Protein AF-A0A085MKY2-F1 (afdb_monomer_lite)

Foldseek 3Di:
DPCVVLLVLLLVLLLLQLLLCLLFPLLLQCLQLVLQVLDPLVRSLVLLLVQLLLLLLWQQQLLLLCLLPQWWDCVLCVVPLVLLLLLLSLLSNLLSVLSNVCLVVLFREFSSLLSSLSNCLSQCVQPNPVGGPVVSVVLQVVQLVVQLQQLLVLLLVLLLCLCLQAFPDPPSLLSLLVCVLVLQLLLQLLLQLLCLVCHGVVVVSVVDDPVVSNVVSNVVSNVSSVCCVVPVSVVLVVVVVVVVVVVVVVVVVVVVVVVVVVVVVVVVVVVVVVVVCVPDPDDDDPPPPVPVVPPPPVVVVVVVVVVVPDPDPQDPVNVVCVSLAADPDGDPSSLVSLSVLLVVLSSSLSSNSSSNSLSSSQSSSQSSVQCVVPNPVSSNPTGDSVSSSSSSVSSSNSNVPRNVSNSCCLSNVFARHHSSLSSSLSSSLSNSCVVCVVVVRDHGSSSSSSSSSNSSRCSHPVPGGPVVSVVVNVVSHVVSSNSSSVSSNCSSCPPPPDPQFAKEWEADPDDDVVSVVLVVVVVVVCVVVVGHYDYDYPPDPVVCVVLVPDPVNVVVVVPAADGWIDTSSDTLHHSVVCVVCVVVVNNCVSVVSNVVVVVVVVVVVPPDDDDDDDDDDDDDDDDDDDDDDDDDPDDDDDPDDDDDDDDDDD

pLDDT: mean 74.01, std 20.37, range [22.12, 97.44]

InterPro domains:
  IPR001204 Phosphate transporter [PF01384] (21-485)
  IPR001204 Phosphate transporter [PTHR11101] (2-485)

Organism: NCBI:txid68888

Structure (mmCIF, N/CA/C/O backbone):
data_AF-A0A085MKY2-F1
#
_entry.id   AF-A0A085MKY2-F1
#
loop_
_atom_site.group_PDB
_atom_site.id
_atom_site.type_symbol
_atom_site.label_atom_id
_atom_site.label_alt_id
_atom_site.label_comp_id
_atom_site.label_asym_id
_atom_site.label_entity_id
_atom_site.label_seq_id
_atom_site.pdbx_PDB_ins_code
_atom_site.Cartn_x
_atom_site.Cartn_y
_atom_site.Cartn_z
_atom_site.occupancy
_atom_site.B_iso_or_equiv
_atom_site.auth_seq_id
_atom_site.auth_comp_id
_atom_site.auth_asym_id
_atom_site.auth_atom_id
_atom_site.pdbx_PDB_model_num
ATOM 1 N N . MET A 1 1 ? 20.665 16.446 -28.243 1.00 42.75 1 MET A N 1
ATOM 2 C CA . MET A 1 1 ? 19.443 17.251 -28.472 1.00 42.75 1 MET A CA 1
ATOM 3 C C . MET A 1 1 ? 18.283 16.441 -29.077 1.00 42.75 1 MET A C 1
ATOM 5 O O . MET A 1 1 ? 17.149 16.854 -28.891 1.00 42.75 1 MET A O 1
ATOM 9 N N . ASP A 1 2 ? 18.496 15.257 -29.674 1.00 57.28 2 ASP A N 1
ATOM 10 C CA . ASP A 1 2 ? 17.434 14.509 -30.395 1.00 57.28 2 ASP A CA 1
ATOM 11 C C . ASP A 1 2 ? 16.449 13.667 -29.543 1.00 57.28 2 ASP A C 1
ATOM 13 O O . ASP A 1 2 ? 15.642 12.920 -30.094 1.00 57.28 2 ASP A O 1
ATOM 17 N N . TYR A 1 3 ? 16.464 13.776 -28.206 1.00 67.50 3 TYR A N 1
ATOM 18 C CA . TYR A 1 3 ? 15.649 12.920 -27.314 1.00 67.50 3 TYR A CA 1
ATOM 19 C C . TYR A 1 3 ? 14.748 13.679 -26.335 1.00 67.50 3 TYR A C 1
ATOM 21 O O . TYR A 1 3 ? 14.161 13.070 -25.442 1.00 67.50 3 TYR A O 1
ATOM 29 N N . ILE A 1 4 ? 14.587 14.996 -26.503 1.00 82.69 4 ILE A N 1
ATOM 30 C CA . ILE A 1 4 ? 13.743 15.801 -25.603 1.00 82.69 4 ILE A CA 1
ATOM 31 C C . ILE A 1 4 ? 12.287 15.311 -25.576 1.00 82.69 4 ILE A C 1
ATOM 33 O O . ILE A 1 4 ? 11.640 15.343 -24.533 1.00 82.69 4 ILE A O 1
ATOM 37 N N . TRP A 1 5 ? 11.787 14.775 -26.695 1.00 84.12 5 TRP A N 1
ATOM 38 C CA . TRP A 1 5 ? 10.442 14.209 -26.775 1.00 84.12 5 TRP A CA 1
ATOM 39 C C . TRP A 1 5 ? 10.264 12.986 -25.863 1.00 84.12 5 TRP A C 1
ATOM 41 O O . TRP A 1 5 ? 9.189 12.828 -25.290 1.00 84.12 5 TRP A O 1
ATOM 51 N N . ILE A 1 6 ? 11.305 12.159 -25.674 1.00 84.38 6 ILE A N 1
ATOM 52 C CA . ILE A 1 6 ? 11.248 10.995 -24.775 1.00 84.38 6 ILE A CA 1
ATOM 53 C C . ILE A 1 6 ? 11.171 11.456 -23.328 1.00 84.38 6 ILE A C 1
ATOM 55 O O . ILE A 1 6 ? 10.404 10.901 -22.549 1.00 84.38 6 ILE A O 1
ATOM 59 N N . VAL A 1 7 ? 11.926 12.496 -22.974 1.00 89.06 7 VAL A N 1
ATOM 60 C CA . VAL A 1 7 ? 11.868 13.089 -21.636 1.00 89.06 7 VAL A CA 1
ATOM 61 C C . VAL A 1 7 ? 10.465 13.624 -21.368 1.00 89.06 7 VAL A C 1
ATOM 63 O O . VAL A 1 7 ? 9.858 13.262 -20.364 1.00 89.06 7 VAL A O 1
ATOM 66 N N . VAL A 1 8 ? 9.907 14.414 -22.293 1.00 90.38 8 VAL A N 1
ATOM 67 C CA . VAL A 1 8 ? 8.543 14.957 -22.176 1.00 90.38 8 VAL A CA 1
ATOM 68 C C . VAL A 1 8 ? 7.505 13.837 -22.050 1.00 90.38 8 VAL A C 1
ATOM 70 O O . VAL A 1 8 ? 6.667 13.883 -21.151 1.00 90.38 8 VAL A O 1
ATOM 73 N N . ALA A 1 9 ? 7.579 12.807 -22.896 1.00 89.88 9 ALA A N 1
ATOM 74 C CA . ALA A 1 9 ? 6.703 11.640 -22.805 1.00 89.88 9 ALA A CA 1
ATOM 75 C C . ALA A 1 9 ? 6.881 10.894 -21.471 1.00 89.88 9 ALA A C 1
ATOM 77 O O . ALA A 1 9 ? 5.897 10.480 -20.861 1.00 89.88 9 ALA A O 1
ATOM 78 N N . GLY A 1 10 ? 8.119 10.782 -20.986 1.00 92.31 10 GLY A N 1
ATOM 79 C CA . GLY A 1 10 ? 8.465 10.200 -19.694 1.00 92.31 10 GLY A CA 1
ATOM 80 C C . GLY A 1 10 ? 7.768 10.915 -18.546 1.00 92.31 10 GLY A C 1
ATOM 81 O O . GLY A 1 10 ? 7.132 10.254 -17.730 1.00 92.31 10 GLY A O 1
ATOM 82 N N . PHE A 1 11 ? 7.804 12.251 -18.511 1.00 95.44 11 PHE A N 1
ATOM 83 C CA . PHE A 1 11 ? 7.063 13.036 -17.516 1.00 95.44 11 PHE A CA 1
ATOM 84 C C . PHE A 1 11 ? 5.559 12.763 -17.589 1.00 95.44 11 PHE A C 1
ATOM 86 O O . PHE A 1 11 ? 4.942 12.456 -16.571 1.00 95.44 11 PHE A O 1
ATOM 93 N N . LEU A 1 12 ? 4.970 12.810 -18.786 1.00 95.19 12 LEU A N 1
ATOM 94 C CA . LEU A 1 12 ? 3.534 12.579 -18.968 1.00 95.19 12 LEU A CA 1
ATOM 95 C C . LEU A 1 12 ? 3.103 11.180 -18.500 1.00 95.19 12 LEU A C 1
ATOM 97 O O . LEU A 1 12 ? 2.120 11.058 -17.766 1.00 95.19 12 LEU A O 1
ATOM 101 N N . PHE A 1 13 ? 3.837 10.131 -18.876 1.00 95.31 13 PHE A N 1
ATOM 102 C CA . PHE A 1 13 ? 3.520 8.762 -18.464 1.00 95.31 13 PHE A CA 1
ATOM 103 C C . PHE A 1 13 ? 3.827 8.500 -16.994 1.00 95.31 13 PHE A C 1
ATOM 105 O O . PHE A 1 13 ? 3.049 7.811 -16.339 1.00 95.31 13 PHE A O 1
ATOM 112 N N . ALA A 1 14 ? 4.893 9.083 -16.447 1.00 96.50 14 ALA A N 1
ATOM 113 C CA . ALA A 1 14 ? 5.168 9.015 -15.018 1.00 96.50 14 ALA A CA 1
ATOM 114 C C . ALA A 1 14 ? 4.049 9.676 -14.214 1.00 96.50 14 ALA A C 1
ATOM 116 O O . ALA A 1 14 ? 3.561 9.070 -13.269 1.00 96.50 14 ALA A O 1
ATOM 117 N N . PHE A 1 15 ? 3.565 10.852 -14.624 1.00 97.25 15 PHE A N 1
ATOM 118 C CA . PHE A 1 15 ? 2.421 11.496 -13.981 1.00 97.25 15 PHE A CA 1
ATOM 119 C C . PHE A 1 15 ? 1.150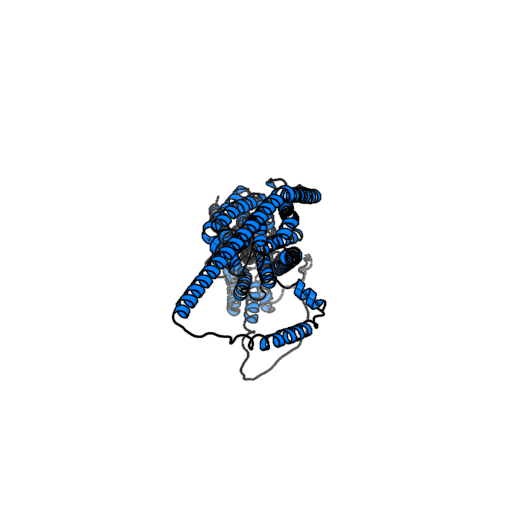 10.661 -14.092 1.00 97.25 15 PHE A C 1
ATOM 121 O O . PHE A 1 15 ? 0.431 10.514 -13.107 1.00 97.25 15 PHE A O 1
ATOM 128 N N . PHE A 1 16 ? 0.874 10.093 -15.267 1.00 97.00 16 PHE A N 1
ATOM 129 C CA . PHE A 1 16 ? -0.277 9.215 -15.467 1.00 97.00 16 PHE A CA 1
ATOM 130 C C . PHE A 1 16 ? -0.209 7.961 -14.584 1.00 97.00 16 PHE A C 1
ATOM 132 O O . PHE A 1 16 ? -1.211 7.574 -13.974 1.00 97.00 16 PHE A O 1
ATOM 139 N N . LEU A 1 17 ? 0.971 7.352 -14.462 1.00 96.12 17 LEU A N 1
ATOM 140 C CA . LEU A 1 17 ? 1.196 6.232 -13.560 1.00 96.12 17 LEU A CA 1
ATOM 141 C C . LEU A 1 17 ? 1.062 6.673 -12.098 1.00 96.12 17 LEU A C 1
ATOM 143 O O . LEU A 1 17 ? 0.278 6.067 -11.381 1.00 96.12 17 LEU A O 1
ATOM 147 N N . SER A 1 18 ? 1.713 7.757 -11.662 1.00 96.75 18 SER A N 1
ATOM 148 C CA . SER A 1 18 ? 1.558 8.313 -10.308 1.00 96.75 18 SER A CA 1
ATOM 149 C C . SER A 1 18 ? 0.091 8.584 -9.968 1.00 96.75 18 SER A C 1
ATOM 151 O O . SER A 1 18 ? -0.382 8.200 -8.902 1.00 96.75 18 SER A O 1
ATOM 153 N N . PHE A 1 19 ? -0.657 9.190 -10.891 1.00 97.44 19 PHE A N 1
ATOM 154 C CA . PHE A 1 19 ? -2.097 9.398 -10.771 1.00 97.44 19 PHE A CA 1
ATOM 155 C C . PHE A 1 19 ? -2.846 8.072 -10.578 1.00 97.44 19 PHE A C 1
ATOM 157 O O . PHE A 1 19 ? -3.684 7.947 -9.684 1.00 97.44 19 PHE A O 1
ATOM 164 N N . SER A 1 20 ? -2.530 7.058 -11.379 1.00 96.44 20 SER A N 1
ATOM 165 C CA . SER A 1 20 ? -3.167 5.739 -11.290 1.00 96.44 20 SER A CA 1
ATOM 166 C C . SER A 1 20 ? -2.831 5.020 -9.978 1.00 96.44 20 SER A C 1
ATOM 168 O O . SER A 1 20 ? -3.713 4.405 -9.381 1.00 96.44 20 SER A O 1
ATOM 170 N N . ILE A 1 21 ? -1.596 5.163 -9.489 1.00 94.88 21 ILE A N 1
ATOM 171 C CA . ILE A 1 21 ? -1.132 4.647 -8.193 1.00 94.88 21 ILE A CA 1
ATOM 172 C C . ILE A 1 21 ? -1.949 5.264 -7.060 1.00 94.88 21 ILE A C 1
ATOM 174 O O . ILE A 1 21 ? -2.571 4.538 -6.293 1.00 94.88 21 ILE A O 1
ATOM 178 N N . GLY A 1 22 ? -2.028 6.596 -6.977 1.00 94.81 22 GLY A N 1
ATOM 179 C CA . GLY A 1 22 ? -2.799 7.253 -5.914 1.00 94.81 22 GLY A CA 1
ATOM 180 C C . GLY A 1 22 ? -4.301 6.944 -5.973 1.00 94.81 22 GLY A C 1
ATOM 181 O O . GLY A 1 22 ? -4.989 6.912 -4.954 1.00 94.81 22 GLY A O 1
ATOM 182 N N . ALA A 1 23 ? -4.830 6.658 -7.163 1.00 95.12 23 ALA A N 1
ATOM 183 C CA . ALA A 1 23 ? -6.213 6.234 -7.322 1.00 95.12 23 ALA A CA 1
ATOM 184 C C . ALA A 1 23 ? -6.482 4.786 -6.856 1.00 95.12 23 ALA A C 1
ATOM 186 O O . ALA A 1 23 ? -7.598 4.497 -6.410 1.00 95.12 23 ALA A O 1
ATOM 187 N N . ASN A 1 24 ? -5.504 3.880 -6.948 1.00 93.38 24 ASN A N 1
ATOM 188 C CA . ASN A 1 24 ? -5.660 2.479 -6.543 1.00 93.38 24 ASN A CA 1
ATOM 189 C C . ASN A 1 24 ? -5.206 2.237 -5.095 1.00 93.38 24 ASN A C 1
ATOM 191 O O . ASN A 1 24 ? -5.975 1.737 -4.268 1.00 93.38 24 ASN A O 1
ATOM 195 N N . ASP A 1 25 ? -3.986 2.661 -4.774 1.00 88.12 25 ASP A N 1
ATOM 196 C CA . ASP A 1 25 ? -3.216 2.099 -3.667 1.00 88.12 25 ASP A CA 1
ATOM 197 C C . ASP A 1 25 ? -3.432 2.859 -2.344 1.00 88.12 25 ASP A C 1
ATOM 199 O O . ASP A 1 25 ? -3.269 2.280 -1.272 1.00 88.12 25 ASP A O 1
ATOM 203 N N . THR A 1 26 ? -3.962 4.092 -2.342 1.00 83.56 26 THR A N 1
ATOM 204 C CA . THR A 1 26 ? -4.321 4.796 -1.084 1.00 83.56 26 THR A CA 1
ATOM 205 C C . THR A 1 26 ? -5.364 4.031 -0.242 1.00 83.56 26 THR A C 1
ATOM 207 O O . THR A 1 26 ? -5.484 4.217 0.980 1.00 83.56 26 THR A O 1
ATOM 210 N N . ALA A 1 27 ? -6.116 3.109 -0.857 1.00 85.88 27 ALA A N 1
ATOM 211 C CA . ALA A 1 27 ? -6.988 2.182 -0.139 1.00 85.88 27 ALA A CA 1
ATOM 212 C C . ALA A 1 27 ? -6.233 1.306 0.877 1.00 85.88 27 ALA A C 1
ATOM 214 O O . ALA A 1 27 ? -6.809 0.926 1.902 1.00 85.88 27 ALA A O 1
ATOM 215 N N . ASN A 1 28 ? -4.947 1.044 0.654 1.00 86.56 28 ASN A N 1
ATOM 216 C CA . ASN A 1 28 ? -4.106 0.242 1.537 1.00 86.56 28 ASN A CA 1
ATOM 217 C C . ASN A 1 28 ? -3.898 0.908 2.902 1.00 86.56 28 ASN A C 1
ATOM 219 O O . ASN A 1 28 ? -3.920 0.233 3.938 1.00 86.56 28 ASN A O 1
ATOM 223 N N . SER A 1 29 ? -3.764 2.234 2.933 1.00 87.50 29 SER A N 1
ATOM 224 C CA . SER A 1 29 ? -3.527 2.980 4.173 1.00 87.50 29 SER A CA 1
ATOM 225 C C . SER A 1 29 ? -4.824 3.424 4.839 1.00 87.50 29 SER A C 1
ATOM 227 O O . SER A 1 29 ? -5.011 3.185 6.032 1.00 87.50 29 SER A O 1
ATOM 229 N N . PHE A 1 30 ? -5.764 3.996 4.080 1.00 92.88 30 PHE A N 1
ATOM 230 C CA . PHE A 1 30 ? -6.961 4.623 4.654 1.00 92.88 30 PHE A CA 1
ATOM 231 C C . PHE A 1 30 ? -8.265 3.852 4.419 1.00 92.88 30 PHE A C 1
ATOM 233 O O . PHE A 1 30 ? -9.285 4.195 5.024 1.00 92.88 30 PHE A O 1
ATOM 240 N N . GLY A 1 31 ? -8.256 2.784 3.613 1.00 91.25 31 GLY A N 1
ATOM 241 C CA . GLY A 1 31 ? -9.447 1.978 3.322 1.00 91.25 31 GLY A CA 1
ATOM 242 C C . GLY A 1 31 ? -10.093 1.392 4.575 1.00 91.25 31 GLY A C 1
ATOM 243 O O . GLY A 1 31 ? -11.301 1.506 4.766 1.00 91.25 31 GLY A O 1
ATOM 244 N N . THR A 1 32 ? -9.281 0.868 5.494 1.00 91.56 32 THR A N 1
ATOM 245 C CA . THR A 1 32 ? -9.740 0.317 6.779 1.00 91.56 32 THR A CA 1
ATOM 246 C C . THR A 1 32 ? -10.335 1.371 7.706 1.00 91.56 32 THR A C 1
ATOM 248 O O . THR A 1 32 ? -11.285 1.078 8.429 1.00 91.56 32 THR A O 1
ATOM 251 N N . SER A 1 33 ? -9.800 2.593 7.693 1.00 92.81 33 SER A N 1
ATOM 252 C CA . SER A 1 33 ? -10.280 3.709 8.524 1.00 92.81 3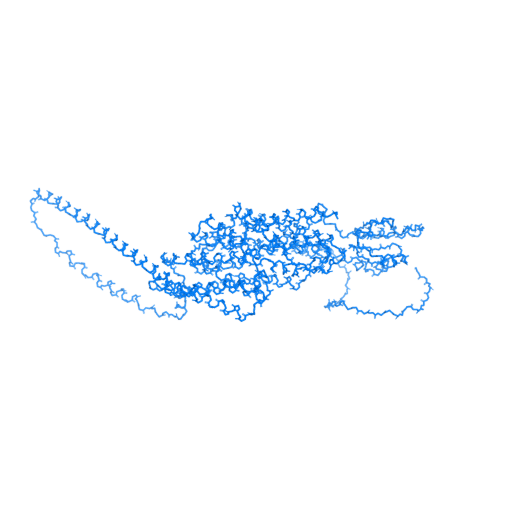3 SER A CA 1
ATOM 253 C C . SER A 1 33 ? -11.576 4.329 8.002 1.00 92.81 33 SER A C 1
ATOM 255 O O . SER A 1 33 ? -12.405 4.798 8.787 1.00 92.81 33 SER A O 1
ATOM 257 N N . VAL A 1 34 ? -11.775 4.318 6.682 1.00 93.19 34 VAL A N 1
ATOM 258 C CA . VAL A 1 34 ? -13.049 4.702 6.061 1.00 93.19 34 VAL A CA 1
ATOM 259 C C . VAL A 1 34 ? -14.094 3.603 6.266 1.00 93.19 34 VAL A C 1
ATOM 261 O O . VAL A 1 34 ? -15.203 3.894 6.708 1.00 93.19 34 VAL A O 1
ATOM 264 N N . GLY A 1 35 ? -13.724 2.340 6.038 1.00 88.69 35 GLY A N 1
ATOM 265 C CA . GLY A 1 35 ? -14.599 1.179 6.217 1.00 88.69 35 GLY A CA 1
ATOM 266 C C . GLY A 1 35 ? -15.089 0.978 7.653 1.00 88.69 35 GLY A C 1
ATOM 267 O O . GLY A 1 35 ? -16.250 0.644 7.878 1.00 88.69 35 GLY A O 1
ATOM 268 N N . SER A 1 36 ? -14.244 1.278 8.646 1.00 89.81 36 SER A N 1
ATOM 269 C CA . SER A 1 36 ? -14.624 1.273 10.067 1.00 89.81 36 SER A CA 1
ATOM 270 C C . SER A 1 36 ? -15.484 2.470 10.491 1.00 89.81 36 SER A C 1
ATOM 272 O O . SER A 1 36 ? -15.871 2.559 11.659 1.00 89.81 36 SER A O 1
ATOM 274 N N . LYS A 1 37 ? -15.777 3.399 9.566 1.00 90.31 37 LYS A N 1
ATOM 275 C CA . LYS A 1 37 ? -16.511 4.658 9.788 1.00 90.31 37 LYS A CA 1
ATOM 276 C C . LYS A 1 37 ? -15.839 5.604 10.787 1.00 90.31 37 LYS A C 1
ATOM 278 O O . LYS A 1 37 ? -16.478 6.523 11.301 1.00 90.31 37 LYS A O 1
ATOM 283 N N . VAL A 1 38 ? -14.547 5.408 11.051 1.00 91.31 38 VAL A N 1
ATOM 284 C CA . VAL A 1 38 ? -13.745 6.297 11.900 1.00 91.31 38 VAL A CA 1
ATOM 285 C C . VAL A 1 38 ? -13.399 7.586 11.153 1.00 91.31 38 VAL A C 1
ATOM 287 O O . VAL A 1 38 ? -13.448 8.677 11.730 1.00 91.31 38 VAL A O 1
ATOM 290 N N . LEU A 1 39 ? -13.102 7.477 9.856 1.00 92.81 39 LEU A N 1
ATOM 291 C CA . LEU A 1 39 ? -12.861 8.607 8.966 1.00 92.81 39 LEU A CA 1
ATOM 292 C C . LEU A 1 39 ? -13.931 8.699 7.882 1.00 92.81 39 LEU A C 1
ATOM 294 O O . LEU A 1 39 ? -14.403 7.705 7.342 1.00 92.81 39 LEU A O 1
ATOM 298 N N . THR A 1 40 ? -14.274 9.932 7.514 1.00 94.38 40 THR A N 1
ATOM 299 C CA . THR A 1 40 ? -15.006 10.184 6.272 1.00 94.38 40 THR A CA 1
ATOM 300 C C . THR A 1 40 ? -14.028 10.185 5.100 1.00 94.38 40 THR A C 1
ATOM 302 O O . THR A 1 40 ? -12.857 10.524 5.277 1.00 94.38 40 THR A O 1
ATOM 305 N N . LEU A 1 41 ? -14.515 9.892 3.889 1.00 91.88 41 LEU A N 1
ATOM 306 C CA . LEU A 1 41 ? -13.693 9.913 2.669 1.00 91.88 41 LEU A CA 1
ATOM 307 C C . LEU A 1 41 ? -12.887 11.213 2.518 1.00 91.88 41 LEU A C 1
ATOM 309 O O . LEU A 1 41 ? -11.682 11.165 2.313 1.00 91.88 41 LEU A O 1
ATOM 313 N N . ARG A 1 42 ? -13.519 12.380 2.719 1.00 93.88 42 ARG A N 1
ATOM 314 C CA . ARG A 1 42 ? -12.827 13.680 2.619 1.00 93.88 42 ARG A CA 1
ATOM 315 C C . ARG A 1 42 ? -11.681 13.826 3.625 1.00 93.88 42 ARG A C 1
ATOM 317 O O . ARG A 1 42 ? -10.636 14.360 3.279 1.00 93.88 42 ARG A O 1
ATOM 324 N N . LYS A 1 43 ? -11.863 13.366 4.870 1.00 95.62 43 LYS A N 1
ATOM 325 C CA . LYS A 1 43 ? -10.806 13.434 5.894 1.00 95.62 43 LYS A CA 1
ATOM 326 C C . LYS A 1 43 ? -9.667 12.470 5.581 1.00 95.62 43 LYS A C 1
ATOM 328 O O . LYS A 1 43 ? -8.513 12.837 5.764 1.00 95.62 43 LYS A O 1
ATOM 333 N N . ALA A 1 44 ? -9.999 11.274 5.096 1.00 94.12 44 ALA A N 1
ATOM 334 C CA . ALA A 1 44 ? -9.012 10.312 4.629 1.00 94.12 44 ALA A CA 1
ATOM 335 C C . ALA A 1 44 ? -8.163 10.895 3.492 1.00 94.12 44 ALA A C 1
ATOM 337 O O . ALA A 1 44 ? -6.950 10.778 3.553 1.00 94.12 44 ALA A O 1
ATOM 338 N N . TYR A 1 45 ? -8.764 11.604 2.530 1.00 94.88 45 TYR A N 1
ATOM 339 C CA . TYR A 1 45 ? -8.015 12.239 1.439 1.00 94.88 45 TYR A CA 1
ATOM 340 C C . TYR A 1 45 ? -7.040 13.306 1.915 1.00 94.88 45 TYR A C 1
ATOM 342 O O . TYR A 1 45 ? -5.892 13.309 1.495 1.00 94.88 45 TYR A O 1
ATOM 350 N N . ILE A 1 46 ? -7.469 14.181 2.827 1.00 96.56 46 ILE A N 1
ATOM 351 C CA . ILE A 1 46 ? -6.589 15.218 3.380 1.00 96.56 46 ILE A CA 1
ATOM 352 C C . ILE A 1 46 ? -5.399 14.579 4.106 1.00 96.56 46 ILE A C 1
ATOM 354 O O . ILE A 1 46 ? -4.259 14.979 3.887 1.00 96.56 46 ILE A O 1
ATOM 358 N N . LEU A 1 47 ? -5.655 13.578 4.956 1.00 95.56 47 LEU A N 1
ATOM 359 C CA . LEU A 1 47 ? -4.591 12.890 5.689 1.00 95.56 47 LEU A CA 1
ATOM 360 C C . LEU A 1 47 ? -3.658 12.129 4.746 1.00 95.56 47 LEU A C 1
ATOM 362 O O . LEU A 1 47 ? -2.447 12.251 4.886 1.00 95.56 47 LEU A O 1
ATOM 366 N N . ALA A 1 48 ? -4.199 11.403 3.771 1.00 94.38 48 ALA A N 1
ATOM 367 C CA . ALA A 1 48 ? -3.413 10.690 2.775 1.00 94.38 48 ALA A CA 1
ATOM 368 C C . ALA A 1 48 ? -2.527 11.642 1.972 1.00 94.38 48 ALA A C 1
ATOM 370 O O . ALA A 1 48 ? -1.323 11.435 1.938 1.00 94.38 48 ALA A O 1
ATOM 371 N N . THR A 1 49 ? -3.066 12.743 1.437 1.00 95.88 49 THR A N 1
ATOM 372 C CA . THR A 1 49 ? -2.265 13.745 0.720 1.00 95.88 49 THR A CA 1
ATOM 373 C C . THR A 1 49 ? -1.109 14.264 1.570 1.00 95.88 49 THR A C 1
ATOM 375 O O . THR A 1 49 ? -0.000 14.370 1.062 1.00 95.88 49 THR A O 1
ATOM 378 N N . ILE A 1 50 ? -1.319 14.550 2.858 1.00 96.12 50 ILE A N 1
ATOM 379 C CA . ILE A 1 50 ? -0.242 15.029 3.737 1.00 96.12 50 ILE A CA 1
ATOM 380 C C . ILE A 1 50 ? 0.787 13.922 3.986 1.00 96.12 50 ILE A C 1
ATOM 382 O O . ILE A 1 50 ? 1.972 14.108 3.719 1.00 96.12 50 ILE A O 1
ATOM 386 N N . PHE A 1 51 ? 0.351 12.774 4.505 1.00 94.00 51 PHE A N 1
ATOM 387 C CA . PHE A 1 51 ? 1.266 11.738 4.975 1.00 94.00 51 PHE A CA 1
ATOM 388 C C . PHE A 1 51 ? 1.933 10.977 3.829 1.00 94.00 51 PHE A C 1
ATOM 390 O O . PHE A 1 51 ? 3.140 10.767 3.906 1.00 94.00 51 PHE A O 1
ATOM 397 N N . GLU A 1 52 ? 1.213 10.633 2.758 1.00 92.62 52 GLU A N 1
ATOM 398 C CA . GLU A 1 52 ? 1.814 10.013 1.571 1.00 92.62 52 GLU A CA 1
ATOM 399 C C . GLU A 1 52 ? 2.796 10.973 0.893 1.00 92.62 52 GLU A C 1
ATOM 401 O O . GLU A 1 52 ? 3.883 10.540 0.523 1.00 92.62 52 GLU A O 1
ATOM 406 N N . THR A 1 53 ? 2.503 12.281 0.828 1.00 94.06 53 THR A N 1
ATOM 407 C CA . THR A 1 53 ? 3.458 13.255 0.267 1.00 94.06 53 THR A CA 1
ATOM 408 C C . THR A 1 53 ? 4.701 13.421 1.126 1.00 94.06 53 THR A C 1
ATOM 410 O O . THR A 1 53 ? 5.819 13.419 0.608 1.00 94.06 53 THR A O 1
ATOM 413 N N . CYS A 1 54 ? 4.543 13.523 2.446 1.00 91.81 54 CYS A N 1
ATOM 414 C CA . CYS A 1 54 ? 5.690 13.533 3.350 1.00 91.81 54 CYS A CA 1
ATOM 415 C C . CYS A 1 54 ? 6.517 12.246 3.206 1.00 91.81 54 CYS A C 1
ATOM 417 O O . CYS A 1 54 ? 7.743 12.313 3.184 1.00 91.81 54 CYS A O 1
ATOM 419 N N . GLY A 1 55 ? 5.855 11.097 3.071 1.00 88.81 55 GLY A N 1
ATOM 420 C CA . GLY A 1 55 ? 6.487 9.805 2.830 1.00 88.81 55 GLY A CA 1
ATOM 421 C C . GLY A 1 55 ? 7.285 9.766 1.533 1.00 88.81 55 GLY A C 1
ATOM 422 O O . GLY A 1 55 ? 8.463 9.414 1.542 1.00 88.81 55 GLY A O 1
ATOM 423 N N . ALA A 1 56 ? 6.665 10.194 0.435 1.00 89.56 56 ALA A N 1
ATOM 424 C CA . ALA A 1 56 ? 7.260 10.246 -0.894 1.00 89.56 56 ALA A CA 1
ATOM 425 C C . ALA A 1 56 ? 8.535 11.098 -0.922 1.00 89.56 56 ALA A C 1
ATOM 427 O O . ALA A 1 56 ? 9.560 10.670 -1.446 1.00 89.56 56 ALA A O 1
ATOM 428 N N . ILE A 1 57 ? 8.496 12.282 -0.308 1.00 90.31 57 ILE A N 1
ATOM 429 C CA . ILE A 1 57 ? 9.634 13.209 -0.288 1.00 90.31 57 ILE A CA 1
ATOM 430 C C . ILE A 1 57 ? 10.738 12.720 0.655 1.00 90.31 57 ILE A C 1
ATOM 432 O O . ILE A 1 57 ? 11.915 12.805 0.309 1.00 90.31 57 ILE A O 1
ATOM 436 N N . LEU A 1 58 ? 10.386 12.225 1.846 1.00 86.38 58 LEU A N 1
ATOM 437 C CA . LEU A 1 58 ? 11.382 11.868 2.858 1.00 86.38 58 LEU A CA 1
ATOM 438 C C . LEU A 1 58 ? 11.983 10.478 2.622 1.00 86.38 58 LEU A C 1
ATOM 440 O O . LEU A 1 58 ? 13.194 10.331 2.744 1.00 86.38 58 LEU A O 1
ATOM 444 N N . LEU A 1 59 ? 11.189 9.464 2.280 1.00 81.38 59 LEU A N 1
ATOM 445 C CA . LEU A 1 59 ? 11.665 8.083 2.117 1.00 81.38 59 LEU A CA 1
ATOM 446 C C . LEU A 1 59 ? 11.874 7.665 0.654 1.00 81.38 59 LEU A C 1
ATOM 448 O O . LEU A 1 59 ? 12.610 6.711 0.398 1.00 81.38 59 LEU A O 1
ATOM 452 N N . GLY A 1 60 ? 11.255 8.357 -0.306 1.00 80.44 60 GLY A N 1
ATOM 453 C CA . GLY A 1 60 ? 11.153 7.871 -1.683 1.00 80.44 60 GLY A CA 1
ATOM 454 C C . GLY A 1 60 ? 12.473 7.752 -2.441 1.00 80.44 60 GLY A C 1
ATOM 455 O O . GLY A 1 60 ? 12.595 6.855 -3.272 1.00 80.44 60 GLY A O 1
ATOM 456 N N . SER A 1 61 ? 13.484 8.580 -2.152 1.00 80.88 61 SER A N 1
ATOM 457 C CA . SER A 1 61 ? 14.760 8.565 -2.892 1.00 80.88 61 SER A CA 1
ATOM 458 C C . SER A 1 61 ? 15.466 7.210 -2.814 1.00 80.88 61 SER A C 1
ATOM 460 O O . SER A 1 61 ? 15.810 6.629 -3.837 1.00 80.88 61 SER A O 1
ATOM 462 N N . LYS A 1 62 ? 15.587 6.649 -1.609 1.00 75.88 62 LYS A N 1
ATOM 463 C CA . LYS A 1 62 ? 16.280 5.375 -1.386 1.00 75.88 62 LYS A CA 1
ATOM 464 C C . LYS A 1 62 ? 15.528 4.174 -1.964 1.00 75.88 62 LYS A C 1
ATOM 466 O O . LYS A 1 62 ? 16.140 3.265 -2.528 1.00 75.88 62 LYS A O 1
ATOM 471 N N . VAL A 1 63 ? 14.197 4.164 -1.846 1.00 73.44 63 VAL A N 1
ATOM 472 C CA . VAL A 1 63 ? 13.375 3.094 -2.439 1.00 73.44 63 VAL A CA 1
ATOM 473 C C . VAL A 1 63 ? 13.463 3.140 -3.967 1.00 73.44 63 VAL A C 1
ATOM 475 O O . VAL A 1 63 ? 13.595 2.101 -4.609 1.00 73.44 63 VAL A O 1
ATOM 478 N N . THR A 1 64 ? 13.491 4.344 -4.541 1.00 80.00 64 THR A N 1
ATOM 479 C CA . THR A 1 64 ? 13.667 4.574 -5.984 1.00 80.00 64 THR A CA 1
ATOM 480 C C . THR A 1 64 ? 14.994 4.011 -6.497 1.00 80.00 64 THR A C 1
ATOM 482 O O . THR A 1 64 ? 14.997 3.319 -7.516 1.00 80.00 64 THR A O 1
ATOM 485 N N . ASP A 1 65 ? 16.097 4.195 -5.767 1.00 76.12 65 ASP A N 1
ATOM 486 C CA . ASP A 1 65 ? 17.398 3.612 -6.136 1.00 76.12 65 ASP A CA 1
ATOM 487 C C . ASP A 1 65 ? 17.393 2.072 -6.112 1.00 76.12 65 ASP A C 1
ATOM 489 O O . ASP A 1 65 ? 17.965 1.413 -6.989 1.00 76.12 65 ASP A O 1
ATOM 493 N N . THR A 1 66 ? 16.693 1.485 -5.139 1.00 69.81 66 THR A N 1
ATOM 494 C CA . THR A 1 66 ? 16.571 0.024 -5.002 1.00 69.81 66 THR A CA 1
ATOM 495 C C . THR A 1 66 ? 15.706 -0.570 -6.120 1.00 69.81 66 THR A C 1
ATOM 497 O O . THR A 1 66 ? 16.055 -1.600 -6.697 1.00 69.81 66 THR A O 1
ATOM 500 N N . MET A 1 67 ? 14.604 0.096 -6.484 1.00 70.44 67 MET A N 1
ATOM 501 C CA . MET A 1 67 ? 13.727 -0.345 -7.577 1.00 70.44 67 MET A CA 1
ATOM 502 C C . MET A 1 67 ? 14.426 -0.298 -8.940 1.00 70.44 67 MET A C 1
ATOM 504 O O . MET A 1 67 ? 14.255 -1.217 -9.741 1.00 70.44 67 MET A O 1
ATOM 508 N N . ARG A 1 68 ? 15.272 0.713 -9.185 1.00 69.44 68 ARG A N 1
ATOM 509 C CA . ARG A 1 68 ? 16.056 0.845 -10.427 1.00 69.44 68 ARG A CA 1
ATOM 510 C C . ARG A 1 68 ? 17.037 -0.317 -10.646 1.00 69.44 68 ARG A C 1
ATOM 512 O O . ARG A 1 68 ? 17.229 -0.736 -11.781 1.00 69.44 68 ARG A O 1
ATOM 519 N N . SER A 1 69 ? 17.643 -0.841 -9.579 1.00 65.62 69 SER A N 1
ATOM 520 C CA . SER A 1 69 ? 18.727 -1.841 -9.642 1.00 65.62 69 SER A CA 1
ATOM 521 C C . SER A 1 69 ? 18.292 -3.290 -9.362 1.00 65.62 69 SER A C 1
ATOM 523 O O . SER A 1 69 ? 19.049 -4.230 -9.621 1.00 65.62 69 SER A O 1
ATOM 525 N N . GLY A 1 70 ? 17.085 -3.497 -8.823 1.00 63.94 70 GLY A N 1
ATOM 526 C CA . GLY A 1 70 ? 16.640 -4.801 -8.321 1.00 63.94 70 GLY A CA 1
ATOM 527 C C . GLY A 1 70 ? 16.050 -5.765 -9.359 1.00 63.94 70 GLY A C 1
ATOM 528 O O . GLY A 1 70 ? 16.126 -6.979 -9.149 1.00 63.94 70 GLY A O 1
ATOM 529 N N . VAL A 1 71 ? 15.466 -5.254 -10.454 1.00 66.44 71 VAL A N 1
ATOM 530 C CA . VAL A 1 71 ? 14.649 -6.051 -11.401 1.00 66.44 71 VAL A CA 1
ATOM 531 C C . VAL A 1 71 ? 15.382 -6.366 -12.710 1.00 66.44 71 VAL A C 1
ATOM 533 O O . VAL A 1 71 ? 15.320 -7.499 -13.189 1.00 66.44 71 VAL A O 1
ATOM 536 N N . ILE A 1 72 ? 16.098 -5.391 -13.274 1.00 72.38 72 ILE A N 1
ATOM 537 C CA . ILE A 1 72 ? 16.833 -5.532 -14.537 1.00 72.38 72 ILE A CA 1
ATOM 538 C C . ILE A 1 72 ? 18.314 -5.298 -14.309 1.00 72.38 72 ILE A C 1
ATOM 540 O O . ILE A 1 72 ? 18.710 -4.436 -13.526 1.00 72.38 72 ILE A O 1
ATOM 544 N N . ASP A 1 73 ? 19.130 -6.055 -15.037 1.00 70.81 73 ASP A N 1
ATOM 545 C CA . ASP A 1 73 ? 20.557 -5.802 -15.101 1.00 70.81 73 ASP A CA 1
ATOM 546 C C . ASP A 1 73 ? 20.869 -4.702 -16.125 1.00 70.81 73 ASP A C 1
ATOM 548 O O . ASP A 1 73 ? 20.882 -4.938 -17.334 1.00 70.81 73 ASP A O 1
ATOM 552 N N . ALA A 1 74 ? 21.091 -3.477 -15.641 1.00 71.94 74 ALA A N 1
ATOM 553 C CA . ALA A 1 74 ? 21.373 -2.323 -16.497 1.00 71.94 74 ALA A CA 1
ATOM 554 C C . ALA A 1 74 ? 22.640 -2.516 -17.355 1.00 71.94 74 ALA A C 1
ATOM 556 O O . ALA A 1 74 ? 22.716 -1.973 -18.456 1.00 71.94 74 ALA A O 1
ATOM 557 N N . ALA A 1 75 ? 23.591 -3.346 -16.907 1.00 70.69 75 ALA A N 1
ATOM 558 C CA . ALA A 1 75 ? 24.826 -3.641 -17.634 1.00 70.69 75 ALA A CA 1
ATOM 559 C C . ALA A 1 75 ? 24.580 -4.310 -18.999 1.00 70.69 75 ALA A C 1
ATOM 561 O O . ALA A 1 75 ? 25.305 -4.041 -19.955 1.00 70.69 75 ALA A O 1
ATOM 562 N N . VAL A 1 76 ? 23.512 -5.107 -19.127 1.00 70.00 76 VAL A N 1
ATOM 563 C CA . VAL A 1 76 ? 23.108 -5.772 -20.385 1.00 70.00 76 VAL A CA 1
ATOM 564 C C . VAL A 1 76 ? 22.644 -4.757 -21.443 1.00 70.00 76 VAL A C 1
ATOM 566 O O . VAL A 1 76 ? 22.526 -5.066 -22.631 1.00 70.00 76 VAL A O 1
ATOM 569 N N . TYR A 1 77 ? 22.387 -3.517 -21.028 1.00 71.44 77 TYR A N 1
ATOM 570 C CA . TYR A 1 77 ? 21.994 -2.425 -21.906 1.00 71.44 77 TYR A CA 1
ATOM 571 C C . TYR A 1 77 ? 23.131 -1.445 -22.215 1.00 71.44 77 TYR A C 1
ATOM 573 O O . TYR A 1 77 ? 22.895 -0.462 -22.930 1.00 71.44 77 TYR A O 1
ATOM 581 N N . ASN A 1 78 ? 24.359 -1.720 -21.760 1.00 65.69 78 ASN A N 1
ATOM 582 C CA . ASN A 1 78 ? 25.534 -0.942 -22.144 1.00 65.69 78 ASN A CA 1
ATOM 583 C C . ASN A 1 78 ? 25.632 -0.854 -23.675 1.00 65.69 78 ASN A C 1
ATOM 585 O O . ASN A 1 78 ? 25.397 -1.833 -24.377 1.00 65.69 78 ASN A O 1
ATOM 589 N N . GLN A 1 79 ? 25.926 0.344 -24.191 1.00 64.25 79 GLN A N 1
ATOM 590 C CA . GLN A 1 79 ? 25.974 0.666 -25.631 1.00 64.25 79 GLN A CA 1
ATOM 591 C C . GLN A 1 79 ? 24.613 0.649 -26.367 1.00 64.25 79 GLN A C 1
ATOM 593 O O . GLN A 1 79 ? 24.553 0.910 -27.566 1.00 64.25 79 GLN A O 1
ATOM 598 N N . SER A 1 80 ? 23.496 0.427 -25.661 1.00 69.44 80 SER A N 1
ATOM 599 C CA . SER A 1 80 ? 22.131 0.391 -26.223 1.00 69.44 80 SER A CA 1
ATOM 600 C C . SER A 1 80 ? 21.147 1.298 -25.474 1.00 69.44 80 SER A C 1
ATOM 602 O O . SER A 1 80 ? 19.988 0.959 -25.229 1.00 69.44 80 SER A O 1
ATOM 604 N N . GLU A 1 81 ? 21.610 2.492 -25.122 1.00 74.06 81 GLU A N 1
ATOM 605 C CA . GLU A 1 81 ? 20.895 3.450 -24.269 1.00 74.06 81 GLU A CA 1
ATOM 606 C C . GLU A 1 81 ? 19.483 3.775 -24.765 1.00 74.06 81 GLU A C 1
ATOM 608 O O . GLU A 1 81 ? 18.549 3.858 -23.971 1.00 74.06 81 GLU A O 1
ATOM 613 N N . LYS A 1 82 ? 19.298 3.894 -26.087 1.00 73.69 82 LYS A N 1
ATOM 614 C CA . LYS A 1 82 ? 17.983 4.170 -26.683 1.00 73.69 82 LYS A CA 1
ATOM 615 C C . LYS A 1 82 ? 16.977 3.060 -26.390 1.00 73.69 82 LYS A C 1
ATOM 617 O O . LYS A 1 82 ? 15.830 3.352 -26.064 1.00 73.69 82 LYS A O 1
ATOM 622 N N . ALA A 1 83 ? 17.413 1.804 -26.486 1.00 76.56 83 ALA A N 1
ATOM 623 C CA . ALA A 1 83 ? 16.574 0.647 -26.209 1.00 76.56 83 ALA A CA 1
ATOM 624 C C . ALA A 1 83 ? 16.171 0.641 -24.728 1.00 76.56 83 ALA A C 1
ATOM 626 O O . ALA A 1 83 ? 14.990 0.526 -24.405 1.00 76.56 83 ALA A O 1
ATOM 627 N N . PHE A 1 84 ? 17.125 0.896 -23.832 1.00 78.75 84 PHE A N 1
ATOM 628 C CA . PHE A 1 84 ? 16.858 0.970 -22.399 1.00 78.75 84 PHE A CA 1
ATOM 629 C C . PHE A 1 84 ? 15.876 2.090 -22.031 1.00 78.75 84 PHE A C 1
ATOM 631 O O . PHE A 1 84 ? 14.870 1.828 -21.374 1.00 78.75 84 PHE A O 1
ATOM 638 N N . ILE A 1 85 ? 16.103 3.312 -22.523 1.00 82.25 85 ILE A N 1
ATOM 639 C CA . ILE A 1 85 ? 15.216 4.465 -22.309 1.00 82.25 85 ILE A CA 1
ATOM 640 C C . ILE A 1 85 ? 13.807 4.189 -22.864 1.00 82.25 85 ILE A C 1
ATOM 642 O O . ILE A 1 85 ? 12.812 4.508 -22.210 1.00 82.25 85 ILE A O 1
ATOM 646 N N . SER A 1 86 ? 13.698 3.563 -24.042 1.00 83.00 86 SER A N 1
ATOM 647 C CA . SER A 1 86 ? 12.400 3.185 -24.620 1.00 83.00 86 SER A CA 1
ATOM 648 C C . SER A 1 86 ? 11.666 2.132 -23.780 1.00 83.00 86 SER A C 1
ATOM 650 O O . SER A 1 86 ? 10.454 2.233 -23.597 1.00 83.00 86 SER A O 1
ATOM 652 N N . GLY A 1 87 ? 12.399 1.187 -23.183 1.00 85.81 87 GLY A N 1
ATOM 653 C CA . GLY A 1 87 ? 11.861 0.205 -22.244 1.00 85.81 87 GLY A CA 1
ATOM 654 C C . GLY A 1 87 ? 11.330 0.844 -20.959 1.00 85.81 87 GLY A C 1
ATOM 655 O O . GLY A 1 87 ? 10.228 0.515 -20.518 1.00 85.81 87 GLY A O 1
ATOM 656 N N . GLN A 1 88 ? 12.047 1.826 -20.401 1.00 88.50 88 GLN A N 1
ATOM 657 C CA . GLN A 1 88 ? 11.574 2.601 -19.244 1.00 88.50 88 GLN A CA 1
ATOM 658 C C . GLN A 1 88 ? 10.283 3.365 -19.571 1.00 88.50 88 GLN A C 1
ATOM 660 O O . GLN A 1 88 ? 9.324 3.335 -18.797 1.00 88.50 88 GLN A O 1
ATOM 665 N N . LEU A 1 89 ? 10.217 3.992 -20.749 1.00 89.50 89 LEU A N 1
ATOM 666 C CA . LEU A 1 89 ? 9.022 4.698 -21.211 1.00 89.50 89 LEU A CA 1
ATOM 667 C C . LEU A 1 89 ? 7.820 3.750 -21.381 1.00 89.50 89 LEU A C 1
ATOM 669 O O . LEU A 1 89 ? 6.720 4.063 -20.922 1.00 89.50 89 LEU A O 1
ATOM 673 N N . ALA A 1 90 ? 8.033 2.580 -21.990 1.00 89.81 90 ALA A N 1
ATOM 674 C CA . ALA A 1 90 ? 7.001 1.561 -22.182 1.00 89.81 90 ALA A CA 1
ATOM 675 C C . ALA A 1 90 ? 6.557 0.905 -20.859 1.00 89.81 90 ALA A C 1
ATOM 677 O O . ALA A 1 90 ? 5.409 0.474 -20.718 1.00 89.81 90 ALA A O 1
ATOM 678 N N . THR A 1 91 ? 7.450 0.854 -19.867 1.00 91.38 91 THR A N 1
ATOM 679 C CA . THR A 1 91 ? 7.131 0.397 -18.509 1.00 91.38 91 THR A CA 1
ATOM 680 C C . THR A 1 91 ? 6.171 1.362 -17.825 1.00 91.38 91 THR A C 1
ATOM 682 O O . THR A 1 91 ? 5.146 0.931 -17.295 1.00 91.38 91 THR A O 1
ATOM 685 N N . LEU A 1 92 ? 6.460 2.669 -17.882 1.00 92.94 92 LEU A N 1
ATOM 686 C CA . LEU A 1 92 ? 5.596 3.707 -17.310 1.00 92.94 92 LEU A CA 1
ATOM 687 C C . LEU A 1 92 ? 4.190 3.670 -17.919 1.00 92.94 92 LEU A C 1
ATOM 689 O O . LEU A 1 92 ? 3.200 3.685 -17.185 1.00 92.94 92 LEU A O 1
ATOM 693 N N . SER A 1 93 ? 4.094 3.589 -19.248 1.00 92.69 93 SER A N 1
ATOM 694 C CA . SER A 1 93 ? 2.805 3.564 -19.942 1.00 92.69 93 SER A CA 1
ATOM 695 C C . SER A 1 93 ? 2.038 2.260 -19.707 1.00 92.69 93 SER A C 1
ATOM 697 O O . SER A 1 93 ? 0.870 2.315 -19.327 1.00 92.69 93 SER A O 1
ATOM 699 N N . GLY A 1 94 ? 2.674 1.094 -19.867 1.00 90.94 94 GLY A N 1
ATOM 700 C CA . GLY A 1 94 ? 2.014 -0.207 -19.699 1.00 90.94 94 GLY A CA 1
ATOM 701 C C . GLY A 1 94 ? 1.534 -0.450 -18.267 1.00 90.94 94 GLY A C 1
ATOM 702 O O . GLY A 1 94 ? 0.389 -0.855 -18.052 1.00 90.94 94 GLY A O 1
ATOM 703 N N . CYS A 1 95 ? 2.358 -0.101 -17.274 1.00 94.00 95 CYS A N 1
ATOM 704 C CA . CYS A 1 95 ? 1.952 -0.130 -15.871 1.00 94.00 95 CYS A CA 1
ATOM 705 C C . CYS A 1 95 ? 0.812 0.868 -15.602 1.00 94.00 95 CYS A C 1
ATOM 707 O O . CYS A 1 95 ? -0.192 0.506 -14.987 1.00 94.00 95 CYS A O 1
ATOM 709 N N . GLY A 1 96 ? 0.919 2.103 -16.108 1.00 94.75 96 GLY A N 1
ATOM 710 C CA . GLY A 1 96 ? -0.092 3.145 -15.906 1.00 94.75 96 GLY A CA 1
ATOM 711 C C . GLY A 1 96 ? -1.461 2.761 -16.466 1.00 94.75 96 GLY A C 1
ATOM 712 O O . GLY A 1 96 ? -2.472 2.909 -15.777 1.00 94.75 96 GLY A O 1
ATOM 713 N N . VAL A 1 97 ? -1.504 2.216 -17.686 1.00 93.19 97 VAL A N 1
ATOM 714 C CA . VAL A 1 97 ? -2.751 1.795 -18.348 1.00 93.19 97 VAL A CA 1
ATOM 715 C C . VAL A 1 97 ? -3.436 0.691 -17.550 1.00 93.19 97 VAL A C 1
ATOM 717 O O . VAL A 1 97 ? -4.626 0.803 -17.246 1.00 93.19 97 VAL A O 1
ATOM 720 N N . TRP A 1 98 ? -2.695 -0.341 -17.144 1.00 94.88 98 TRP A N 1
ATOM 721 C CA . TRP A 1 98 ? -3.263 -1.419 -16.338 1.00 94.88 98 TRP A CA 1
ATOM 722 C C . TRP A 1 98 ? -3.747 -0.935 -14.969 1.00 94.88 98 TRP A C 1
ATOM 724 O O . TRP A 1 98 ? -4.870 -1.249 -14.574 1.00 94.88 98 TRP A O 1
ATOM 734 N N . MET A 1 99 ? -2.948 -0.132 -14.259 1.00 94.00 99 MET A N 1
ATOM 735 C CA . MET A 1 99 ? -3.327 0.407 -12.946 1.00 94.00 99 MET A CA 1
ATOM 736 C C . MET A 1 99 ? -4.594 1.266 -13.034 1.00 94.00 99 MET A C 1
ATOM 738 O O . MET A 1 99 ? -5.476 1.178 -12.172 1.00 94.00 99 MET A O 1
ATOM 742 N N . MET A 1 100 ? -4.739 2.050 -14.104 1.00 94.69 100 MET A N 1
ATOM 743 C CA . MET A 1 100 ? -5.962 2.799 -14.379 1.00 94.69 100 MET A CA 1
ATOM 744 C C . MET A 1 100 ? -7.155 1.864 -14.610 1.00 94.69 100 MET A C 1
ATOM 746 O O . MET A 1 100 ? -8.197 2.027 -13.973 1.00 94.69 100 MET A O 1
ATOM 750 N N . LEU A 1 101 ? -7.011 0.856 -15.474 1.00 92.88 101 LEU A N 1
ATOM 751 C CA . LEU A 1 101 ? -8.073 -0.115 -15.759 1.00 92.88 101 LEU A CA 1
ATOM 752 C C . LEU A 1 101 ? -8.506 -0.873 -14.498 1.00 92.88 101 LEU A C 1
ATOM 754 O O . LEU A 1 101 ? -9.700 -0.936 -14.198 1.00 92.88 101 LEU A O 1
ATOM 758 N N . ALA A 1 102 ? -7.555 -1.375 -13.711 1.00 93.00 102 ALA A N 1
ATOM 759 C CA . ALA A 1 102 ? -7.821 -2.034 -12.435 1.00 93.00 102 ALA A CA 1
ATOM 760 C C . ALA A 1 102 ? -8.619 -1.125 -11.485 1.00 93.00 102 ALA A C 1
ATOM 762 O O . ALA A 1 102 ? -9.624 -1.545 -10.903 1.00 93.00 102 ALA A O 1
ATOM 763 N N . THR A 1 103 ? -8.247 0.154 -11.399 1.00 93.88 103 THR A N 1
ATOM 764 C CA . THR A 1 103 ? -8.965 1.163 -10.605 1.00 93.88 103 THR A CA 1
ATOM 765 C C . THR A 1 103 ? -10.395 1.382 -11.101 1.00 93.88 103 THR A C 1
ATOM 767 O O . THR A 1 103 ? -11.332 1.467 -10.297 1.00 93.88 103 THR A O 1
ATOM 770 N N . LEU A 1 104 ? -10.606 1.439 -12.419 1.00 93.00 104 LEU A N 1
ATOM 771 C CA . LEU A 1 104 ? -11.936 1.589 -13.017 1.00 93.00 104 LEU A CA 1
ATOM 772 C C . LEU A 1 104 ? -12.834 0.383 -12.712 1.00 93.00 104 LEU A C 1
ATOM 774 O O . LEU A 1 104 ? -14.006 0.578 -12.361 1.00 93.00 104 LEU A O 1
ATOM 778 N N . PHE A 1 105 ? -12.265 -0.825 -12.733 1.00 91.62 105 PHE A N 1
ATOM 779 C CA . PHE A 1 105 ? -12.912 -2.068 -12.301 1.00 91.62 105 PHE A CA 1
ATOM 780 C C . PHE A 1 105 ? -13.004 -2.230 -10.777 1.00 91.62 105 PHE A C 1
ATOM 782 O O . PHE A 1 105 ? -13.590 -3.200 -10.297 1.00 91.62 105 PHE A O 1
ATOM 789 N N . LYS A 1 106 ? -12.514 -1.250 -10.006 1.00 91.88 106 LYS A N 1
ATOM 790 C CA . LYS A 1 106 ? -12.531 -1.227 -8.534 1.00 91.88 106 LYS A CA 1
ATOM 791 C C . LYS A 1 106 ? -11.743 -2.385 -7.909 1.00 91.88 106 LYS A C 1
ATOM 793 O O . LYS A 1 106 ? -12.078 -2.821 -6.804 1.00 91.88 106 LYS A O 1
ATOM 798 N N . LEU A 1 107 ? -10.731 -2.879 -8.617 1.00 89.44 107 LEU A N 1
ATOM 799 C CA . LEU A 1 107 ? -9.868 -3.974 -8.195 1.00 89.44 107 LEU A CA 1
ATOM 800 C C . LEU A 1 107 ? -8.638 -3.403 -7.472 1.00 89.44 107 LEU A C 1
ATOM 802 O O . LEU A 1 107 ? -7.907 -2.615 -8.079 1.00 89.44 107 LEU A O 1
ATOM 806 N N . PRO A 1 108 ? -8.402 -3.772 -6.199 1.00 89.44 108 PRO A N 1
ATOM 807 C CA . PRO A 1 108 ? -7.161 -3.447 -5.511 1.00 89.44 108 PRO A CA 1
ATOM 808 C C . PRO A 1 108 ? -6.031 -4.329 -6.054 1.00 89.44 108 PRO A C 1
ATOM 810 O O . PRO A 1 108 ? -5.977 -5.538 -5.794 1.00 89.44 108 PRO A O 1
ATOM 813 N N . VAL A 1 109 ? -5.145 -3.713 -6.824 1.00 90.62 109 VAL A N 1
ATOM 814 C CA . VAL A 1 109 ? -3.976 -4.349 -7.437 1.00 90.62 109 VAL A CA 1
ATOM 815 C C . VAL A 1 109 ? -2.721 -3.785 -6.767 1.00 90.62 109 VAL A C 1
ATOM 817 O O . VAL A 1 109 ? -2.793 -2.867 -5.961 1.00 90.62 109 VAL A O 1
ATOM 820 N N . SER A 1 110 ? -1.565 -4.402 -6.986 1.00 88.75 110 SER A N 1
ATOM 821 C CA . SER A 1 110 ? -0.304 -3.905 -6.445 1.00 88.75 110 SER A CA 1
ATOM 822 C C . SER A 1 110 ? 0.511 -3.223 -7.529 1.00 88.75 110 SER A C 1
ATOM 824 O O . SER A 1 110 ? 0.867 -3.864 -8.518 1.00 88.75 110 SER A O 1
ATOM 826 N N . THR A 1 111 ? 0.899 -1.970 -7.300 1.00 89.25 111 THR A N 1
ATOM 827 C CA . THR A 1 111 ? 1.776 -1.248 -8.230 1.00 89.25 111 THR A CA 1
ATOM 828 C C . THR A 1 111 ? 3.128 -1.937 -8.425 1.00 89.25 111 THR A C 1
ATOM 830 O O . THR A 1 111 ? 3.574 -2.085 -9.559 1.00 89.25 111 THR A O 1
ATOM 833 N N . THR A 1 112 ? 3.775 -2.420 -7.359 1.00 85.44 112 THR A N 1
ATOM 834 C CA . THR A 1 112 ? 5.062 -3.137 -7.468 1.00 85.44 112 THR A CA 1
ATOM 835 C C . THR A 1 112 ? 4.949 -4.366 -8.371 1.00 85.44 112 THR A C 1
ATOM 837 O O . THR A 1 112 ? 5.826 -4.625 -9.189 1.00 85.44 112 THR A O 1
ATOM 840 N N . HIS A 1 113 ? 3.839 -5.100 -8.269 1.00 87.12 113 HIS A N 1
ATOM 841 C CA . HIS A 1 113 ? 3.554 -6.252 -9.121 1.00 87.12 113 HIS A CA 1
ATOM 842 C C . HIS A 1 113 ? 3.377 -5.826 -10.589 1.00 87.12 113 HIS A C 1
ATOM 844 O O . HIS A 1 113 ? 3.999 -6.403 -11.484 1.00 87.12 113 HIS A O 1
ATOM 850 N N . SER A 1 114 ? 2.601 -4.766 -10.825 1.00 91.50 114 SER A N 1
ATOM 851 C CA . SER A 1 114 ? 2.390 -4.182 -12.151 1.00 91.50 114 SER A CA 1
ATOM 852 C C . SER A 1 114 ? 3.703 -3.736 -12.805 1.00 91.50 114 SER A C 1
ATOM 854 O O . SER A 1 114 ? 3.949 -4.061 -13.967 1.00 91.50 114 SER A O 1
ATOM 856 N N . MET A 1 115 ? 4.568 -3.063 -12.039 1.00 88.75 115 MET A N 1
ATOM 857 C CA . MET A 1 115 ? 5.891 -2.605 -12.467 1.00 88.75 115 MET A CA 1
ATOM 858 C C . MET A 1 115 ? 6.816 -3.758 -12.823 1.00 88.75 115 MET A C 1
ATOM 860 O O . MET A 1 115 ? 7.436 -3.715 -13.880 1.00 88.75 115 MET A O 1
ATOM 864 N N . VAL A 1 116 ? 6.898 -4.795 -11.984 1.00 87.38 116 VAL A N 1
ATOM 865 C CA . VAL A 1 116 ? 7.703 -5.987 -12.287 1.00 87.38 116 VAL A CA 1
ATOM 866 C C . VAL A 1 116 ? 7.234 -6.621 -13.597 1.00 87.38 116 VAL A C 1
ATOM 868 O O . VAL A 1 116 ? 8.069 -6.910 -14.446 1.00 87.38 116 VAL A O 1
ATOM 871 N N . GLY A 1 117 ? 5.923 -6.767 -13.816 1.00 89.94 117 GLY A N 1
ATOM 872 C CA . GLY A 1 117 ? 5.407 -7.335 -15.066 1.00 89.94 117 GLY A CA 1
ATOM 873 C C . GLY A 1 117 ? 5.695 -6.498 -16.306 1.00 89.94 117 GLY A C 1
ATOM 874 O O . GLY A 1 117 ? 6.185 -7.029 -17.299 1.00 89.94 117 GLY A O 1
ATOM 875 N N . ALA A 1 118 ? 5.490 -5.185 -16.225 1.00 90.75 118 ALA A N 1
ATOM 876 C CA . ALA A 1 118 ? 5.831 -4.253 -17.296 1.00 90.75 118 ALA A CA 1
ATOM 877 C C . ALA A 1 118 ? 7.335 -4.310 -17.635 1.00 90.75 118 ALA A C 1
ATOM 879 O O . ALA A 1 118 ? 7.735 -4.434 -18.793 1.00 90.75 118 ALA A O 1
ATOM 880 N N . THR A 1 119 ? 8.167 -4.320 -16.595 1.00 87.44 119 THR A N 1
ATOM 881 C CA . THR A 1 119 ? 9.629 -4.369 -16.682 1.00 87.44 119 THR A CA 1
ATOM 882 C C . THR A 1 119 ? 10.120 -5.683 -17.306 1.00 87.44 119 THR A C 1
ATOM 884 O O . THR A 1 119 ? 10.964 -5.681 -18.202 1.00 87.44 119 THR A O 1
ATOM 887 N N . LEU A 1 120 ? 9.543 -6.817 -16.895 1.00 87.00 120 LEU A N 1
ATOM 888 C CA . LEU A 1 120 ? 9.780 -8.121 -17.520 1.00 87.00 120 LEU A CA 1
ATOM 889 C C . LEU A 1 120 ? 9.363 -8.123 -18.992 1.00 87.00 120 LEU A C 1
ATOM 891 O O . LEU A 1 120 ? 10.117 -8.612 -19.828 1.00 87.00 120 LEU A O 1
ATOM 895 N N . GLY A 1 121 ? 8.202 -7.546 -19.310 1.00 85.56 121 GLY A N 1
ATOM 896 C CA . GLY A 1 121 ? 7.672 -7.467 -20.669 1.00 85.56 121 GLY A CA 1
ATOM 897 C C . GLY A 1 121 ? 8.660 -6.832 -21.642 1.00 85.56 121 GLY A C 1
ATOM 898 O O . GLY A 1 121 ? 9.031 -7.462 -22.631 1.00 85.56 121 GLY A O 1
ATOM 899 N N . TYR A 1 122 ? 9.149 -5.623 -21.351 1.00 84.00 122 TYR A N 1
ATOM 900 C CA . TYR A 1 122 ? 10.116 -4.990 -22.253 1.00 84.00 122 TYR A CA 1
ATOM 901 C C . TYR A 1 122 ? 11.478 -5.691 -22.237 1.00 84.00 122 TYR A C 1
ATOM 903 O O . TYR A 1 122 ? 12.122 -5.771 -23.282 1.00 84.00 122 TYR A O 1
ATOM 911 N N . SER A 1 123 ? 11.935 -6.191 -21.081 1.00 83.12 123 SER A N 1
ATOM 912 C CA . SER A 1 123 ? 13.260 -6.813 -20.993 1.00 83.12 123 SER A CA 1
ATOM 913 C C . SER A 1 123 ? 13.327 -8.101 -21.809 1.00 83.12 123 SER A C 1
ATOM 915 O O . SER A 1 123 ? 14.296 -8.324 -22.531 1.00 83.12 123 SER A O 1
ATOM 917 N N . ILE A 1 124 ? 12.251 -8.894 -21.791 1.00 81.56 124 ILE A N 1
ATOM 918 C CA . ILE A 1 124 ? 12.114 -10.085 -22.633 1.00 81.56 124 ILE A CA 1
ATOM 919 C C . ILE A 1 124 ? 12.101 -9.704 -24.119 1.00 81.56 124 ILE A C 1
ATOM 921 O O . ILE A 1 124 ? 12.737 -10.381 -24.920 1.00 81.56 124 ILE A O 1
ATOM 925 N N . VAL A 1 125 ? 11.445 -8.605 -24.500 1.00 79.56 125 VAL A N 1
ATOM 926 C CA . VAL A 1 125 ? 11.417 -8.157 -25.904 1.00 79.56 125 VAL A CA 1
ATOM 927 C C . VAL A 1 125 ? 12.781 -7.657 -26.384 1.00 79.56 125 VAL A C 1
ATOM 929 O O . VAL A 1 125 ? 13.193 -7.980 -27.492 1.00 79.56 125 VAL A O 1
ATOM 932 N N . LEU A 1 126 ? 13.491 -6.867 -25.575 1.00 73.94 126 LEU A N 1
ATOM 933 C CA . LEU A 1 126 ? 14.745 -6.232 -25.999 1.00 73.94 126 LEU A CA 1
ATOM 934 C C . LEU A 1 126 ? 15.980 -7.120 -25.805 1.00 73.94 126 LEU A C 1
ATOM 936 O O . LEU A 1 126 ? 16.975 -6.961 -26.518 1.00 73.94 126 LEU A O 1
ATOM 940 N N . ARG A 1 127 ? 15.957 -8.003 -24.800 1.00 75.38 127 ARG A N 1
ATOM 941 C CA . ARG A 1 127 ? 17.119 -8.770 -24.317 1.00 75.38 127 ARG A CA 1
ATOM 942 C C . ARG A 1 127 ? 16.796 -10.227 -23.966 1.00 75.38 127 ARG A C 1
ATOM 944 O O . ARG A 1 127 ? 17.644 -10.909 -23.388 1.00 75.38 127 ARG A O 1
ATOM 951 N N . HIS A 1 128 ? 15.622 -10.735 -24.344 1.00 70.94 128 HIS A N 1
ATOM 952 C CA . HIS A 1 128 ? 15.200 -12.116 -24.085 1.00 70.94 128 HIS A CA 1
ATOM 953 C C . HIS A 1 128 ? 15.305 -12.474 -22.587 1.00 70.94 128 HIS A C 1
ATOM 955 O O . HIS A 1 128 ? 15.083 -11.645 -21.705 1.00 70.94 128 HIS A O 1
ATOM 961 N N . PHE A 1 129 ? 15.659 -13.720 -22.272 1.00 72.94 129 PHE A N 1
ATOM 962 C CA . PHE A 1 129 ? 15.807 -14.192 -20.895 1.00 72.94 129 PHE A CA 1
ATOM 963 C C . PHE A 1 129 ? 17.081 -13.674 -20.204 1.00 72.94 129 PHE A C 1
ATOM 965 O O . PHE A 1 129 ? 17.193 -13.805 -18.988 1.00 72.94 129 PHE A O 1
ATOM 972 N N . GLN A 1 130 ? 18.030 -13.075 -20.934 1.00 69.94 130 GLN A N 1
ATOM 973 C CA . GLN A 1 130 ? 19.308 -12.612 -20.376 1.00 69.94 130 GLN A CA 1
ATOM 974 C C . GLN A 1 130 ? 19.200 -11.254 -19.669 1.00 69.94 130 GLN A C 1
ATOM 976 O O . GLN A 1 130 ? 19.971 -10.971 -18.759 1.00 69.94 130 GLN A O 1
ATOM 981 N N . GLY A 1 131 ? 18.215 -10.425 -20.030 1.00 67.75 131 GLY A N 1
ATOM 982 C CA . GLY A 1 131 ? 17.991 -9.119 -19.398 1.00 67.75 131 GLY A CA 1
ATOM 983 C C . GLY A 1 131 ? 17.313 -9.172 -18.020 1.00 67.75 131 GLY A C 1
ATOM 984 O O . GLY A 1 131 ? 17.009 -8.119 -17.452 1.00 67.75 131 GLY A O 1
ATOM 985 N N . VAL A 1 132 ? 17.019 -10.366 -17.492 1.00 77.50 132 VAL A N 1
ATOM 986 C CA . VAL A 1 132 ? 16.204 -10.572 -16.285 1.00 77.50 132 VAL A CA 1
ATOM 987 C C . VAL A 1 132 ? 16.970 -11.370 -15.232 1.00 77.50 132 VAL A C 1
ATOM 989 O O . VAL A 1 132 ? 17.479 -12.459 -15.487 1.00 77.50 132 VAL A O 1
ATOM 992 N N . ARG A 1 133 ? 16.979 -10.869 -13.993 1.00 80.88 133 ARG A N 1
ATOM 993 C CA . ARG A 1 133 ? 17.560 -11.570 -12.837 1.00 80.88 133 ARG A CA 1
ATOM 994 C C . ARG A 1 133 ? 16.566 -12.593 -12.268 1.00 80.88 133 ARG A C 1
ATOM 996 O O . ARG A 1 133 ? 15.882 -12.317 -11.284 1.00 80.88 133 ARG A O 1
ATOM 1003 N N . TRP A 1 134 ? 16.477 -13.779 -12.875 1.00 82.81 134 TRP A N 1
ATOM 1004 C CA . TRP A 1 134 ? 15.461 -14.804 -12.557 1.00 82.81 134 TRP A CA 1
ATOM 1005 C C . TRP A 1 134 ? 15.402 -15.238 -11.088 1.00 82.81 134 TRP A C 1
ATOM 1007 O O . TRP A 1 134 ? 14.308 -15.434 -10.563 1.00 82.81 134 TRP A O 1
ATOM 1017 N N . LEU A 1 135 ? 16.546 -15.334 -10.399 1.00 83.19 135 LEU A N 1
ATOM 1018 C CA . LEU A 1 135 ? 16.570 -15.652 -8.964 1.00 83.19 135 LEU A CA 1
ATOM 1019 C C . LEU A 1 135 ? 15.876 -14.569 -8.131 1.00 83.19 135 LEU A C 1
ATOM 1021 O O . LEU A 1 135 ? 15.064 -14.887 -7.262 1.00 83.19 135 LEU A O 1
ATOM 1025 N N . ASN A 1 136 ? 16.137 -13.295 -8.438 1.00 79.62 136 ASN A N 1
ATOM 1026 C CA . ASN A 1 136 ? 15.474 -12.182 -7.769 1.00 79.62 136 ASN A CA 1
ATOM 1027 C C . ASN A 1 136 ? 13.971 -12.248 -8.026 1.00 79.62 136 ASN A C 1
ATOM 1029 O O . ASN A 1 136 ? 13.211 -12.234 -7.064 1.00 79.62 136 ASN A O 1
ATOM 1033 N N . ILE A 1 137 ? 13.548 -12.413 -9.286 1.00 82.19 137 ILE A N 1
ATOM 1034 C CA . ILE A 1 137 ? 12.129 -12.566 -9.653 1.00 82.19 137 ILE A CA 1
ATOM 1035 C C . ILE A 1 137 ? 11.473 -13.719 -8.885 1.00 82.19 137 ILE A C 1
ATOM 1037 O O . ILE A 1 137 ? 10.372 -13.543 -8.368 1.00 82.19 137 ILE A O 1
ATOM 1041 N N . GLY A 1 138 ? 12.151 -14.861 -8.737 1.00 83.75 138 GLY A N 1
ATOM 1042 C CA . GLY A 1 138 ? 11.668 -15.985 -7.932 1.00 83.75 138 GLY A CA 1
ATOM 1043 C C . GLY A 1 138 ? 11.369 -15.593 -6.480 1.00 83.75 138 GLY A C 1
ATOM 1044 O O . GLY A 1 138 ? 10.298 -15.920 -5.963 1.00 83.75 138 GLY A O 1
ATOM 1045 N N . TYR A 1 139 ? 12.254 -14.818 -5.842 1.00 81.81 139 TYR A N 1
ATOM 1046 C CA . TYR A 1 139 ? 12.002 -14.271 -4.503 1.00 81.81 139 TYR A CA 1
ATOM 1047 C C . TYR A 1 139 ? 10.830 -13.286 -4.475 1.00 81.81 139 TYR A C 1
ATOM 1049 O O . TYR A 1 139 ? 10.041 -13.329 -3.529 1.00 81.81 139 TYR A O 1
ATOM 1057 N N . ILE A 1 140 ? 10.671 -12.440 -5.502 1.00 80.56 140 ILE A N 1
ATOM 1058 C CA . ILE A 1 140 ? 9.523 -11.524 -5.618 1.00 80.56 140 ILE A CA 1
ATOM 1059 C C . ILE A 1 140 ? 8.212 -12.320 -5.696 1.00 80.56 140 ILE A C 1
ATOM 1061 O O . ILE A 1 140 ? 7.281 -12.058 -4.936 1.00 80.56 140 ILE A O 1
ATOM 1065 N N . VAL A 1 141 ? 8.144 -13.324 -6.573 1.00 83.50 141 VAL A N 1
ATOM 1066 C CA . VAL A 1 141 ? 6.943 -14.152 -6.759 1.00 83.50 141 VAL A CA 1
ATOM 1067 C C . VAL A 1 141 ? 6.591 -14.891 -5.468 1.00 83.50 141 VAL A C 1
ATOM 1069 O O . VAL A 1 141 ? 5.435 -14.872 -5.045 1.00 83.50 141 VAL A O 1
ATOM 1072 N N . ALA A 1 142 ? 7.577 -15.488 -4.790 1.00 84.56 142 ALA A N 1
ATOM 1073 C CA . ALA A 1 142 ? 7.361 -16.145 -3.501 1.00 84.56 142 ALA A CA 1
ATOM 1074 C C . ALA A 1 142 ? 6.812 -15.170 -2.442 1.00 84.56 142 ALA A C 1
ATOM 1076 O O . ALA A 1 142 ? 5.913 -15.519 -1.667 1.00 84.56 142 ALA A O 1
ATOM 1077 N N . SER A 1 143 ? 7.306 -13.928 -2.438 1.00 83.19 143 SER A N 1
ATOM 1078 C CA . SER A 1 143 ? 6.873 -12.881 -1.513 1.00 83.19 143 SER A CA 1
ATOM 1079 C C . SER A 1 143 ? 5.381 -12.558 -1.658 1.00 83.19 143 SER A C 1
ATOM 1081 O O . SER A 1 143 ? 4.708 -12.326 -0.650 1.00 83.19 143 SER A O 1
ATOM 1083 N N . TRP A 1 144 ? 4.825 -12.601 -2.872 1.00 83.44 144 TRP A N 1
ATOM 1084 C CA . TRP A 1 144 ? 3.419 -12.270 -3.124 1.00 83.44 144 TRP A CA 1
ATOM 1085 C C . TRP A 1 144 ? 2.434 -13.256 -2.504 1.00 83.44 144 TRP A C 1
ATOM 1087 O O . TRP A 1 144 ? 1.345 -12.842 -2.110 1.00 83.44 144 TRP A O 1
ATOM 1097 N N . PHE A 1 145 ? 2.818 -14.526 -2.378 1.00 85.94 145 PHE A N 1
ATOM 1098 C CA . PHE A 1 145 ? 2.005 -15.544 -1.708 1.00 85.94 145 PHE A CA 1
ATOM 1099 C C . PHE A 1 145 ? 2.261 -15.579 -0.203 1.00 85.94 145 PHE A C 1
ATOM 1101 O O . PHE A 1 145 ? 1.327 -15.739 0.584 1.00 85.94 145 PHE A O 1
ATOM 1108 N N . LEU A 1 146 ? 3.516 -15.402 0.213 1.00 86.69 146 LEU A N 1
ATOM 1109 C CA . LEU A 1 146 ? 3.887 -15.487 1.622 1.00 86.69 146 LEU A CA 1
ATOM 1110 C C . LEU A 1 146 ? 3.385 -14.278 2.425 1.00 86.69 146 LEU A C 1
ATOM 1112 O O . LEU A 1 146 ? 2.991 -14.429 3.582 1.00 86.69 146 LEU A O 1
ATOM 1116 N N . SER A 1 147 ? 3.351 -13.088 1.819 1.00 88.44 147 SER A N 1
ATOM 1117 C CA . SER A 1 147 ? 2.989 -11.848 2.516 1.00 88.44 147 SER A CA 1
ATOM 1118 C C . SER A 1 147 ? 1.545 -11.775 3.023 1.00 88.44 147 SER A C 1
ATOM 1120 O O . SER A 1 147 ? 1.389 -11.479 4.211 1.00 88.44 147 SER A O 1
ATOM 1122 N N . PRO A 1 148 ? 0.482 -12.080 2.242 1.00 91.12 148 PRO A N 1
ATOM 1123 C CA . PRO A 1 148 ? -0.877 -12.115 2.781 1.00 91.12 148 PRO A CA 1
ATOM 1124 C C . PRO A 1 148 ? -1.025 -13.117 3.924 1.00 91.12 148 PRO A C 1
ATOM 1126 O O . PRO A 1 148 ? -1.724 -12.836 4.897 1.00 91.12 148 PRO A O 1
ATOM 1129 N N . ILE A 1 149 ? -0.371 -14.280 3.814 1.00 91.31 149 ILE A N 1
ATOM 1130 C CA . ILE A 1 149 ? -0.453 -15.354 4.810 1.00 91.31 149 ILE A CA 1
ATOM 1131 C C . ILE A 1 149 ? 0.205 -14.897 6.108 1.00 91.31 149 ILE A C 1
ATOM 1133 O O . ILE A 1 149 ? -0.424 -14.931 7.166 1.00 91.31 149 ILE A O 1
ATOM 1137 N N . LEU A 1 150 ? 1.446 -14.416 6.026 1.00 90.44 150 LEU A N 1
ATOM 1138 C CA . LEU A 1 150 ? 2.193 -13.927 7.178 1.00 90.44 150 LEU A CA 1
ATOM 1139 C C . LEU A 1 150 ? 1.460 -12.760 7.854 1.00 90.44 150 LEU A C 1
ATOM 1141 O O . LEU A 1 150 ? 1.294 -12.757 9.075 1.00 90.44 150 LEU A O 1
ATOM 1145 N N . SER A 1 151 ? 0.942 -11.817 7.065 1.00 93.06 151 SER A N 1
ATOM 1146 C CA . SER A 1 151 ? 0.186 -10.684 7.597 1.00 93.06 151 SER A CA 1
ATOM 1147 C C . SER A 1 151 ? -1.130 -11.105 8.244 1.00 93.06 151 SER A C 1
ATOM 1149 O O . SER A 1 151 ? -1.455 -10.645 9.341 1.00 93.06 151 SER A O 1
ATOM 1151 N N . GLY A 1 152 ? -1.850 -12.051 7.636 1.00 93.19 152 GLY A N 1
ATOM 1152 C CA . GLY A 1 152 ? -3.055 -12.648 8.204 1.00 93.19 152 GLY A CA 1
ATOM 1153 C C . GLY A 1 152 ? -2.794 -13.361 9.534 1.00 93.19 152 GLY A C 1
ATOM 1154 O O . GLY A 1 152 ? -3.552 -13.174 10.490 1.00 93.19 152 GLY A O 1
ATOM 1155 N N . LEU A 1 153 ? -1.694 -14.111 9.647 1.00 92.19 153 LEU A N 1
ATOM 1156 C CA . LEU A 1 153 ? -1.278 -14.761 10.895 1.00 92.19 153 LEU A CA 1
ATOM 1157 C C . LEU A 1 153 ? -0.957 -13.735 11.989 1.00 92.19 153 LEU A C 1
ATOM 1159 O O . LEU A 1 153 ? -1.457 -13.853 13.109 1.00 92.19 153 LEU A O 1
ATOM 1163 N N . ILE A 1 154 ? -0.194 -12.687 11.673 1.00 92.31 154 ILE A N 1
ATOM 1164 C CA . ILE A 1 154 ? 0.141 -11.632 12.642 1.00 92.31 154 ILE A CA 1
ATOM 1165 C C . ILE A 1 154 ? -1.118 -10.875 13.081 1.00 92.31 154 ILE A C 1
ATOM 1167 O O . ILE A 1 154 ? -1.317 -10.649 14.277 1.00 92.31 154 ILE A O 1
ATOM 1171 N N . THR A 1 155 ? -2.019 -10.540 12.151 1.00 94.38 155 THR A N 1
ATOM 1172 C CA . THR A 1 155 ? -3.313 -9.923 12.489 1.00 94.38 155 THR A CA 1
ATOM 1173 C C . THR A 1 155 ? -4.139 -10.824 13.393 1.00 94.38 155 THR A C 1
ATOM 1175 O O . THR A 1 155 ? -4.750 -10.332 14.341 1.00 94.38 155 THR A O 1
ATOM 1178 N N . THR A 1 156 ? -4.130 -12.133 13.138 1.00 90.94 156 THR A N 1
ATOM 1179 C CA . THR A 1 156 ? -4.817 -13.125 13.970 1.00 90.94 156 THR A CA 1
ATOM 1180 C C . THR A 1 156 ? -4.307 -13.082 15.403 1.00 90.94 156 THR A C 1
ATOM 1182 O O . THR A 1 156 ? -5.101 -12.934 16.333 1.00 90.94 156 THR A O 1
ATOM 1185 N N . VAL A 1 157 ? -2.986 -13.123 15.585 1.00 91.31 157 VAL A N 1
ATOM 1186 C CA . VAL A 1 157 ? -2.343 -13.053 16.904 1.00 91.31 157 VAL A CA 1
ATOM 1187 C C . VAL A 1 157 ? -2.668 -11.735 17.610 1.00 91.31 157 VAL A C 1
ATOM 1189 O O . VAL A 1 157 ? -3.070 -11.743 18.778 1.00 91.31 157 VAL A O 1
ATOM 1192 N N . PHE A 1 158 ? -2.560 -10.599 16.917 1.00 90.50 158 PHE A N 1
ATOM 1193 C CA . PHE A 1 158 ? -2.874 -9.286 17.489 1.00 90.50 158 PHE A CA 1
ATOM 1194 C C . PHE A 1 158 ? -4.344 -9.163 17.885 1.00 90.50 158 PHE A C 1
ATOM 1196 O O . PHE A 1 158 ? -4.640 -8.771 19.017 1.00 90.50 158 PHE A O 1
ATOM 1203 N N . TYR A 1 159 ? -5.269 -9.545 17.004 1.00 90.19 159 TYR A N 1
ATOM 1204 C CA . TYR A 1 159 ? -6.695 -9.486 17.299 1.00 90.19 159 TYR A CA 1
ATOM 1205 C C . TYR A 1 159 ? -7.066 -10.428 18.448 1.00 90.19 159 TYR A C 1
ATOM 1207 O O . TYR A 1 159 ? -7.773 -10.015 19.364 1.00 90.19 159 TYR A O 1
ATOM 1215 N N . MET A 1 160 ? -6.547 -11.661 18.471 1.00 86.81 160 MET A N 1
ATOM 1216 C CA . MET A 1 160 ? -6.782 -12.601 19.576 1.00 86.81 160 MET A CA 1
ATOM 1217 C C . MET A 1 160 ? -6.233 -12.079 20.905 1.00 86.81 160 MET A C 1
ATOM 1219 O O . MET A 1 160 ? -6.894 -12.219 21.936 1.00 86.81 160 MET A O 1
ATOM 1223 N N . THR A 1 161 ? -5.075 -11.417 20.886 1.00 88.50 161 THR A N 1
ATOM 1224 C CA . THR A 1 161 ? -4.497 -10.780 22.077 1.00 88.50 161 THR A CA 1
ATOM 1225 C C . THR A 1 161 ? -5.412 -9.677 22.603 1.00 88.50 161 THR A C 1
ATOM 1227 O O . THR A 1 161 ? -5.709 -9.648 23.801 1.00 88.50 161 THR A O 1
ATOM 1230 N N . ILE A 1 162 ? -5.926 -8.802 21.732 1.00 88.19 162 ILE A N 1
ATOM 1231 C CA . ILE A 1 162 ? -6.893 -7.764 22.125 1.00 88.19 162 ILE A CA 1
ATOM 1232 C C . ILE A 1 162 ? -8.207 -8.383 22.614 1.00 88.19 162 ILE A C 1
ATOM 1234 O O . ILE A 1 162 ? -8.740 -7.965 23.645 1.00 88.19 162 ILE A O 1
ATOM 1238 N N . ASN A 1 163 ? -8.706 -9.407 21.924 1.00 86.00 163 ASN A N 1
ATOM 1239 C CA . ASN A 1 163 ? -9.942 -10.096 22.275 1.00 86.00 163 ASN A CA 1
ATOM 1240 C C . ASN A 1 163 ? -9.866 -10.701 23.689 1.00 86.00 163 ASN A C 1
ATOM 1242 O O . ASN A 1 163 ? -10.746 -10.476 24.520 1.00 86.00 163 ASN A O 1
ATOM 1246 N N . ALA A 1 164 ? -8.773 -11.402 24.001 1.00 83.69 164 ALA A N 1
ATOM 1247 C CA . ALA A 1 164 ? -8.557 -12.026 25.306 1.00 83.69 164 ALA A CA 1
ATOM 1248 C C . ALA A 1 164 ? -8.255 -11.014 26.431 1.00 83.69 164 ALA A C 1
ATOM 1250 O O . ALA A 1 164 ? -8.644 -11.222 27.588 1.00 83.69 164 ALA A O 1
ATOM 1251 N N . SER A 1 165 ? -7.560 -9.919 26.109 1.00 84.31 165 SER A N 1
ATOM 1252 C CA . SER A 1 165 ? -7.085 -8.944 27.102 1.00 84.31 165 SER A CA 1
ATOM 1253 C C . SER A 1 165 ? -8.121 -7.865 27.426 1.00 84.31 165 SER A C 1
ATOM 1255 O O . SER A 1 165 ? -8.178 -7.399 28.566 1.00 84.31 165 SER A O 1
ATOM 1257 N N . ILE A 1 166 ? -8.941 -7.479 26.442 1.00 86.69 166 ILE A N 1
ATOM 1258 C CA . ILE A 1 166 ? -9.890 -6.362 26.530 1.00 86.69 166 ILE A CA 1
ATOM 1259 C C . ILE A 1 166 ? -11.329 -6.838 26.333 1.00 86.69 166 ILE A C 1
ATOM 1261 O O . ILE A 1 166 ? -12.129 -6.703 27.254 1.00 86.69 166 ILE A O 1
ATOM 1265 N N . LEU A 1 167 ? -11.663 -7.391 25.159 1.00 82.69 167 LEU A N 1
ATOM 1266 C CA . LEU A 1 167 ? -13.063 -7.569 24.741 1.00 82.69 167 LEU A CA 1
ATOM 1267 C C . LEU A 1 167 ? -13.832 -8.590 25.588 1.00 82.69 167 LEU A C 1
ATOM 1269 O O . LEU A 1 167 ? -15.008 -8.389 25.865 1.00 82.69 167 LEU A O 1
ATOM 1273 N N . LYS A 1 168 ? -13.175 -9.664 26.041 1.00 79.25 168 LYS A N 1
ATOM 1274 C CA . LYS A 1 168 ? -13.800 -10.717 26.868 1.00 79.25 168 LYS A CA 1
ATOM 1275 C C . LYS A 1 168 ? -13.864 -10.416 28.358 1.00 79.25 168 LYS A C 1
ATOM 1277 O O . LYS A 1 168 ? -14.254 -11.275 29.145 1.00 79.25 168 LYS A O 1
ATOM 1282 N N . ARG A 1 169 ? -13.383 -9.253 28.777 1.00 80.25 169 ARG A N 1
ATOM 1283 C CA . ARG A 1 169 ? -13.260 -8.921 30.190 1.00 80.25 169 ARG A CA 1
ATOM 1284 C C . ARG A 1 169 ? -14.383 -7.995 30.623 1.00 80.25 169 ARG A C 1
ATOM 1286 O O . ARG A 1 169 ? -14.804 -7.126 29.865 1.00 80.25 169 ARG A O 1
ATOM 1293 N N . ASP A 1 170 ? -14.787 -8.130 31.882 1.00 68.75 170 ASP A N 1
ATOM 1294 C CA . ASP A 1 170 ? -15.739 -7.207 32.494 1.00 68.75 170 ASP A CA 1
ATOM 1295 C C . ASP A 1 170 ? -15.197 -5.773 32.427 1.00 68.75 170 ASP A C 1
ATOM 1297 O O . ASP A 1 170 ? -14.014 -5.529 32.704 1.00 68.75 170 ASP A O 1
ATOM 1301 N N . GLN A 1 171 ? -16.067 -4.834 32.039 1.00 76.69 171 GLN A N 1
ATOM 1302 C CA . GLN A 1 171 ? -15.731 -3.426 31.791 1.00 76.69 171 GLN A CA 1
ATOM 1303 C C . GLN A 1 171 ? -14.631 -3.243 30.723 1.00 76.69 171 GLN A C 1
ATOM 1305 O O . GLN A 1 171 ? -13.599 -2.603 30.966 1.00 76.69 171 GLN A O 1
ATOM 1310 N N . ALA A 1 172 ? -14.862 -3.785 29.522 1.00 81.44 172 ALA A N 1
ATOM 1311 C CA . ALA A 1 172 ? -13.940 -3.736 28.383 1.00 81.44 172 ALA A CA 1
ATOM 1312 C C . ALA A 1 172 ? -13.388 -2.324 28.103 1.00 81.44 172 ALA A C 1
ATOM 1314 O O . ALA A 1 172 ? -12.175 -2.165 27.952 1.00 81.44 172 ALA A O 1
ATOM 1315 N N . ALA A 1 173 ? -14.224 -1.278 28.120 1.00 81.06 173 ALA A N 1
ATOM 1316 C CA . ALA A 1 173 ? -13.763 0.102 27.933 1.00 81.06 173 ALA A CA 1
ATOM 1317 C C . ALA A 1 173 ? -12.712 0.554 28.969 1.00 81.06 173 ALA A C 1
ATOM 1319 O O . ALA A 1 173 ? -11.715 1.180 28.604 1.00 81.06 173 ALA A O 1
ATOM 1320 N N . MET A 1 174 ? -12.873 0.200 30.249 1.00 82.62 174 MET A N 1
ATOM 1321 C CA . MET A 1 174 ? -11.926 0.580 31.308 1.00 82.62 174 MET A CA 1
ATOM 1322 C C . MET A 1 174 ? -10.612 -0.194 31.213 1.00 82.62 174 MET A C 1
ATOM 1324 O O . MET A 1 174 ? -9.539 0.379 31.428 1.00 82.62 174 MET A O 1
ATOM 1328 N N . ARG A 1 175 ? -10.664 -1.481 30.848 1.00 85.31 175 ARG A N 1
ATOM 1329 C CA . ARG A 1 175 ? -9.444 -2.258 30.583 1.00 85.31 175 ARG A CA 1
ATOM 1330 C C . ARG A 1 175 ? -8.718 -1.768 29.341 1.00 85.31 175 ARG A C 1
ATOM 1332 O O . ARG A 1 175 ? -7.501 -1.605 29.391 1.00 85.31 175 ARG A O 1
ATOM 1339 N N . GLY A 1 176 ? -9.457 -1.470 28.274 1.00 85.19 176 GLY A N 1
ATOM 1340 C CA . GLY A 1 176 ? -8.917 -0.861 27.064 1.00 85.19 176 GLY A CA 1
ATOM 1341 C C . GLY A 1 176 ? -8.191 0.444 27.373 1.00 85.19 176 GLY A C 1
ATOM 1342 O O . GLY A 1 176 ? -7.075 0.649 26.910 1.00 85.19 176 GLY A O 1
ATOM 1343 N N . LEU A 1 177 ? -8.763 1.281 28.240 1.00 86.50 177 LEU A N 1
ATOM 1344 C CA . LEU A 1 177 ? -8.158 2.539 28.674 1.00 86.50 177 LEU A CA 1
ATOM 1345 C C . LEU A 1 177 ? -6.850 2.335 29.458 1.00 86.50 177 LEU A C 1
ATOM 1347 O O . LEU A 1 177 ? -5.887 3.068 29.242 1.00 86.50 177 LEU A O 1
ATOM 1351 N N . ASN A 1 178 ? -6.789 1.331 30.335 1.00 87.44 178 ASN A N 1
ATOM 1352 C CA . ASN A 1 178 ? -5.566 1.008 31.078 1.00 87.44 178 ASN A CA 1
ATOM 1353 C C . ASN A 1 178 ? -4.475 0.405 30.178 1.00 87.44 178 ASN A C 1
ATOM 1355 O O . ASN A 1 178 ? -3.293 0.649 30.413 1.00 87.44 178 ASN A O 1
ATOM 1359 N N . LEU A 1 179 ? -4.862 -0.371 29.161 1.00 90.25 179 LEU A N 1
ATOM 1360 C CA . LEU A 1 179 ? -3.936 -0.981 28.202 1.00 90.25 179 LEU A CA 1
ATOM 1361 C C . LEU A 1 179 ? -3.537 -0.036 27.057 1.00 90.25 179 LEU A C 1
ATOM 1363 O O . LEU A 1 179 ? -2.561 -0.299 26.357 1.00 90.25 179 LEU A O 1
ATOM 1367 N N . LEU A 1 180 ? -4.241 1.087 26.900 1.00 89.31 180 LEU A N 1
ATOM 1368 C CA . LEU A 1 180 ? -4.015 2.068 25.843 1.00 89.31 180 LEU A CA 1
ATOM 1369 C C . LEU A 1 180 ? -2.549 2.520 25.713 1.00 89.31 180 LEU A C 1
ATOM 1371 O O . LEU A 1 180 ? -2.041 2.490 24.594 1.00 89.31 180 LEU A O 1
ATOM 1375 N N . PRO A 1 181 ? -1.823 2.873 26.798 1.00 92.31 181 PRO A N 1
ATOM 1376 C CA . PRO A 1 181 ? -0.423 3.289 26.696 1.00 92.31 181 PRO A CA 1
ATOM 1377 C C . PRO A 1 181 ? 0.477 2.248 26.024 1.00 92.31 181 PRO A C 1
ATOM 1379 O O . PRO A 1 181 ? 1.371 2.618 25.270 1.00 92.31 181 PRO A O 1
ATOM 1382 N N . TYR A 1 182 ? 0.222 0.955 26.249 1.00 92.25 182 TYR A N 1
ATOM 1383 C CA . TYR A 1 182 ? 1.001 -0.125 25.643 1.00 92.25 182 TYR A CA 1
ATOM 1384 C C . TYR A 1 182 ? 0.733 -0.237 24.139 1.00 92.25 182 TYR A C 1
ATOM 1386 O O . TYR A 1 182 ? 1.668 -0.416 23.366 1.00 92.25 182 TYR A O 1
ATOM 1394 N N . PHE A 1 183 ? -0.514 -0.056 23.693 1.00 90.75 183 PHE A N 1
ATOM 1395 C CA . PHE A 1 183 ? -0.808 -0.014 22.256 1.00 90.75 183 PHE A CA 1
ATOM 1396 C C . PHE A 1 183 ? -0.132 1.172 21.572 1.00 90.75 183 PHE A C 1
ATOM 1398 O O . PHE A 1 183 ? 0.440 0.998 20.499 1.00 90.75 183 PHE A O 1
ATOM 1405 N N . TYR A 1 184 ? -0.129 2.351 22.201 1.00 91.56 184 TYR A N 1
ATOM 1406 C CA . TYR A 1 184 ? 0.625 3.498 21.688 1.00 91.56 184 TYR A CA 1
ATOM 1407 C C . TYR A 1 184 ? 2.128 3.222 21.662 1.00 91.56 184 TYR A C 1
ATOM 1409 O O . TYR A 1 184 ? 2.759 3.538 20.660 1.00 91.56 184 TYR A O 1
ATOM 1417 N N . PHE A 1 185 ? 2.682 2.589 22.701 1.00 94.00 185 PHE A N 1
ATOM 1418 C CA . PHE A 1 185 ? 4.087 2.182 22.723 1.00 94.00 185 PHE A CA 1
ATOM 1419 C C . PHE A 1 185 ? 4.437 1.321 21.506 1.00 94.00 185 PHE A C 1
ATOM 1421 O O . PHE A 1 185 ? 5.310 1.695 20.735 1.00 94.00 185 PHE A O 1
ATOM 1428 N N . PHE A 1 186 ? 3.730 0.208 21.283 1.00 90.00 186 PHE A N 1
ATOM 1429 C CA . PHE A 1 186 ? 4.029 -0.686 20.158 1.00 90.00 186 PHE A CA 1
ATOM 1430 C C . PHE A 1 186 ? 3.763 -0.037 18.797 1.00 90.00 186 PHE A C 1
ATOM 1432 O O . PHE A 1 186 ? 4.523 -0.255 17.857 1.00 90.00 186 PHE A O 1
ATOM 1439 N N . THR A 1 187 ? 2.720 0.792 18.695 1.00 89.38 187 THR A N 1
ATOM 1440 C CA . THR A 1 187 ? 2.402 1.516 17.457 1.00 89.38 187 THR A CA 1
ATOM 1441 C C . THR A 1 187 ? 3.518 2.485 17.096 1.00 89.38 187 THR A C 1
ATOM 1443 O O . THR A 1 187 ? 4.016 2.447 15.974 1.00 89.38 187 THR A O 1
ATOM 1446 N N . PHE A 1 188 ? 3.945 3.331 18.032 1.00 91.12 188 PHE A N 1
ATOM 1447 C CA . PHE A 1 188 ? 5.056 4.246 17.786 1.00 91.12 188 PHE A CA 1
ATOM 1448 C C . PHE A 1 188 ? 6.369 3.493 17.592 1.00 91.12 188 PHE A C 1
ATOM 1450 O O . PHE A 1 188 ? 7.145 3.892 16.736 1.00 91.12 188 PHE A O 1
ATOM 1457 N N . LEU A 1 189 ? 6.587 2.373 18.284 1.00 92.06 189 LEU A N 1
ATOM 1458 C CA . LEU A 1 189 ? 7.820 1.603 18.158 1.00 92.06 189 LEU A CA 1
ATOM 1459 C C . LEU A 1 189 ? 7.990 1.076 16.738 1.00 92.06 189 LEU A C 1
ATOM 1461 O O . LEU A 1 189 ? 9.022 1.321 16.125 1.00 92.06 189 LEU A O 1
ATOM 1465 N N . ILE A 1 190 ? 6.970 0.395 16.209 1.00 86.75 190 ILE A N 1
ATOM 1466 C CA . ILE A 1 190 ? 7.013 -0.183 14.861 1.00 86.75 190 ILE A CA 1
ATOM 1467 C C . ILE A 1 190 ? 7.130 0.929 13.813 1.00 86.75 190 ILE A C 1
ATOM 1469 O O . ILE A 1 190 ? 7.950 0.828 12.905 1.00 86.75 190 ILE A O 1
ATOM 1473 N N . ASN A 1 191 ? 6.354 2.007 13.951 1.00 85.38 191 ASN A N 1
ATOM 1474 C CA . ASN A 1 191 ? 6.316 3.058 12.938 1.00 85.38 191 ASN A CA 1
ATOM 1475 C C . ASN A 1 191 ? 7.538 3.987 12.977 1.00 85.38 191 ASN A C 1
ATOM 1477 O O . ASN A 1 191 ? 8.086 4.283 11.924 1.00 85.38 191 ASN A O 1
ATOM 1481 N N . ILE A 1 192 ? 8.019 4.411 14.151 1.00 86.81 192 ILE A N 1
ATOM 1482 C CA . ILE A 1 192 ? 9.269 5.184 14.257 1.00 86.81 192 ILE A CA 1
ATOM 1483 C C . ILE A 1 192 ? 10.427 4.332 13.751 1.00 86.81 192 ILE A C 1
ATOM 1485 O O . ILE A 1 192 ? 11.205 4.804 12.926 1.00 86.81 192 ILE A O 1
ATOM 1489 N N . PHE A 1 193 ? 10.510 3.067 14.171 1.00 86.75 193 PHE A N 1
ATOM 1490 C CA . PHE A 1 193 ? 11.552 2.180 13.673 1.00 86.75 193 PHE A CA 1
ATOM 1491 C C . PHE A 1 193 ? 11.495 2.074 12.143 1.00 86.75 193 PHE A C 1
ATOM 1493 O O . PHE A 1 193 ? 12.528 2.221 11.508 1.00 86.75 193 PHE A O 1
ATOM 1500 N N . SER A 1 194 ? 10.307 1.952 11.539 1.00 78.62 194 SER A N 1
ATOM 1501 C CA . SER A 1 194 ? 10.135 1.956 10.076 1.00 78.62 194 SER A CA 1
ATOM 1502 C C . SER A 1 194 ? 10.599 3.233 9.375 1.00 78.62 194 SER A C 1
ATOM 1504 O O . SER A 1 194 ? 10.947 3.172 8.202 1.00 78.62 194 SER A O 1
ATOM 1506 N N . VAL A 1 195 ? 10.538 4.386 10.042 1.00 79.12 195 VAL A N 1
ATOM 1507 C CA . VAL A 1 195 ? 10.922 5.685 9.464 1.00 79.12 195 VAL A CA 1
ATOM 1508 C C . VAL A 1 195 ? 12.431 5.905 9.548 1.00 79.12 195 VAL A C 1
ATOM 1510 O O . VAL A 1 195 ? 13.014 6.505 8.647 1.00 79.12 195 VAL A O 1
ATOM 1513 N N . PHE A 1 196 ? 13.057 5.460 10.639 1.00 82.06 196 PHE A N 1
ATOM 1514 C CA . PHE A 1 196 ? 14.489 5.640 10.880 1.00 82.06 196 PHE A CA 1
ATOM 1515 C C . PHE A 1 196 ? 15.332 4.508 10.288 1.00 82.06 196 PHE A C 1
ATOM 1517 O O . PHE A 1 196 ? 16.413 4.768 9.762 1.00 82.06 196 PHE A O 1
ATOM 1524 N N . TYR A 1 197 ? 14.859 3.264 10.372 1.00 78.56 197 TYR A N 1
ATOM 1525 C CA . TYR A 1 197 ? 15.557 2.108 9.824 1.00 78.56 197 TYR A CA 1
ATOM 1526 C C . TYR A 1 197 ? 15.609 2.202 8.309 1.00 78.56 197 TYR A C 1
ATOM 1528 O O . TYR A 1 197 ? 14.574 2.244 7.650 1.00 78.56 197 TYR A O 1
ATOM 1536 N N . ASP A 1 198 ? 16.830 2.281 7.781 1.00 68.38 198 ASP A N 1
ATOM 1537 C CA . ASP A 1 198 ? 17.069 2.564 6.373 1.00 68.38 198 ASP A CA 1
ATOM 1538 C C . ASP A 1 198 ? 16.319 3.811 5.866 1.00 68.38 198 ASP A C 1
ATOM 1540 O O . ASP A 1 198 ? 15.989 3.900 4.687 1.00 68.38 198 ASP A O 1
ATOM 1544 N N . GLY A 1 199 ? 16.096 4.782 6.757 1.00 71.12 199 GLY A N 1
ATOM 1545 C CA . GLY A 1 199 ? 15.297 5.975 6.513 1.00 71.12 199 GLY A CA 1
ATOM 1546 C C . GLY A 1 199 ? 15.916 6.986 5.547 1.00 71.12 199 GLY A C 1
ATOM 1547 O O . GLY A 1 199 ? 16.930 6.747 4.892 1.00 71.12 199 GLY A O 1
ATOM 1548 N N . SER A 1 200 ? 15.289 8.162 5.489 1.00 72.50 200 SER A N 1
ATOM 1549 C CA . SER A 1 200 ? 15.635 9.254 4.574 1.00 72.50 200 SER A CA 1
ATOM 1550 C C . SER A 1 200 ? 17.136 9.557 4.504 1.00 72.50 200 SER A C 1
ATOM 1552 O O . SER A 1 200 ? 17.738 9.973 5.498 1.00 72.50 200 SER A O 1
ATOM 1554 N N . ALA A 1 201 ? 17.715 9.457 3.304 1.00 70.12 201 ALA A N 1
ATOM 1555 C CA . ALA A 1 201 ? 19.073 9.936 3.041 1.00 70.12 201 ALA A CA 1
ATOM 1556 C C . ALA A 1 201 ? 19.182 11.468 3.188 1.00 70.12 201 ALA A C 1
ATOM 1558 O O . ALA A 1 201 ? 20.223 11.985 3.579 1.00 70.12 201 ALA A O 1
ATOM 1559 N N . ILE A 1 202 ? 18.083 12.198 2.953 1.00 72.88 202 ILE A N 1
ATOM 1560 C CA . ILE A 1 202 ? 18.022 13.665 3.077 1.00 72.88 202 ILE A CA 1
ATOM 1561 C C . ILE A 1 202 ? 18.222 14.089 4.535 1.00 72.88 202 ILE A C 1
ATOM 1563 O O . ILE A 1 202 ? 18.937 15.045 4.821 1.00 72.88 202 ILE A O 1
ATOM 1567 N N . LEU A 1 203 ? 17.605 13.355 5.465 1.00 77.25 203 LEU A N 1
ATOM 1568 C CA . LEU A 1 203 ? 17.735 13.594 6.904 1.00 77.25 203 LEU A CA 1
ATOM 1569 C C . LEU A 1 203 ? 18.955 12.889 7.517 1.00 77.25 203 LEU A C 1
ATOM 1571 O O . LEU A 1 203 ? 19.120 12.920 8.736 1.00 77.25 203 LEU A O 1
ATOM 1575 N N . LYS A 1 204 ? 19.793 12.251 6.687 1.00 79.44 204 LYS A N 1
ATOM 1576 C CA . LYS A 1 204 ? 20.948 11.437 7.096 1.00 79.44 204 LYS A CA 1
ATOM 1577 C C . LYS A 1 204 ? 20.600 10.308 8.069 1.00 79.44 204 LYS A C 1
ATOM 1579 O O . LYS A 1 204 ? 21.421 9.887 8.880 1.00 79.44 204 LYS A O 1
ATOM 1584 N N . PHE A 1 205 ? 19.371 9.793 8.006 1.00 80.25 205 PHE A N 1
ATOM 1585 C CA . PHE A 1 205 ? 18.949 8.679 8.863 1.00 80.25 205 PHE A CA 1
ATOM 1586 C C . PHE A 1 205 ? 19.635 7.364 8.483 1.00 80.25 205 PHE A C 1
ATOM 1588 O O . PHE A 1 205 ? 19.818 6.499 9.334 1.00 80.25 205 PHE A O 1
ATOM 1595 N N . ASN A 1 206 ? 20.082 7.249 7.234 1.00 71.62 206 ASN A N 1
ATOM 1596 C CA . ASN A 1 206 ? 20.892 6.146 6.722 1.00 71.62 206 ASN A CA 1
ATOM 1597 C C . ASN A 1 206 ? 22.284 6.030 7.372 1.00 71.62 206 ASN A C 1
ATOM 1599 O O . ASN A 1 206 ? 22.868 4.953 7.330 1.00 71.62 206 ASN A O 1
ATOM 1603 N N . GLU A 1 207 ? 22.815 7.102 7.964 1.00 82.31 207 GLU A N 1
ATOM 1604 C CA . GLU A 1 207 ? 24.120 7.092 8.645 1.00 82.31 207 GLU A CA 1
ATOM 1605 C C . GLU A 1 207 ? 24.011 6.672 10.123 1.00 82.31 207 GLU A C 1
ATOM 1607 O O . GLU A 1 207 ? 25.019 6.435 10.791 1.00 82.31 207 GLU A O 1
ATOM 1612 N N . ILE A 1 208 ? 22.791 6.571 10.662 1.00 85.00 208 ILE A N 1
ATOM 1613 C CA . ILE A 1 208 ? 22.572 6.255 12.073 1.00 85.00 208 ILE A CA 1
ATOM 1614 C C . ILE A 1 208 ? 22.787 4.748 12.292 1.00 85.00 208 ILE A C 1
ATOM 1616 O O . ILE A 1 208 ? 22.144 3.930 11.630 1.00 85.00 208 ILE A O 1
ATOM 1620 N N . PRO A 1 209 ? 23.635 4.335 13.253 1.00 89.81 209 PRO A N 1
ATOM 1621 C CA . PRO A 1 209 ? 23.866 2.922 13.502 1.00 89.81 209 PRO A CA 1
ATOM 1622 C C . PRO A 1 209 ? 22.604 2.244 14.048 1.00 89.81 209 PRO A C 1
ATOM 1624 O O . PRO A 1 209 ? 21.835 2.827 14.816 1.00 89.81 209 PRO A O 1
ATOM 1627 N N . PHE A 1 210 ? 22.430 0.964 13.713 1.00 87.88 210 PHE A N 1
ATOM 1628 C CA . PHE A 1 210 ? 21.247 0.172 14.068 1.00 87.88 210 PHE A CA 1
ATOM 1629 C C . PHE A 1 210 ? 20.860 0.259 15.555 1.00 87.88 210 PHE A C 1
ATOM 1631 O O . PHE A 1 210 ? 19.690 0.450 15.886 1.00 87.88 210 PHE A O 1
ATOM 1638 N N . TRP A 1 211 ? 21.838 0.177 16.465 1.00 90.31 211 TRP A N 1
ATOM 1639 C CA . TRP A 1 211 ? 21.585 0.249 17.907 1.00 90.31 211 TRP A CA 1
ATOM 1640 C C . TRP A 1 211 ? 20.988 1.600 18.330 1.00 90.31 211 TRP A C 1
ATOM 1642 O O . TRP A 1 211 ? 20.117 1.637 19.201 1.00 90.31 211 TRP A O 1
ATOM 1652 N N . ALA A 1 212 ? 21.407 2.698 17.694 1.00 91.19 212 ALA A N 1
ATOM 1653 C CA . ALA A 1 212 ? 20.898 4.033 17.981 1.00 91.19 212 ALA A CA 1
ATOM 1654 C C . ALA A 1 212 ? 19.470 4.197 17.449 1.00 91.19 212 ALA A C 1
ATOM 1656 O O . ALA A 1 212 ? 18.631 4.768 18.141 1.00 91.19 212 ALA A O 1
ATOM 1657 N N . ILE A 1 213 ? 19.150 3.613 16.288 1.00 89.88 213 ILE A N 1
ATOM 1658 C CA . ILE A 1 213 ? 17.776 3.564 15.761 1.00 89.88 213 ILE A CA 1
ATOM 1659 C C . ILE A 1 213 ? 16.856 2.812 16.730 1.00 89.88 213 ILE A C 1
ATOM 1661 O O . ILE A 1 213 ? 15.776 3.309 17.066 1.00 89.88 213 ILE A O 1
ATOM 1665 N N . CYS A 1 214 ? 17.283 1.646 17.227 1.00 90.88 214 CYS A N 1
ATOM 1666 C CA . CYS A 1 214 ? 16.532 0.897 18.235 1.00 90.88 214 CYS A CA 1
ATOM 1667 C C . CYS A 1 214 ? 16.328 1.718 19.515 1.00 90.88 214 CYS A C 1
ATOM 1669 O O . CYS A 1 214 ? 15.205 1.797 20.013 1.00 90.88 214 CYS A O 1
ATOM 1671 N N . LEU A 1 215 ? 17.385 2.363 20.019 1.00 94.06 215 LEU A N 1
ATOM 1672 C CA . LEU A 1 215 ? 17.327 3.195 21.221 1.00 94.06 215 LEU A CA 1
ATOM 1673 C C . LEU A 1 215 ? 16.342 4.360 21.049 1.00 94.06 215 LEU A C 1
ATOM 1675 O O . LEU A 1 215 ? 15.433 4.513 21.861 1.00 94.06 215 LEU A O 1
ATOM 1679 N N . VAL A 1 216 ? 16.485 5.151 19.982 1.00 92.25 216 VAL A N 1
ATOM 1680 C CA . VAL A 1 216 ? 15.621 6.307 19.689 1.00 92.25 216 VAL A CA 1
ATOM 1681 C C . VAL A 1 216 ? 14.168 5.866 19.546 1.00 92.25 216 VAL A C 1
ATOM 1683 O O . VAL A 1 216 ? 13.281 6.470 20.152 1.00 92.25 216 VAL A O 1
ATOM 1686 N N . SER A 1 217 ? 13.919 4.775 18.818 1.00 93.38 217 SER A N 1
ATOM 1687 C CA . SER A 1 217 ? 12.568 4.241 18.624 1.00 93.38 217 SER A CA 1
ATOM 1688 C C . SER A 1 217 ? 11.930 3.824 19.949 1.00 93.38 217 SER A C 1
ATOM 1690 O O . SER A 1 217 ? 10.779 4.176 20.209 1.00 93.38 217 SER A O 1
ATOM 1692 N N . VAL A 1 218 ? 12.669 3.133 20.823 1.00 95.44 218 VAL A N 1
ATOM 1693 C CA . VAL A 1 218 ? 12.176 2.714 22.146 1.00 95.44 218 VAL A CA 1
ATOM 1694 C C . VAL A 1 218 ? 11.946 3.914 23.063 1.00 95.44 218 VAL A C 1
ATOM 1696 O O . VAL A 1 218 ? 10.887 3.997 23.687 1.00 95.44 218 VAL A O 1
ATOM 1699 N N . VAL A 1 219 ? 12.891 4.856 23.131 1.00 95.88 219 VAL A N 1
ATOM 1700 C CA . VAL A 1 219 ? 12.805 6.038 24.005 1.00 95.88 219 VAL A CA 1
ATOM 1701 C C . VAL A 1 219 ? 11.623 6.918 23.612 1.00 95.88 219 VAL A C 1
ATOM 1703 O O . VAL A 1 219 ? 10.787 7.221 24.463 1.00 95.88 219 VAL A O 1
ATOM 1706 N N . LEU A 1 220 ? 11.497 7.275 22.330 1.00 94.56 220 LEU A N 1
ATOM 1707 C CA . LEU A 1 220 ? 10.383 8.098 21.853 1.00 94.56 220 LEU A CA 1
ATOM 1708 C C . LEU A 1 220 ? 9.038 7.398 22.074 1.00 94.56 220 LEU A C 1
ATOM 1710 O O . LEU A 1 220 ? 8.099 8.015 22.573 1.00 94.56 220 LEU A O 1
ATOM 1714 N N . SER A 1 221 ? 8.958 6.093 21.806 1.00 95.31 221 SER A N 1
ATOM 1715 C CA . SER A 1 221 ? 7.733 5.316 22.036 1.00 95.31 221 SER A CA 1
ATOM 1716 C C . SER A 1 221 ? 7.358 5.244 23.513 1.00 95.31 221 SER A C 1
ATOM 1718 O O . SER A 1 221 ? 6.180 5.347 23.864 1.00 95.31 221 SER A O 1
ATOM 1720 N N . PHE A 1 222 ? 8.347 5.101 24.399 1.00 96.25 222 PHE A N 1
ATOM 1721 C CA . PHE A 1 222 ? 8.137 5.113 25.844 1.00 96.25 222 PHE A CA 1
ATOM 1722 C C . PHE A 1 222 ? 7.657 6.484 26.328 1.00 96.25 222 PHE A C 1
ATOM 1724 O O . PHE A 1 222 ? 6.690 6.563 27.090 1.00 96.25 222 PHE A O 1
ATOM 1731 N N . MET A 1 223 ? 8.266 7.568 25.839 1.00 95.44 223 MET A N 1
ATOM 1732 C CA . MET A 1 223 ? 7.828 8.937 26.127 1.00 95.44 223 MET A CA 1
ATOM 1733 C C . MET A 1 223 ? 6.377 9.160 25.694 1.00 95.44 223 MET A C 1
ATOM 1735 O O . MET A 1 223 ? 5.579 9.689 26.471 1.00 95.44 223 MET A O 1
ATOM 1739 N N . THR A 1 224 ? 5.997 8.705 24.498 1.00 93.50 224 THR A N 1
ATOM 1740 C CA . THR A 1 224 ? 4.614 8.803 24.020 1.00 93.50 224 THR A CA 1
ATOM 1741 C C . THR A 1 224 ? 3.654 7.982 24.877 1.00 93.50 224 THR A C 1
ATOM 1743 O O . THR A 1 224 ? 2.595 8.482 25.260 1.00 93.50 224 THR A O 1
ATOM 1746 N N . ALA A 1 225 ? 4.016 6.751 25.240 1.00 94.62 225 ALA A N 1
ATOM 1747 C CA . ALA A 1 225 ? 3.203 5.912 26.117 1.00 94.62 225 ALA A CA 1
ATOM 1748 C C . ALA A 1 225 ? 2.990 6.563 27.493 1.00 94.62 225 ALA A C 1
ATOM 1750 O O . ALA A 1 225 ? 1.869 6.587 28.012 1.00 94.62 225 ALA A O 1
ATOM 1751 N N . MET A 1 226 ? 4.040 7.159 28.060 1.00 95.25 226 MET A N 1
ATOM 1752 C CA . MET A 1 226 ? 3.969 7.891 29.322 1.00 95.25 226 MET A CA 1
ATOM 1753 C C . MET A 1 226 ? 3.076 9.133 29.204 1.00 95.25 226 MET A C 1
ATOM 1755 O O . MET A 1 226 ? 2.189 9.340 30.035 1.00 95.25 226 MET A O 1
ATOM 1759 N N . ALA A 1 227 ? 3.224 9.914 28.132 1.00 93.94 227 ALA A N 1
ATOM 1760 C CA . ALA A 1 227 ? 2.371 11.067 27.857 1.00 93.94 227 ALA A CA 1
ATOM 1761 C C . ALA A 1 227 ? 0.891 10.669 27.726 1.00 93.94 227 ALA A C 1
ATOM 1763 O O . ALA A 1 227 ? 0.020 11.320 28.310 1.00 93.94 227 ALA A O 1
ATOM 1764 N N . VAL A 1 228 ? 0.591 9.567 27.032 1.00 92.69 228 VAL A N 1
ATOM 1765 C CA . VAL A 1 228 ? -0.768 9.010 26.911 1.00 92.69 228 VAL A CA 1
ATOM 1766 C C . VAL A 1 228 ? -1.305 8.588 28.278 1.00 92.69 228 VAL A C 1
ATOM 1768 O O . VAL A 1 228 ? -2.441 8.930 28.618 1.00 92.69 228 VAL A O 1
ATOM 1771 N N . ARG A 1 229 ? -0.494 7.911 29.099 1.00 93.38 229 ARG A N 1
ATOM 1772 C CA . ARG A 1 229 ? -0.879 7.485 30.453 1.00 93.38 229 ARG A CA 1
ATOM 1773 C C . ARG A 1 229 ? -1.193 8.665 31.375 1.00 93.38 229 ARG A C 1
ATOM 1775 O O . ARG A 1 229 ? -2.139 8.575 32.153 1.00 93.38 229 ARG A O 1
ATOM 1782 N N . ILE A 1 230 ? -0.427 9.750 31.292 1.00 93.56 230 ILE A N 1
ATOM 1783 C CA . ILE A 1 230 ? -0.581 10.922 32.168 1.00 93.56 230 ILE A CA 1
ATOM 1784 C C . ILE A 1 230 ? -1.703 11.849 31.684 1.00 93.56 230 ILE A C 1
ATOM 1786 O O . ILE A 1 230 ? -2.450 12.387 32.496 1.00 93.56 230 ILE A O 1
ATOM 1790 N N . THR A 1 231 ? -1.851 12.051 30.372 1.00 90.94 231 THR A N 1
ATOM 1791 C CA . THR A 1 231 ? -2.744 13.096 29.836 1.00 90.94 231 THR A CA 1
ATOM 1792 C C . THR A 1 231 ? -4.031 12.545 29.227 1.00 90.94 231 THR A C 1
ATOM 1794 O O . THR A 1 231 ? -5.117 13.048 29.525 1.00 90.94 231 THR A O 1
ATOM 1797 N N . VAL A 1 232 ? -3.939 11.514 28.386 1.00 88.44 232 VAL A N 1
ATOM 1798 C CA . VAL A 1 232 ? -5.060 11.003 27.584 1.00 88.44 232 VAL A CA 1
ATOM 1799 C C . VAL A 1 232 ? -5.937 10.071 28.412 1.00 88.44 232 VAL A C 1
ATOM 1801 O O . VAL A 1 232 ? -7.154 10.259 28.461 1.00 88.44 232 VAL A O 1
ATOM 1804 N N . VAL A 1 233 ? -5.330 9.115 29.121 1.00 89.31 233 VAL A N 1
ATOM 1805 C CA . VAL A 1 233 ? -6.039 8.123 29.946 1.00 89.31 233 VAL A CA 1
ATOM 1806 C C . VAL A 1 233 ? -6.934 8.798 31.000 1.00 89.31 233 VAL A C 1
ATOM 1808 O O . VAL A 1 233 ? -8.122 8.474 31.039 1.00 89.31 233 VAL A O 1
ATOM 1811 N N . PRO A 1 234 ? -6.482 9.791 31.798 1.00 89.44 234 PRO A N 1
ATOM 1812 C CA . PRO A 1 234 ? -7.351 10.431 32.787 1.00 89.44 234 PRO A CA 1
ATOM 1813 C C . PRO A 1 234 ? -8.479 11.254 32.156 1.00 89.44 234 PRO A C 1
ATOM 1815 O O . PRO A 1 234 ? -9.606 11.226 32.654 1.00 89.44 234 PRO A O 1
ATOM 1818 N N . LYS A 1 235 ? -8.210 11.958 31.045 1.00 88.12 235 LYS A N 1
ATOM 1819 C CA . LYS A 1 235 ? -9.226 12.742 30.319 1.00 88.12 235 LYS A CA 1
ATOM 1820 C C . LYS A 1 235 ? -10.327 11.845 29.754 1.00 88.12 235 LYS A C 1
ATOM 1822 O O . LYS A 1 235 ? -11.509 12.138 29.931 1.00 88.12 235 LYS A O 1
ATOM 1827 N N . LEU A 1 236 ? -9.945 10.741 29.114 1.00 85.38 236 LEU A N 1
ATOM 1828 C CA . LEU A 1 236 ? -10.888 9.771 28.564 1.00 85.38 236 LEU A CA 1
ATOM 1829 C C . LEU A 1 236 ? -11.648 9.032 29.671 1.00 85.38 236 LEU A C 1
ATOM 1831 O O . LEU A 1 236 ? -12.858 8.872 29.543 1.00 85.38 236 LEU A O 1
ATOM 1835 N N . ARG A 1 237 ? -10.993 8.684 30.789 1.00 86.62 237 ARG A N 1
ATOM 1836 C CA . ARG A 1 237 ? -11.663 8.091 31.959 1.00 86.62 237 ARG A CA 1
ATOM 1837 C C . ARG A 1 237 ? -12.761 9.006 32.495 1.00 86.62 237 ARG A C 1
ATOM 1839 O O . ARG A 1 237 ? -13.887 8.554 32.660 1.00 86.62 237 ARG A O 1
ATOM 1846 N N . ARG A 1 238 ? -12.460 10.294 32.711 1.00 84.31 238 ARG A N 1
ATOM 1847 C CA . ARG A 1 238 ? -13.444 11.281 33.201 1.00 84.31 238 ARG A CA 1
ATOM 1848 C C . ARG A 1 238 ? -14.652 11.391 32.270 1.00 84.31 238 ARG A C 1
ATOM 1850 O O . ARG A 1 238 ? -15.780 11.414 32.749 1.00 84.31 238 ARG A O 1
ATOM 1857 N N . LYS A 1 239 ? -14.419 11.415 30.953 1.00 82.81 239 LYS A N 1
ATOM 1858 C CA . LYS A 1 239 ? -15.483 11.494 29.941 1.00 82.81 239 LYS A CA 1
ATOM 1859 C C . LYS A 1 239 ? -16.341 10.227 29.883 1.00 82.81 239 LYS A C 1
ATOM 1861 O O . LYS A 1 239 ? -17.544 10.318 29.679 1.00 82.81 239 LYS A O 1
ATOM 1866 N N . LEU A 1 240 ? -15.728 9.060 30.066 1.00 79.31 240 LEU A N 1
ATOM 1867 C CA . LEU A 1 240 ? -16.435 7.783 30.095 1.00 79.31 240 LEU A CA 1
ATOM 1868 C C . LEU A 1 240 ? -17.346 7.690 31.325 1.00 79.31 240 LEU A C 1
ATOM 1870 O O . LEU A 1 240 ? -18.531 7.398 31.204 1.00 79.31 240 LEU A O 1
ATOM 1874 N N . THR A 1 241 ? -16.809 8.012 32.506 1.00 79.00 241 THR A N 1
ATOM 1875 C CA . THR A 1 241 ? -17.572 7.998 33.760 1.00 79.00 241 THR A CA 1
ATOM 1876 C C . THR A 1 241 ? -18.732 8.993 33.727 1.00 79.00 241 THR A C 1
ATOM 1878 O O . THR A 1 241 ? -19.825 8.644 34.168 1.00 79.00 241 THR A O 1
ATOM 1881 N N . SER A 1 242 ? -18.541 10.192 33.163 1.00 77.50 242 SER A N 1
ATOM 1882 C CA . SER A 1 242 ? -19.628 11.172 33.053 1.00 77.50 242 SER A CA 1
ATOM 1883 C C . SER A 1 242 ? -20.734 10.730 32.089 1.00 77.50 242 SER A C 1
ATOM 1885 O O . SER A 1 242 ? -21.907 10.933 32.386 1.00 77.50 242 SER A O 1
ATOM 1887 N N . GLN A 1 243 ? -20.397 10.077 30.971 1.00 75.44 243 GLN A N 1
ATOM 1888 C CA . GLN A 1 243 ? -21.398 9.516 30.053 1.00 75.44 243 GLN A CA 1
ATOM 1889 C C . GLN A 1 243 ? -22.210 8.397 30.705 1.00 75.44 243 GLN A C 1
ATOM 1891 O O . GLN A 1 243 ? -23.435 8.410 30.628 1.00 75.44 243 GLN A O 1
ATOM 1896 N N . VAL A 1 244 ? -21.541 7.485 31.411 1.00 75.50 244 VAL A N 1
ATOM 1897 C CA . VAL A 1 244 ? -22.202 6.400 32.147 1.00 75.50 244 VAL A CA 1
ATOM 1898 C C . VAL A 1 244 ? -23.131 6.952 33.239 1.00 75.50 244 VAL A C 1
ATOM 1900 O O . VAL A 1 244 ? -24.238 6.448 33.420 1.00 75.50 244 VAL A O 1
ATOM 1903 N N . GLN A 1 245 ? -22.731 8.021 33.937 1.00 74.06 245 GLN A N 1
ATOM 1904 C CA . GLN A 1 245 ? -23.599 8.709 34.902 1.00 74.06 245 GLN A CA 1
ATOM 1905 C C . GLN A 1 245 ? -24.831 9.337 34.235 1.00 74.06 245 GLN A C 1
ATOM 1907 O O . GLN A 1 245 ? -25.939 9.177 34.742 1.00 74.06 245 GLN A O 1
ATOM 1912 N N . LEU A 1 246 ? -24.667 10.009 33.091 1.00 75.00 246 LEU A N 1
ATOM 1913 C CA . LEU A 1 246 ? -25.782 10.607 32.348 1.00 75.00 246 LEU A CA 1
ATOM 1914 C C . LEU A 1 246 ? -26.763 9.552 31.821 1.00 75.00 246 LEU A C 1
ATOM 1916 O O . LEU A 1 246 ? -27.972 9.745 31.927 1.00 75.00 246 LEU A O 1
ATOM 1920 N N . GLU A 1 247 ? -26.264 8.429 31.300 1.00 76.25 247 GLU A N 1
ATOM 1921 C CA . GLU A 1 247 ? -27.103 7.308 30.857 1.00 76.25 247 GLU A CA 1
ATOM 1922 C C . GLU A 1 247 ? -27.885 6.691 32.021 1.00 76.25 247 GLU A C 1
ATOM 1924 O O . GLU A 1 247 ? -29.077 6.410 31.880 1.00 76.25 247 GLU A O 1
ATOM 1929 N N . MET A 1 248 ? -27.259 6.534 33.193 1.00 76.06 248 MET A N 1
ATOM 1930 C CA . MET A 1 248 ? -27.954 6.071 34.398 1.00 76.06 248 MET A CA 1
ATOM 1931 C C . MET A 1 248 ? -29.057 7.037 34.838 1.00 76.06 248 MET A C 1
ATOM 1933 O O . MET A 1 248 ? -30.162 6.587 35.143 1.00 76.06 248 MET A O 1
ATOM 1937 N N . ILE A 1 249 ? -28.792 8.348 34.834 1.00 77.25 249 ILE A N 1
ATOM 1938 C CA . ILE A 1 249 ? -29.796 9.369 35.164 1.00 77.25 249 ILE A CA 1
ATOM 1939 C C . ILE A 1 249 ? -30.955 9.310 34.161 1.00 77.25 249 ILE A C 1
ATOM 1941 O O . ILE A 1 249 ? -32.105 9.200 34.573 1.00 77.25 249 ILE A O 1
ATOM 1945 N N . ALA A 1 250 ? -30.672 9.279 32.856 1.00 75.31 250 ALA A N 1
ATOM 1946 C CA . ALA A 1 250 ? -31.701 9.197 31.818 1.00 75.31 250 ALA A CA 1
ATOM 1947 C C . ALA A 1 250 ? -32.549 7.914 31.923 1.00 75.31 250 ALA A C 1
ATOM 1949 O O . ALA A 1 250 ? -33.774 7.949 31.758 1.00 75.31 250 ALA A O 1
ATOM 1950 N N . LYS A 1 251 ? -31.922 6.772 32.239 1.00 78.31 251 LYS A N 1
ATOM 1951 C CA . LYS A 1 251 ? -32.629 5.503 32.454 1.00 78.31 251 LYS A CA 1
ATOM 1952 C C . LYS A 1 251 ? -33.505 5.551 33.707 1.00 78.31 251 LYS A C 1
ATOM 1954 O O . LYS A 1 251 ? -34.640 5.091 33.670 1.00 78.31 251 LYS A O 1
ATOM 1959 N N . LYS A 1 252 ? -33.018 6.152 34.795 1.00 81.12 252 LYS A N 1
ATOM 1960 C CA . LYS A 1 252 ? -33.811 6.362 36.012 1.00 81.12 252 LYS A CA 1
ATOM 1961 C C . LYS A 1 252 ? -35.030 7.246 35.732 1.00 81.12 252 LYS A C 1
ATOM 1963 O O . LYS A 1 252 ? -36.145 6.824 36.006 1.00 81.12 252 LYS A O 1
ATOM 1968 N N . THR A 1 253 ? -34.836 8.392 35.079 1.00 76.38 253 THR A N 1
ATOM 1969 C CA . THR A 1 253 ? -35.924 9.318 34.723 1.00 76.38 253 THR A CA 1
ATOM 1970 C C . THR A 1 253 ? -36.950 8.693 33.771 1.00 76.38 253 THR A C 1
ATOM 1972 O O . THR A 1 253 ? -38.143 8.960 33.882 1.00 76.38 253 THR A O 1
ATOM 1975 N N . SER A 1 254 ? -36.523 7.852 32.823 1.00 72.31 254 SER A N 1
ATOM 1976 C CA . SER A 1 254 ? -37.460 7.144 31.934 1.00 72.31 254 SER A CA 1
ATOM 1977 C C . SER A 1 254 ? -38.256 6.059 32.661 1.00 72.31 254 SER A C 1
ATOM 1979 O O . SER A 1 254 ? -39.455 5.945 32.411 1.00 72.31 254 SER A O 1
ATOM 1981 N N . MET A 1 255 ? -37.640 5.318 33.589 1.00 73.25 255 MET A N 1
ATOM 1982 C CA . MET A 1 255 ? -38.357 4.367 34.448 1.00 73.25 255 MET A CA 1
ATOM 1983 C C . MET A 1 255 ? -39.357 5.073 35.369 1.00 73.25 255 MET A C 1
ATOM 1985 O O . MET A 1 255 ? -40.487 4.609 35.476 1.00 73.25 255 MET A O 1
ATOM 1989 N N . GLU A 1 256 ? -38.984 6.209 35.967 1.00 79.44 256 GLU A N 1
ATOM 1990 C CA . GLU A 1 256 ? -39.886 7.035 36.786 1.00 79.44 256 GLU A CA 1
ATOM 1991 C C . GLU A 1 256 ? -41.107 7.494 35.975 1.00 79.44 256 GLU A C 1
ATOM 1993 O O . GLU A 1 256 ? -42.237 7.251 36.390 1.00 79.44 256 GLU A O 1
ATOM 1998 N N . LYS A 1 257 ? -40.906 8.028 34.761 1.00 71.50 257 LYS A N 1
ATOM 1999 C CA . LYS A 1 257 ? -42.012 8.406 33.858 1.00 71.50 257 LYS A CA 1
ATOM 2000 C C . LYS A 1 257 ? -42.897 7.226 33.457 1.00 71.50 257 LYS A C 1
ATOM 2002 O O . LYS A 1 257 ? -44.106 7.373 33.288 1.00 71.50 257 LYS A O 1
ATOM 2007 N N . GLN A 1 258 ? -42.304 6.053 33.240 1.00 68.19 258 GLN A N 1
ATOM 2008 C CA . GLN A 1 258 ? -43.050 4.858 32.854 1.00 68.19 258 GLN A CA 1
ATOM 2009 C C . GLN A 1 258 ? -43.863 4.300 34.028 1.00 68.19 258 GLN A C 1
ATOM 2011 O O . GLN A 1 258 ? -44.970 3.803 33.812 1.00 68.19 258 GLN A O 1
ATOM 2016 N N . GLN A 1 259 ? -43.336 4.410 35.247 1.00 75.50 259 GLN A N 1
ATOM 2017 C CA . GLN A 1 259 ? -44.037 4.054 36.473 1.00 75.50 259 GLN A CA 1
ATOM 2018 C C . GLN A 1 259 ? -45.198 5.017 36.742 1.00 75.50 259 GLN A C 1
ATOM 2020 O O . GLN A 1 259 ? -46.328 4.565 36.878 1.00 75.50 259 GLN A O 1
ATOM 2025 N N . GLU A 1 260 ? -44.965 6.327 36.661 1.00 75.44 260 GLU A N 1
ATOM 2026 C CA . GLU A 1 260 ? -45.996 7.362 36.822 1.00 75.44 260 GLU A CA 1
ATOM 2027 C C . GLU A 1 260 ? -47.166 7.171 35.840 1.00 75.44 260 GLU A C 1
ATOM 2029 O O . GLU A 1 260 ? -48.340 7.263 36.208 1.00 75.44 260 GLU A O 1
ATOM 2034 N N . ARG A 1 261 ? -46.867 6.802 34.586 1.00 69.50 261 ARG A N 1
ATOM 2035 C CA . ARG A 1 261 ? -47.893 6.472 33.587 1.00 69.50 261 ARG A CA 1
ATOM 2036 C C . ARG A 1 261 ? -48.715 5.240 33.972 1.00 69.50 261 ARG A C 1
ATOM 2038 O O . ARG A 1 261 ? -49.921 5.230 33.735 1.00 69.50 261 ARG A O 1
ATOM 2045 N N . LYS A 1 262 ? -48.081 4.201 34.529 1.00 72.50 262 LYS A N 1
ATOM 2046 C CA . LYS A 1 262 ? -48.774 2.987 34.994 1.00 72.50 262 LYS A CA 1
ATOM 2047 C C . LYS A 1 262 ? -49.660 3.278 36.199 1.00 72.50 262 LYS A C 1
ATOM 2049 O O . LYS A 1 262 ? -50.805 2.837 36.200 1.00 72.50 262 LYS A O 1
ATOM 2054 N N . ASP A 1 263 ? -49.157 4.043 37.162 1.00 75.94 263 ASP A N 1
ATOM 2055 C CA . ASP A 1 263 ? -49.892 4.421 38.371 1.00 75.94 263 ASP A CA 1
ATOM 2056 C C . ASP A 1 263 ? -51.121 5.273 38.011 1.00 75.94 263 ASP A C 1
ATOM 2058 O O . ASP A 1 263 ? -52.220 5.024 38.503 1.00 75.94 263 ASP A O 1
ATOM 2062 N N . THR A 1 264 ? -50.976 6.201 37.057 1.00 71.75 264 THR A N 1
ATOM 2063 C CA . THR A 1 264 ? -52.095 6.997 36.523 1.00 71.75 264 THR A CA 1
ATOM 2064 C C . THR A 1 264 ? -53.162 6.114 35.868 1.00 71.75 264 THR A C 1
ATOM 2066 O O . THR A 1 264 ? -54.354 6.293 36.115 1.00 71.75 264 THR A O 1
ATOM 2069 N N . LEU A 1 265 ? -52.747 5.131 35.059 1.00 68.44 265 LEU A N 1
ATOM 2070 C CA . LEU A 1 265 ? -53.662 4.194 34.396 1.00 68.44 265 LEU A CA 1
ATOM 2071 C C . LEU A 1 265 ? -54.393 3.301 35.407 1.00 68.44 265 LEU A C 1
ATOM 2073 O O . LEU A 1 265 ? -55.592 3.075 35.281 1.00 68.44 265 LEU A O 1
ATOM 2077 N N . GLN A 1 266 ? -53.680 2.812 36.425 1.00 79.06 266 GLN A N 1
ATOM 2078 C CA . GLN A 1 266 ? -54.285 2.053 37.518 1.00 79.06 266 GLN A CA 1
ATOM 2079 C C . GLN A 1 266 ? -55.307 2.894 38.277 1.00 79.06 266 GLN A C 1
ATOM 2081 O O . GLN A 1 266 ? -56.388 2.397 38.580 1.00 79.06 266 GLN A O 1
ATOM 2086 N N . HIS A 1 267 ? -54.995 4.161 38.555 1.00 70.25 267 HIS A N 1
ATOM 2087 C CA . HIS A 1 267 ? -55.923 5.058 39.231 1.00 70.25 267 HIS A CA 1
ATOM 2088 C C . HIS A 1 267 ? -57.178 5.318 38.386 1.00 70.25 267 HIS A C 1
ATOM 2090 O O . HIS A 1 267 ? -58.284 5.247 38.917 1.00 70.25 267 HIS A O 1
ATOM 2096 N N . MET A 1 268 ? -57.033 5.517 37.070 1.00 63.22 268 MET A N 1
ATOM 2097 C CA . MET A 1 268 ? -58.171 5.643 36.150 1.00 63.22 268 MET A CA 1
ATOM 2098 C C . MET A 1 268 ? -59.037 4.380 36.115 1.00 63.22 268 MET A C 1
ATOM 2100 O O . MET A 1 268 ? -60.245 4.489 36.290 1.00 63.22 268 MET A O 1
ATOM 2104 N N . ASN A 1 269 ? -58.437 3.192 35.997 1.00 70.50 269 ASN A N 1
ATOM 2105 C CA . ASN A 1 269 ? -59.173 1.922 36.033 1.00 70.50 269 ASN A CA 1
ATOM 2106 C C . ASN A 1 269 ? -59.877 1.698 37.381 1.00 70.50 269 ASN A C 1
ATOM 2108 O O . ASN A 1 269 ? -60.934 1.077 37.448 1.00 70.50 269 ASN A O 1
ATOM 2112 N N . LEU A 1 270 ? -59.292 2.173 38.484 1.00 76.00 270 LEU A N 1
ATOM 2113 C CA . LEU A 1 270 ? -59.889 2.065 39.813 1.00 76.00 270 LEU A CA 1
ATOM 2114 C C . LEU A 1 270 ? -61.073 3.026 39.978 1.00 76.00 270 LEU A C 1
ATOM 2116 O O . LEU A 1 270 ? -62.062 2.654 40.605 1.00 76.00 270 LEU A O 1
ATOM 2120 N N . ILE A 1 271 ? -60.998 4.224 39.392 1.00 73.06 271 ILE A N 1
ATOM 2121 C CA . ILE A 1 271 ? -62.130 5.155 39.291 1.00 73.06 271 ILE A CA 1
ATOM 2122 C C . ILE A 1 271 ? -63.222 4.557 38.401 1.00 73.06 271 ILE A C 1
ATOM 2124 O O . ILE A 1 271 ? -64.377 4.558 38.805 1.00 73.06 271 ILE A O 1
ATOM 2128 N N . GLU A 1 272 ? -62.868 3.990 37.248 1.00 72.31 272 GLU A N 1
ATOM 2129 C CA . GLU A 1 272 ? -63.801 3.321 36.334 1.00 72.31 272 GLU A CA 1
ATOM 2130 C C . GLU A 1 272 ? -64.509 2.140 37.014 1.00 72.31 272 GLU A C 1
ATOM 2132 O O . GLU A 1 272 ? -65.732 2.075 37.001 1.00 72.31 272 GLU A O 1
ATOM 2137 N N . ASN A 1 273 ? -63.774 1.278 37.724 1.00 68.44 273 ASN A N 1
ATOM 2138 C CA . ASN A 1 273 ? -64.355 0.192 38.520 1.00 68.44 273 ASN A CA 1
ATOM 2139 C C . ASN A 1 273 ? -65.222 0.700 39.681 1.00 68.44 273 ASN A C 1
ATOM 2141 O O . ASN A 1 273 ? -66.228 0.079 40.012 1.00 68.44 273 ASN A O 1
ATOM 2145 N N . ARG A 1 274 ? -64.849 1.808 40.337 1.00 70.38 274 ARG A N 1
ATOM 2146 C CA . ARG A 1 274 ? -65.681 2.408 41.395 1.00 70.38 274 ARG A CA 1
ATOM 2147 C C . ARG A 1 274 ? -66.953 3.035 40.836 1.00 70.38 274 ARG A C 1
ATOM 2149 O O . ARG A 1 274 ? -67.985 2.897 41.476 1.00 70.38 274 ARG A O 1
ATOM 2156 N N . LEU A 1 275 ? -66.886 3.679 39.673 1.00 62.91 275 LEU A N 1
ATOM 2157 C CA . LEU A 1 275 ? -68.052 4.192 38.954 1.00 62.91 275 LEU A CA 1
ATOM 2158 C C . LEU A 1 275 ? -68.956 3.039 38.499 1.00 62.91 275 LEU A C 1
ATOM 2160 O O . LEU A 1 275 ? -70.154 3.092 38.738 1.00 62.91 275 LEU A O 1
ATOM 2164 N N . ALA A 1 276 ? -68.389 1.959 37.955 1.00 60.47 276 ALA A N 1
ATOM 2165 C CA . ALA A 1 276 ? -69.134 0.762 37.561 1.00 60.47 276 ALA A CA 1
ATOM 2166 C C . ALA A 1 276 ? -69.790 0.035 38.754 1.00 60.47 276 ALA A C 1
ATOM 2168 O O . ALA A 1 276 ? -70.873 -0.524 38.618 1.00 60.47 276 ALA A O 1
ATOM 2169 N N . ASN A 1 277 ? -69.166 0.070 39.937 1.00 56.19 277 ASN A N 1
ATOM 2170 C CA . ASN A 1 277 ? -69.712 -0.512 41.168 1.00 56.19 277 ASN A CA 1
ATOM 2171 C C . ASN A 1 277 ? -70.679 0.415 41.929 1.00 56.19 277 ASN A C 1
ATOM 2173 O O . ASN A 1 277 ? -71.298 -0.040 42.887 1.00 56.19 277 ASN A O 1
ATOM 2177 N N . MET A 1 278 ? -70.829 1.689 41.546 1.00 50.50 278 MET A N 1
ATOM 2178 C CA . MET A 1 278 ? -71.874 2.556 42.117 1.00 50.50 278 MET A CA 1
ATOM 2179 C C . MET A 1 278 ? -73.282 2.183 41.624 1.00 50.50 278 MET A C 1
ATOM 2181 O O . MET A 1 278 ? -74.252 2.576 42.265 1.00 50.50 278 MET A O 1
ATOM 2185 N N . ASP A 1 279 ? -73.385 1.359 40.574 1.00 51.94 279 ASP A N 1
ATOM 2186 C CA . ASP A 1 279 ? -74.646 0.866 40.002 1.00 51.94 279 ASP A CA 1
ATOM 2187 C C . ASP A 1 279 ? -74.953 -0.616 40.323 1.00 51.94 279 ASP A C 1
ATOM 2189 O O . ASP A 1 279 ? -75.885 -1.179 39.749 1.00 51.94 279 ASP A O 1
ATOM 2193 N N . ASN A 1 280 ? -74.218 -1.277 41.233 1.00 47.47 280 ASN A N 1
ATOM 2194 C CA . ASN A 1 280 ? -74.385 -2.720 41.474 1.00 47.47 280 ASN A CA 1
ATOM 2195 C C . ASN A 1 280 ? -74.580 -3.082 42.968 1.00 47.47 280 ASN A C 1
ATOM 2197 O O . ASN A 1 280 ? -73.643 -2.925 43.758 1.00 47.47 280 ASN A O 1
ATOM 2201 N N . PRO A 1 281 ? -75.765 -3.575 43.381 1.00 44.25 281 PRO A N 1
ATOM 2202 C CA . PRO A 1 281 ? -75.983 -4.155 44.700 1.00 44.25 281 PRO A CA 1
ATOM 2203 C C . PRO A 1 281 ? -75.492 -5.615 44.715 1.00 44.25 281 PRO A C 1
ATOM 2205 O O . PRO A 1 281 ? -75.726 -6.356 43.769 1.00 44.25 281 PRO A O 1
ATOM 2208 N N . ASP A 1 282 ? -74.852 -6.017 45.814 1.00 45.84 282 ASP A N 1
ATOM 2209 C CA . ASP A 1 282 ? -74.377 -7.373 46.154 1.00 45.84 282 ASP A CA 1
ATOM 2210 C C . ASP A 1 282 ? -72.922 -7.736 45.772 1.00 45.84 282 ASP A C 1
ATOM 2212 O O . ASP A 1 282 ? -72.555 -8.020 44.635 1.00 45.84 282 ASP A O 1
ATOM 2216 N N . ASN A 1 283 ? -72.082 -7.810 46.810 1.00 44.62 283 ASN A N 1
ATOM 2217 C CA . ASN A 1 283 ? -70.751 -8.432 46.842 1.00 44.62 283 ASN A CA 1
ATOM 2218 C C . ASN A 1 283 ? -70.815 -9.543 47.913 1.00 44.62 283 ASN A C 1
ATOM 2220 O O . ASN A 1 283 ? -71.396 -9.261 48.968 1.00 44.62 283 ASN A O 1
ATOM 2224 N N . PRO A 1 284 ? -70.264 -10.769 47.731 1.00 51.62 284 PRO A N 1
ATOM 2225 C CA . PRO A 1 284 ? -68.895 -11.030 48.219 1.00 51.62 284 PRO A CA 1
ATOM 2226 C C . PRO A 1 284 ? -68.090 -12.182 47.543 1.00 51.62 284 PRO A C 1
ATOM 2228 O O . PRO A 1 284 ? -68.625 -13.135 46.992 1.00 51.62 284 PRO A O 1
ATOM 2231 N N . LEU A 1 285 ? -66.761 -12.108 47.720 1.00 47.38 285 LEU A N 1
ATOM 2232 C CA . LEU A 1 285 ? -65.770 -13.198 47.877 1.00 47.38 285 LEU A CA 1
ATOM 2233 C C . LEU A 1 285 ? -65.785 -14.401 46.900 1.00 47.38 285 LEU A C 1
ATOM 2235 O O . LEU A 1 285 ? -66.300 -15.472 47.204 1.00 47.38 285 LEU A O 1
ATOM 2239 N N . GLY A 1 286 ? -65.020 -14.289 45.808 1.00 39.16 286 GLY A N 1
ATOM 2240 C CA . GLY A 1 286 ? -64.616 -15.419 44.949 1.00 39.16 286 GLY A CA 1
ATOM 2241 C C . GLY A 1 286 ? -63.105 -15.710 44.918 1.00 39.16 286 GLY A C 1
ATOM 2242 O O . GLY A 1 286 ? -62.642 -16.398 44.014 1.00 39.16 286 GLY A O 1
ATOM 2243 N N . ASN A 1 287 ? -62.316 -15.164 45.856 1.00 43.31 287 ASN A N 1
ATOM 2244 C CA . ASN A 1 287 ? -60.855 -15.033 45.694 1.00 43.31 287 ASN A CA 1
ATOM 2245 C C . ASN A 1 287 ? -59.956 -15.944 46.556 1.00 43.31 287 ASN A C 1
ATOM 2247 O O . ASN A 1 287 ? -58.739 -15.816 46.463 1.00 43.31 287 ASN A O 1
ATOM 2251 N N . GLU A 1 288 ? -60.473 -16.901 47.332 1.00 45.12 288 GLU A N 1
ATOM 2252 C CA . GLU A 1 288 ? -59.597 -17.803 48.116 1.00 45.12 288 GLU A CA 1
ATOM 2253 C C . GLU A 1 288 ? -59.162 -19.087 47.382 1.00 45.12 288 GLU A C 1
ATOM 2255 O O . GLU A 1 288 ? -58.141 -19.678 47.725 1.00 45.12 288 GLU A O 1
ATOM 2260 N N . ILE A 1 289 ? -59.857 -19.506 46.319 1.00 45.50 289 ILE A N 1
ATOM 2261 C CA . ILE A 1 289 ? -59.610 -20.818 45.682 1.00 45.50 289 ILE A CA 1
ATOM 2262 C C . ILE A 1 289 ? -58.467 -20.776 44.643 1.00 45.50 289 ILE A C 1
ATOM 2264 O O . ILE A 1 289 ? -57.831 -21.792 44.369 1.00 45.50 289 ILE A O 1
ATOM 2268 N N . VAL A 1 290 ? -58.117 -19.599 44.109 1.00 46.88 290 VAL A N 1
ATOM 2269 C CA . VAL A 1 290 ? -57.100 -19.468 43.039 1.00 46.88 290 VAL A CA 1
ATOM 2270 C C . VAL A 1 290 ? -55.661 -19.364 43.580 1.00 46.88 290 VAL A C 1
ATOM 2272 O O . VAL A 1 290 ? -54.704 -19.650 42.859 1.00 46.88 290 VAL A O 1
ATOM 2275 N N . TYR A 1 291 ? -55.472 -19.026 44.860 1.00 48.84 291 TYR A N 1
ATOM 2276 C CA . TYR A 1 291 ? -54.133 -18.855 45.446 1.00 48.84 291 TYR A CA 1
ATOM 2277 C C . TYR A 1 291 ? -53.449 -20.194 45.787 1.00 48.84 291 TYR A C 1
ATOM 2279 O O . TYR A 1 291 ? -52.236 -20.332 45.637 1.00 48.84 291 TYR A O 1
ATOM 2287 N N . ILE A 1 292 ? -54.226 -21.216 46.166 1.00 45.59 292 ILE A N 1
ATOM 2288 C CA . ILE A 1 292 ? -53.703 -22.522 46.610 1.00 45.59 292 ILE A CA 1
ATOM 2289 C C . ILE A 1 292 ? -53.238 -23.389 45.423 1.00 45.59 292 ILE A C 1
ATOM 2291 O O . ILE A 1 292 ? -52.290 -24.163 45.554 1.00 45.59 292 ILE A O 1
ATOM 2295 N N . ALA A 1 293 ? -53.823 -23.214 44.233 1.00 44.62 293 ALA A N 1
ATOM 2296 C CA . ALA A 1 293 ? -53.469 -23.998 43.044 1.00 44.62 293 ALA A CA 1
ATOM 2297 C C . ALA A 1 293 ? -52.120 -23.599 42.404 1.00 44.62 293 ALA A C 1
ATOM 2299 O O . ALA A 1 293 ? -51.469 -24.430 41.772 1.00 44.62 293 ALA A O 1
ATOM 2300 N N . ASN A 1 294 ? -51.656 -22.359 42.596 1.00 49.31 294 ASN A N 1
ATOM 2301 C CA . ASN A 1 294 ? -50.440 -21.852 41.943 1.00 49.31 294 ASN A CA 1
ATOM 2302 C C . ASN A 1 294 ? -49.141 -22.076 42.743 1.00 49.31 294 ASN A C 1
ATOM 2304 O O . ASN A 1 294 ? -48.054 -21.917 42.193 1.00 49.31 294 ASN A O 1
ATOM 2308 N N . PHE A 1 295 ? -49.221 -22.507 44.007 1.00 48.31 295 PHE A N 1
ATOM 2309 C CA . PHE A 1 295 ? -48.053 -22.672 44.890 1.00 48.31 295 PHE A CA 1
ATOM 2310 C C . PHE A 1 295 ? -47.235 -23.960 44.620 1.00 48.31 295 PHE A C 1
ATOM 2312 O O . PHE A 1 295 ? -46.055 -24.043 44.957 1.00 48.31 295 PHE A O 1
ATOM 2319 N N . GLY A 1 296 ? -47.827 -24.975 43.977 1.00 46.75 296 GLY A N 1
ATOM 2320 C CA . GLY A 1 296 ? -47.173 -26.271 43.718 1.00 46.75 296 GLY A CA 1
ATOM 2321 C C . GLY A 1 296 ? -46.299 -26.334 42.457 1.00 46.75 296 GLY A C 1
ATOM 2322 O O . GLY A 1 296 ? -45.396 -27.167 42.373 1.00 46.75 296 GLY A O 1
ATOM 2323 N N . ILE A 1 297 ? -46.530 -25.453 41.477 1.00 47.28 297 ILE A N 1
ATOM 2324 C CA . ILE A 1 297 ? -45.887 -25.530 40.152 1.00 47.28 297 ILE A CA 1
ATOM 2325 C C . ILE A 1 297 ? -44.482 -24.897 40.151 1.00 47.28 297 ILE A C 1
ATOM 2327 O O . ILE A 1 297 ? -43.597 -25.387 39.447 1.00 47.28 297 ILE A O 1
ATOM 2331 N N . GLU A 1 298 ? -44.212 -23.880 40.977 1.00 52.66 298 GLU A N 1
ATOM 2332 C CA . GLU A 1 298 ? -42.896 -23.211 41.008 1.00 52.66 298 GLU A CA 1
ATOM 2333 C C . GLU A 1 298 ? -41.769 -24.089 41.578 1.00 52.66 298 GLU A C 1
ATOM 2335 O O . GLU A 1 298 ? -40.646 -24.074 41.065 1.00 52.66 298 GLU A O 1
ATOM 2340 N N . ASN A 1 299 ? -42.064 -24.917 42.584 1.00 46.97 299 ASN A N 1
ATOM 2341 C CA . ASN A 1 299 ? -41.052 -25.730 43.268 1.00 46.97 299 ASN A CA 1
ATOM 2342 C C . ASN A 1 299 ? -40.559 -26.918 42.418 1.00 46.97 299 ASN A C 1
ATOM 2344 O O . ASN A 1 299 ? -39.377 -27.266 42.451 1.00 46.97 299 ASN A O 1
ATOM 2348 N N . ILE A 1 300 ? -41.429 -27.492 41.580 1.00 52.12 300 ILE A N 1
ATOM 2349 C CA . ILE A 1 300 ? -41.076 -28.578 40.647 1.00 52.12 300 ILE A CA 1
ATOM 2350 C C . ILE A 1 300 ? -40.244 -28.032 39.470 1.00 52.12 300 ILE A C 1
ATOM 2352 O O . ILE A 1 300 ? -39.294 -28.672 39.012 1.00 52.12 300 ILE A O 1
ATOM 2356 N N . LEU A 1 301 ? -40.528 -26.804 39.024 1.00 50.97 301 LEU A N 1
ATOM 2357 C CA . LEU A 1 301 ? -39.801 -26.133 37.940 1.00 50.97 301 LEU A CA 1
ATOM 2358 C C . LEU A 1 301 ? -38.376 -25.715 38.356 1.00 50.97 301 LEU A C 1
ATOM 2360 O O . LEU A 1 301 ? -37.459 -25.717 37.528 1.00 50.97 301 LEU A O 1
ATOM 2364 N N . LEU A 1 302 ? -38.172 -25.409 39.641 1.00 54.06 302 LEU A N 1
ATOM 2365 C CA . LEU A 1 302 ? -36.857 -25.142 40.233 1.00 54.06 302 LEU A CA 1
ATOM 2366 C C . LEU A 1 302 ? -35.987 -26.406 40.338 1.00 54.06 302 LEU A C 1
ATOM 2368 O O . LEU A 1 302 ? -34.809 -26.359 39.977 1.00 54.06 302 LEU A O 1
ATOM 2372 N N . ALA A 1 303 ? -36.561 -27.547 40.732 1.00 49.16 303 ALA A N 1
ATOM 2373 C CA . ALA A 1 303 ? -35.843 -28.824 40.816 1.00 49.16 303 ALA A CA 1
ATOM 2374 C C . ALA A 1 303 ? -35.388 -29.341 39.433 1.00 49.16 303 ALA A C 1
ATOM 2376 O O . ALA A 1 303 ? -34.255 -29.798 39.272 1.00 49.16 303 ALA A O 1
ATOM 2377 N N . VAL A 1 304 ? -36.222 -29.179 38.398 1.00 51.94 304 VAL A N 1
ATOM 2378 C CA . VAL A 1 304 ? -35.879 -29.550 37.010 1.00 51.94 304 VAL A CA 1
ATOM 2379 C C . VAL A 1 304 ? -34.817 -28.614 36.405 1.00 51.94 304 VAL A C 1
ATOM 2381 O O . VAL A 1 304 ? -33.970 -29.059 35.626 1.00 51.94 304 VAL A O 1
ATOM 2384 N N . LYS A 1 305 ? -34.788 -27.329 36.793 1.00 52.88 305 LYS A N 1
ATOM 2385 C CA . LYS A 1 305 ? -33.714 -26.392 36.403 1.00 52.88 305 LYS A CA 1
ATOM 2386 C C . LYS A 1 305 ? -32.372 -26.707 37.072 1.00 52.88 305 LYS A C 1
ATOM 2388 O O . LYS A 1 305 ? -31.338 -26.478 36.448 1.00 52.88 305 LYS A O 1
ATOM 2393 N N . ALA A 1 306 ? -32.375 -27.247 38.291 1.00 49.97 306 ALA A N 1
ATOM 2394 C CA . ALA A 1 306 ? -31.153 -27.624 39.002 1.00 49.97 306 ALA A CA 1
ATOM 2395 C C . ALA A 1 306 ? -30.461 -28.850 38.373 1.00 49.97 306 ALA A C 1
ATOM 2397 O O . ALA A 1 306 ? -29.244 -28.838 38.209 1.00 49.97 306 ALA A O 1
ATOM 2398 N N . ILE A 1 307 ? -31.227 -29.855 37.926 1.00 48.50 307 ILE A N 1
ATOM 2399 C CA . ILE A 1 307 ? -30.696 -31.083 37.295 1.00 48.50 307 ILE A CA 1
ATOM 2400 C C . ILE A 1 307 ? -30.126 -30.814 35.887 1.00 48.50 307 ILE A C 1
ATOM 2402 O O . ILE A 1 307 ? -29.180 -31.468 35.459 1.00 48.50 307 ILE A O 1
ATOM 2406 N N . ARG A 1 308 ? -30.633 -29.799 35.171 1.00 47.12 308 ARG A N 1
ATOM 2407 C CA . ARG A 1 308 ? -30.121 -29.402 33.843 1.00 47.12 308 ARG A CA 1
ATOM 2408 C C . ARG A 1 308 ? -28.740 -28.716 33.889 1.00 47.12 308 ARG A C 1
ATOM 2410 O O . ARG A 1 308 ? -28.119 -28.547 32.842 1.00 47.12 308 ARG A O 1
ATOM 2417 N N . ASN A 1 309 ? -28.249 -28.321 35.066 1.00 45.88 309 ASN A N 1
ATOM 2418 C CA . ASN A 1 309 ? -27.023 -27.527 35.209 1.00 45.88 309 ASN A CA 1
ATOM 2419 C C . ASN A 1 309 ? -25.758 -28.325 35.576 1.00 45.88 309 ASN A C 1
ATOM 2421 O O . ASN A 1 309 ? -24.696 -27.716 35.700 1.00 45.88 309 ASN A O 1
ATOM 2425 N N . THR A 1 310 ? -25.819 -29.652 35.708 1.00 40.47 310 THR A N 1
ATOM 2426 C CA . THR A 1 310 ? -24.707 -30.440 36.281 1.00 40.47 310 THR A CA 1
ATOM 2427 C C . THR A 1 310 ? -23.788 -31.148 35.279 1.00 40.47 310 THR A C 1
ATOM 2429 O O . THR A 1 310 ? -22.952 -31.933 35.708 1.00 40.47 310 THR A O 1
ATOM 2432 N N . ASP A 1 311 ? -23.866 -30.847 33.976 1.00 41.69 311 ASP A N 1
ATOM 2433 C CA . ASP A 1 311 ? -23.079 -31.557 32.948 1.00 41.69 311 ASP A CA 1
ATOM 2434 C C . ASP A 1 311 ? -22.264 -30.616 32.034 1.00 41.69 311 ASP A C 1
ATOM 2436 O O . ASP A 1 311 ? -22.446 -30.539 30.817 1.00 41.69 311 ASP A O 1
ATOM 2440 N N . LYS A 1 312 ? -21.365 -29.819 32.633 1.00 45.78 312 LYS A N 1
ATOM 2441 C CA . LYS A 1 312 ? -20.373 -29.009 31.896 1.00 45.78 312 LYS A CA 1
ATOM 2442 C C . LYS A 1 312 ? -18.991 -29.047 32.546 1.00 45.78 312 LYS A C 1
ATOM 2444 O O . LYS A 1 312 ? -18.476 -28.034 33.020 1.00 45.78 312 LYS A O 1
ATOM 2449 N N . THR A 1 313 ? -18.334 -30.196 32.508 1.00 42.59 313 THR A N 1
ATOM 2450 C CA . THR A 1 313 ? -16.868 -30.245 32.552 1.00 42.59 313 THR A CA 1
ATOM 2451 C C . THR A 1 313 ? -16.329 -29.796 31.187 1.00 42.59 313 THR A C 1
ATOM 2453 O O . THR A 1 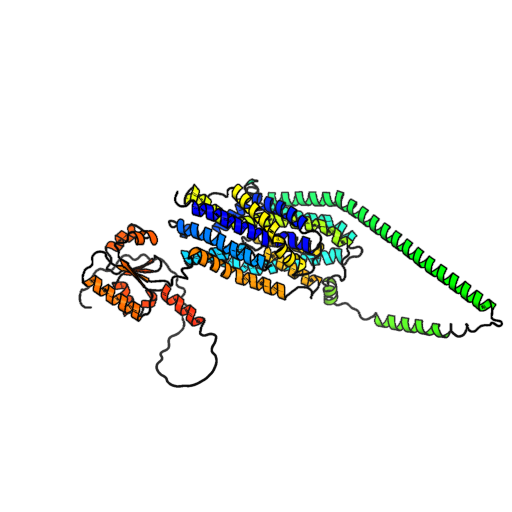313 ? -16.140 -30.594 30.274 1.00 42.59 313 THR A O 1
ATOM 2456 N N . GLU A 1 314 ? -16.122 -28.482 31.012 1.00 49.78 314 GLU A N 1
ATOM 2457 C CA . GLU A 1 314 ? -15.499 -27.922 29.800 1.00 49.78 314 GLU A CA 1
ATOM 2458 C C . GLU A 1 314 ? -14.102 -28.547 29.597 1.00 49.78 314 GLU A C 1
ATOM 2460 O O . GLU A 1 314 ? -13.165 -28.261 30.350 1.00 49.78 314 GLU A O 1
ATOM 2465 N N . THR A 1 315 ? -13.946 -29.380 28.563 1.00 54.78 315 THR A N 1
ATOM 2466 C CA . THR A 1 315 ? -12.641 -29.915 28.134 1.00 54.78 315 THR A CA 1
ATOM 2467 C C . THR A 1 315 ? -11.677 -28.774 27.784 1.00 54.78 315 THR A C 1
ATOM 2469 O O . THR A 1 315 ? -12.101 -27.686 27.391 1.00 54.78 315 THR A O 1
ATOM 2472 N N . GLY A 1 316 ? -10.359 -28.994 27.881 1.00 47.41 316 GLY A N 1
ATOM 2473 C CA . GLY A 1 316 ? -9.351 -27.976 27.534 1.00 47.41 316 GLY A CA 1
ATOM 2474 C C . GLY A 1 316 ? -9.544 -27.381 26.130 1.00 47.41 316 GLY A C 1
ATOM 2475 O O . GLY A 1 316 ? -9.377 -26.180 25.941 1.00 47.41 316 GLY A O 1
ATOM 2476 N N . ILE A 1 317 ? -10.019 -28.191 25.178 1.00 46.31 317 ILE A N 1
ATOM 2477 C CA . ILE A 1 317 ? -10.379 -27.770 23.816 1.00 46.31 317 ILE A CA 1
ATOM 2478 C C . ILE A 1 317 ? -11.648 -26.904 23.804 1.00 46.31 317 ILE A C 1
ATOM 2480 O O . ILE A 1 317 ? -11.709 -25.945 23.043 1.00 46.31 317 ILE A O 1
ATOM 2484 N N . GLN A 1 318 ? -12.646 -27.170 24.652 1.00 49.62 318 GLN A N 1
ATOM 2485 C CA . GLN A 1 318 ? -13.833 -26.313 24.783 1.00 49.62 318 GLN A CA 1
ATOM 2486 C C . GLN A 1 318 ? -13.515 -24.982 25.468 1.00 49.62 318 GLN A C 1
ATOM 2488 O O . GLN A 1 318 ? -13.978 -23.945 24.995 1.00 49.62 318 GLN A O 1
ATOM 2493 N N . LYS A 1 319 ? -12.669 -24.979 26.508 1.00 54.06 319 LYS A N 1
ATOM 2494 C CA . LYS A 1 319 ? -12.125 -23.736 27.080 1.00 54.06 319 LYS A CA 1
ATOM 2495 C C . LYS A 1 319 ? -11.357 -22.958 26.022 1.00 54.06 319 LYS A C 1
ATOM 2497 O O . LYS A 1 319 ? -11.633 -21.781 25.834 1.00 54.06 319 LYS A O 1
ATOM 2502 N N . LEU A 1 320 ? -10.464 -23.609 25.279 1.00 47.50 320 LEU A N 1
ATOM 2503 C CA . LEU A 1 320 ? -9.707 -22.980 24.197 1.00 47.50 320 LEU A CA 1
ATOM 2504 C C . LEU A 1 320 ? -10.634 -22.441 23.096 1.00 47.50 320 LEU A C 1
ATOM 2506 O O . LEU A 1 320 ? -10.478 -21.302 22.676 1.00 47.50 320 LEU A O 1
ATOM 2510 N N . LYS A 1 321 ? -11.665 -23.191 22.692 1.00 54.81 321 LYS A N 1
ATOM 2511 C CA . LYS A 1 321 ? -12.672 -22.765 21.706 1.00 54.81 321 LYS A CA 1
ATOM 2512 C C . LYS A 1 321 ? -13.494 -21.572 22.204 1.00 54.81 321 LYS A C 1
ATOM 2514 O O . LYS A 1 321 ? -13.752 -20.653 21.435 1.00 54.81 321 LYS A O 1
ATOM 2519 N N . LYS A 1 322 ? -13.828 -21.529 23.496 1.00 57.06 322 LYS A N 1
ATOM 2520 C CA . LYS A 1 322 ? -14.460 -20.383 24.168 1.00 57.06 322 LYS A CA 1
ATOM 2521 C C . LYS A 1 322 ? -13.507 -19.200 24.347 1.00 57.06 322 LYS A C 1
ATOM 2523 O O . LYS A 1 322 ? -13.955 -18.061 24.336 1.00 57.06 322 LYS A O 1
ATOM 2528 N N . TYR A 1 323 ? -12.198 -19.425 24.477 1.00 53.25 323 TYR A N 1
ATOM 2529 C CA . TYR A 1 323 ? -11.168 -18.376 24.473 1.00 53.25 323 TYR A CA 1
ATOM 2530 C C . TYR A 1 323 ? -10.906 -17.822 23.067 1.00 53.25 323 TYR A C 1
ATOM 2532 O O . TYR A 1 323 ? -10.679 -16.621 22.932 1.00 53.25 323 TYR A O 1
ATOM 2540 N N . LEU A 1 324 ? -11.025 -18.649 22.030 1.00 52.72 324 LEU A N 1
ATOM 2541 C CA . LEU A 1 324 ? -10.826 -18.281 20.627 1.00 52.72 324 LEU A CA 1
ATOM 2542 C C . LEU A 1 324 ? -12.090 -17.729 19.955 1.00 52.72 324 LEU A C 1
ATOM 2544 O O . LEU A 1 324 ? -11.976 -17.071 18.926 1.00 52.72 324 LEU A O 1
ATOM 2548 N N . SER A 1 325 ? -13.282 -17.955 20.520 1.00 51.31 325 SER A N 1
ATOM 2549 C CA . SER A 1 325 ? -14.527 -17.475 19.915 1.00 51.31 325 SER A CA 1
ATOM 2550 C C . SER A 1 325 ? -14.567 -15.938 19.849 1.00 51.31 325 SER A C 1
ATOM 2552 O O . SER A 1 325 ? -14.168 -15.274 20.815 1.00 51.31 325 SER A O 1
ATOM 2554 N N . PRO A 1 326 ? -15.035 -15.337 18.747 1.00 57.28 326 PRO A N 1
ATOM 2555 C CA . PRO A 1 326 ? -15.319 -13.906 18.716 1.00 57.28 326 PRO A CA 1
ATOM 2556 C C . PRO A 1 326 ? -16.390 -13.529 19.751 1.00 57.28 326 PRO A C 1
ATOM 2558 O O . PRO A 1 326 ? -17.153 -14.379 20.211 1.00 57.28 326 PRO A O 1
ATOM 2561 N N . VAL A 1 327 ? -16.396 -12.261 20.167 1.00 61.66 327 VAL A N 1
ATOM 2562 C CA . VAL A 1 327 ? -17.426 -11.703 21.057 1.00 61.66 327 VAL A CA 1
ATOM 2563 C C . VAL A 1 327 ? -18.636 -11.296 20.213 1.00 61.66 327 VAL A C 1
ATOM 2565 O O . VAL A 1 327 ? -18.460 -10.646 19.186 1.00 61.66 327 VAL A O 1
ATOM 2568 N N . ASP A 1 328 ? -19.848 -11.650 20.651 1.00 57.56 328 ASP A N 1
ATOM 2569 C CA . ASP A 1 328 ? -21.085 -11.443 19.877 1.00 57.56 328 ASP A CA 1
ATOM 2570 C C . ASP A 1 328 ? -21.437 -9.955 19.666 1.00 57.56 328 ASP A C 1
ATOM 2572 O O . ASP A 1 328 ? -21.967 -9.585 18.618 1.00 57.56 328 ASP A O 1
ATOM 2576 N N . GLN A 1 329 ? -21.114 -9.083 20.631 1.00 63.50 329 GLN A N 1
ATOM 2577 C CA . GLN A 1 329 ? -21.235 -7.625 20.511 1.00 63.50 329 GLN A CA 1
ATOM 2578 C C . GLN A 1 329 ? -20.083 -6.913 21.226 1.00 63.50 329 GLN A C 1
ATOM 2580 O O . GLN A 1 329 ? -19.897 -7.048 22.434 1.00 63.50 329 GLN A O 1
ATOM 2585 N N . GLU A 1 330 ? -19.306 -6.136 20.472 1.00 73.75 330 GLU A N 1
ATOM 2586 C CA . GLU A 1 330 ? -18.202 -5.344 21.015 1.00 73.75 330 GLU A CA 1
ATOM 2587 C C . GLU A 1 330 ? -18.720 -4.048 21.663 1.00 73.75 330 GLU A C 1
ATOM 2589 O O . GLU A 1 330 ? -19.561 -3.354 21.090 1.00 73.75 330 GLU A O 1
ATOM 2594 N N . ASP A 1 331 ? -18.189 -3.701 22.840 1.00 77.94 331 ASP A N 1
ATOM 2595 C CA . ASP A 1 331 ? -18.539 -2.480 23.577 1.00 77.94 331 ASP A CA 1
ATOM 2596 C C . ASP A 1 331 ? -18.271 -1.220 22.717 1.00 77.94 331 ASP A C 1
ATOM 2598 O O . ASP A 1 331 ? -17.107 -0.925 22.406 1.00 77.94 331 ASP A O 1
ATOM 2602 N N . PRO A 1 332 ? -19.308 -0.433 22.353 1.00 78.50 332 PRO A N 1
ATOM 2603 C CA . PRO A 1 332 ? -19.159 0.754 21.511 1.00 78.50 332 PRO A CA 1
ATOM 2604 C C . PRO A 1 332 ? -18.183 1.788 22.078 1.00 78.50 332 PRO A C 1
ATOM 2606 O O . PRO A 1 332 ? -17.491 2.481 21.324 1.00 78.50 332 PRO A O 1
ATOM 2609 N N . GLN A 1 333 ? -18.099 1.898 23.406 1.00 80.75 333 GLN A N 1
ATOM 2610 C CA . GLN A 1 333 ? -17.183 2.826 24.060 1.00 80.75 333 GLN A CA 1
ATOM 2611 C C . GLN A 1 333 ? -15.728 2.362 23.913 1.00 80.75 333 GLN A C 1
ATOM 2613 O O . GLN A 1 333 ? -14.834 3.180 23.679 1.00 80.75 333 GLN A O 1
ATOM 2618 N N . CYS A 1 334 ? -15.495 1.048 23.976 1.00 82.50 334 CYS A N 1
ATOM 2619 C CA . CYS A 1 334 ? -14.190 0.448 23.717 1.00 82.50 334 CYS A CA 1
ATOM 2620 C C . CYS A 1 334 ? -13.771 0.633 22.250 1.00 82.50 334 CYS A C 1
ATOM 2622 O O . CYS A 1 334 ? -12.655 1.068 21.980 1.00 82.50 334 CYS A O 1
ATOM 2624 N N . VAL A 1 335 ? -14.677 0.424 21.291 1.00 84.75 335 VAL A N 1
ATOM 2625 C CA . VAL A 1 335 ? -14.395 0.667 19.862 1.00 84.75 335 VAL A CA 1
ATOM 2626 C C . VAL A 1 335 ? -14.005 2.130 19.614 1.00 84.75 335 VAL A C 1
ATOM 2628 O O . VAL A 1 335 ? -13.040 2.418 18.900 1.00 84.75 335 VAL A O 1
ATOM 2631 N N . LYS A 1 336 ? -14.693 3.077 20.259 1.00 84.25 336 LYS A N 1
ATOM 2632 C CA . LYS A 1 336 ? -14.383 4.509 20.142 1.00 84.25 336 LYS A CA 1
ATOM 2633 C C . LYS A 1 336 ? -12.987 4.867 20.663 1.00 84.25 336 LYS A C 1
ATOM 2635 O O . LYS A 1 336 ? -12.353 5.776 20.131 1.00 84.25 336 LYS A O 1
ATOM 2640 N N . LEU A 1 337 ? -12.491 4.144 21.666 1.00 86.38 337 LEU A N 1
ATOM 2641 C CA . LEU A 1 337 ? -11.145 4.332 22.209 1.00 86.38 337 LEU A CA 1
ATOM 2642 C C . LEU A 1 337 ? -10.057 4.043 21.164 1.00 86.38 337 LEU A C 1
ATOM 2644 O O . LEU A 1 337 ? -9.083 4.787 21.060 1.00 86.38 337 LEU A O 1
ATOM 2648 N N . PHE A 1 338 ? -10.252 2.999 20.357 1.00 88.88 338 PHE A N 1
ATOM 2649 C CA . PHE A 1 338 ? -9.312 2.597 19.307 1.00 88.88 338 PHE A CA 1
ATOM 2650 C C . PHE A 1 338 ? -9.410 3.448 18.039 1.00 88.88 338 PHE A C 1
ATOM 2652 O O . PHE A 1 338 ? -8.519 3.384 17.200 1.00 88.88 338 PHE A O 1
ATOM 2659 N N . SER A 1 339 ? -10.439 4.288 17.900 1.00 90.00 339 SER A N 1
ATOM 2660 C CA . SER A 1 339 ? -10.631 5.115 16.701 1.00 90.00 339 SER A CA 1
ATOM 2661 C C . SER A 1 339 ? -9.452 6.058 16.451 1.00 90.00 339 SER A C 1
ATOM 2663 O O . SER A 1 339 ? -8.983 6.172 15.326 1.00 90.00 339 SER A O 1
ATOM 2665 N N . PHE A 1 340 ? -8.919 6.705 17.492 1.00 88.19 340 PHE A N 1
ATOM 2666 C CA . PHE A 1 340 ? -7.749 7.572 17.317 1.00 88.19 340 PHE A CA 1
ATOM 2667 C C . PHE A 1 340 ? -6.481 6.772 16.994 1.00 88.19 340 PHE A C 1
ATOM 2669 O O . PHE A 1 340 ? -5.700 7.196 16.149 1.00 88.19 340 PHE A O 1
ATOM 2676 N N . LEU A 1 341 ? -6.286 5.622 17.651 1.00 88.75 341 LEU A N 1
ATOM 2677 C CA . LEU A 1 341 ? -5.161 4.726 17.370 1.00 88.75 341 LEU A CA 1
ATOM 2678 C C . LEU A 1 341 ? -5.168 4.276 15.913 1.00 88.75 341 LEU A C 1
ATOM 2680 O O . LEU A 1 341 ? -4.122 4.315 15.280 1.00 88.75 341 LEU A O 1
ATOM 2684 N N . GLN A 1 342 ? -6.346 3.931 15.391 1.00 93.00 342 GLN A N 1
ATOM 2685 C CA . GLN A 1 342 ? -6.517 3.574 13.992 1.00 93.00 342 GLN A CA 1
ATOM 2686 C C . GLN A 1 342 ? -6.160 4.741 13.059 1.00 93.00 342 GLN A C 1
ATOM 2688 O O . GLN A 1 342 ? -5.393 4.570 12.125 1.00 93.00 342 GLN A O 1
ATOM 2693 N N . ILE A 1 343 ? -6.655 5.958 13.320 1.00 92.81 343 ILE A N 1
ATOM 2694 C CA . ILE A 1 343 ? -6.294 7.124 12.489 1.00 92.81 343 ILE A CA 1
ATOM 2695 C C . ILE A 1 343 ? -4.776 7.316 12.467 1.00 92.81 343 ILE A C 1
ATOM 2697 O O . ILE A 1 343 ? -4.192 7.553 11.414 1.00 92.81 343 ILE A O 1
ATOM 2701 N N . LEU A 1 344 ? -4.135 7.200 13.628 1.00 90.75 344 LEU A N 1
ATOM 2702 C CA . LEU A 1 344 ? -2.695 7.350 13.754 1.00 90.75 344 LEU A CA 1
ATOM 2703 C C . LEU A 1 344 ? -1.929 6.262 12.982 1.00 90.75 344 LEU A C 1
ATOM 2705 O O . LEU A 1 344 ? -0.991 6.592 12.257 1.00 90.75 344 LEU A O 1
ATOM 2709 N N . SER A 1 345 ? -2.310 4.988 13.116 1.00 90.31 345 SER A N 1
ATOM 2710 C CA . SER A 1 345 ? -1.678 3.896 12.367 1.00 90.31 345 SER A CA 1
ATOM 2711 C C . SER A 1 345 ? -1.906 4.025 10.861 1.00 90.31 345 SER A C 1
ATOM 2713 O O . SER A 1 345 ? -0.976 3.774 10.097 1.00 90.31 345 SER A O 1
ATOM 2715 N N . ALA A 1 346 ? -3.074 4.503 10.428 1.00 91.69 346 ALA A N 1
ATOM 2716 C CA . ALA A 1 346 ? -3.355 4.800 9.028 1.00 91.69 346 ALA A CA 1
ATOM 2717 C C . ALA A 1 346 ? -2.453 5.920 8.488 1.00 91.69 346 ALA A C 1
ATOM 2719 O O . ALA A 1 346 ? -1.937 5.796 7.382 1.00 91.69 346 ALA A O 1
ATOM 2720 N N . CYS A 1 347 ? -2.194 6.973 9.273 1.00 92.69 347 CYS A N 1
ATOM 2721 C CA . CYS A 1 347 ? -1.270 8.043 8.888 1.00 92.69 347 CYS A CA 1
ATOM 2722 C C . CYS A 1 347 ? 0.169 7.543 8.716 1.00 92.69 347 CYS A C 1
ATOM 2724 O O . CYS A 1 347 ? 0.805 7.861 7.714 1.00 92.69 347 CYS A O 1
ATOM 2726 N N . PHE A 1 348 ? 0.685 6.739 9.650 1.00 88.44 348 PHE A N 1
ATOM 2727 C CA . PHE A 1 348 ? 2.020 6.152 9.492 1.00 88.44 348 PHE A CA 1
ATOM 2728 C C . PHE A 1 348 ? 2.085 5.155 8.335 1.00 88.44 348 PHE A C 1
ATOM 2730 O O . PHE A 1 348 ? 3.063 5.142 7.592 1.00 88.44 348 PHE A O 1
ATOM 2737 N N . SER A 1 349 ? 1.030 4.359 8.148 1.00 87.12 349 SER A N 1
ATOM 2738 C CA . SER A 1 349 ? 0.911 3.486 6.985 1.00 87.12 349 SER A CA 1
ATOM 2739 C C . SER A 1 349 ? 0.941 4.300 5.694 1.00 87.12 349 SER A C 1
ATOM 2741 O O . SER A 1 349 ? 1.684 3.927 4.799 1.00 87.12 349 SER A O 1
ATOM 2743 N N . GLY A 1 350 ? 0.211 5.418 5.618 1.00 90.06 350 GLY A N 1
ATOM 2744 C CA . GLY A 1 350 ? 0.240 6.341 4.480 1.00 90.06 350 GLY A CA 1
ATOM 2745 C C . GLY A 1 350 ? 1.628 6.933 4.252 1.00 90.06 350 GLY A C 1
ATOM 2746 O O . GLY A 1 350 ? 2.104 6.977 3.127 1.00 90.06 350 GLY A O 1
ATOM 2747 N N . PHE A 1 351 ? 2.339 7.300 5.318 1.00 88.75 351 PHE A N 1
ATOM 2748 C CA . PHE A 1 351 ? 3.720 7.768 5.216 1.00 88.75 351 PHE A CA 1
ATOM 2749 C C . PHE A 1 351 ? 4.663 6.715 4.616 1.00 88.75 351 PHE A C 1
ATOM 2751 O O . PHE A 1 351 ? 5.367 6.992 3.647 1.00 88.75 351 PHE A O 1
ATOM 2758 N N . ALA A 1 352 ? 4.660 5.491 5.146 1.00 83.62 352 ALA A N 1
ATOM 2759 C CA . ALA A 1 352 ? 5.490 4.413 4.608 1.00 83.62 352 ALA A CA 1
ATOM 2760 C C . ALA A 1 352 ? 5.095 4.059 3.162 1.00 83.62 352 ALA A C 1
ATOM 2762 O O . ALA A 1 352 ? 5.953 3.837 2.310 1.00 83.62 352 ALA A O 1
ATOM 2763 N N . HIS A 1 353 ? 3.792 4.053 2.885 1.00 85.19 353 HIS A N 1
ATOM 2764 C CA . HIS A 1 353 ? 3.224 3.753 1.579 1.00 85.19 353 HIS A CA 1
ATOM 2765 C C . HIS A 1 353 ? 3.618 4.786 0.521 1.00 85.19 353 HIS A C 1
ATOM 2767 O O . HIS A 1 353 ? 4.126 4.410 -0.527 1.00 85.19 353 HIS A O 1
ATOM 2773 N N . GLY A 1 354 ? 3.476 6.082 0.812 1.00 88.25 354 GLY A N 1
ATOM 2774 C CA . GLY A 1 354 ? 3.858 7.148 -0.116 1.00 88.25 354 GLY A CA 1
ATOM 2775 C C . GLY A 1 354 ? 5.340 7.112 -0.491 1.00 88.25 354 GLY A C 1
ATOM 2776 O O . GLY A 1 354 ? 5.682 7.317 -1.652 1.00 88.25 354 GLY A O 1
ATOM 2777 N N . GLY A 1 355 ? 6.214 6.775 0.465 1.00 82.69 355 GLY A N 1
ATOM 2778 C CA . GLY A 1 355 ? 7.641 6.558 0.207 1.00 82.69 355 GLY A CA 1
ATOM 2779 C C . GLY A 1 355 ? 7.919 5.378 -0.724 1.00 82.69 355 GLY A C 1
ATOM 2780 O O . GLY A 1 355 ? 8.768 5.477 -1.606 1.00 82.69 355 GLY A O 1
ATOM 2781 N N . ASN A 1 356 ? 7.192 4.275 -0.551 1.00 82.56 356 ASN A N 1
ATOM 2782 C CA . ASN A 1 356 ? 7.374 3.080 -1.369 1.00 82.56 356 ASN A CA 1
ATOM 2783 C C . ASN A 1 356 ? 6.802 3.262 -2.783 1.00 82.56 356 ASN A C 1
ATOM 2785 O O . ASN A 1 356 ? 7.461 2.971 -3.775 1.00 82.56 356 ASN A O 1
ATOM 2789 N N . ASP A 1 357 ? 5.603 3.820 -2.895 1.00 86.12 357 ASP A N 1
ATOM 2790 C CA . ASP A 1 357 ? 4.849 3.790 -4.144 1.00 86.12 357 ASP A CA 1
ATOM 2791 C C . ASP A 1 357 ? 5.224 4.894 -5.127 1.00 86.12 357 ASP A C 1
ATOM 2793 O O . ASP A 1 357 ? 5.181 4.663 -6.337 1.00 86.12 357 ASP A O 1
ATOM 2797 N N . VAL A 1 358 ? 5.675 6.060 -4.644 1.00 90.31 358 VAL A N 1
ATOM 2798 C CA . VAL A 1 358 ? 6.183 7.112 -5.541 1.00 90.31 358 VAL A CA 1
ATOM 2799 C C . VAL A 1 358 ? 7.341 6.586 -6.392 1.00 90.31 358 VAL A C 1
ATOM 2801 O O . VAL A 1 358 ? 7.455 6.918 -7.576 1.00 90.31 358 VAL A O 1
ATOM 2804 N N . SER A 1 359 ? 8.149 5.693 -5.810 1.00 85.75 359 SER A N 1
ATOM 2805 C CA . SER A 1 359 ? 9.327 5.112 -6.443 1.00 85.75 359 SER A CA 1
ATOM 2806 C C . SER A 1 359 ? 8.986 4.307 -7.696 1.00 85.75 359 SER A C 1
ATOM 2808 O O . SER A 1 359 ? 9.720 4.371 -8.678 1.00 85.75 359 SER A O 1
ATOM 2810 N N . ASN A 1 360 ? 7.825 3.646 -7.718 1.00 88.69 360 ASN A N 1
ATOM 2811 C CA . ASN A 1 360 ? 7.368 2.852 -8.856 1.00 88.69 360 ASN A CA 1
ATOM 2812 C C . ASN A 1 360 ? 7.158 3.720 -10.108 1.00 88.69 360 ASN A C 1
ATOM 2814 O O . ASN A 1 360 ? 7.470 3.302 -11.216 1.00 88.69 360 ASN A O 1
ATOM 2818 N N . SER A 1 361 ? 6.664 4.950 -9.935 1.00 91.12 361 SER A N 1
ATOM 2819 C CA . SER A 1 361 ? 6.485 5.898 -11.044 1.00 91.12 361 SER A CA 1
ATOM 2820 C C . SER A 1 361 ? 7.720 6.743 -11.349 1.00 91.12 361 SER A C 1
ATOM 2822 O O . SER A 1 361 ? 7.906 7.176 -12.485 1.00 91.12 361 SER A O 1
ATOM 2824 N N . ILE A 1 362 ? 8.567 6.992 -10.348 1.00 92.75 362 ILE A N 1
ATOM 2825 C CA . ILE A 1 362 ? 9.690 7.924 -10.471 1.00 92.75 362 ILE A CA 1
ATOM 2826 C C . ILE A 1 362 ? 10.998 7.221 -10.835 1.00 92.75 362 ILE A C 1
ATOM 2828 O O . ILE A 1 362 ? 11.809 7.830 -11.520 1.00 92.75 362 ILE A O 1
ATOM 2832 N N . ALA A 1 363 ? 11.207 5.946 -10.497 1.00 88.94 363 ALA A N 1
ATOM 2833 C CA . ALA A 1 363 ? 12.445 5.236 -10.844 1.00 88.94 363 ALA A CA 1
ATOM 2834 C C . ALA A 1 363 ? 12.709 5.174 -12.364 1.00 88.94 363 ALA A C 1
ATOM 2836 O O . ALA A 1 363 ? 13.817 5.537 -12.784 1.00 88.94 363 ALA A O 1
ATOM 2837 N N . PRO A 1 364 ? 11.726 4.823 -13.221 1.00 90.75 364 PRO A N 1
ATOM 2838 C CA . PRO A 1 364 ? 11.926 4.885 -14.668 1.00 90.75 364 PRO A CA 1
ATOM 2839 C C . PRO A 1 364 ? 12.149 6.321 -15.156 1.00 90.75 364 PRO A C 1
ATOM 2841 O O . PRO A 1 364 ? 13.006 6.562 -16.001 1.00 90.75 364 PRO A O 1
ATOM 2844 N N . LEU A 1 365 ? 11.427 7.296 -14.588 1.00 92.69 365 LEU A N 1
ATOM 2845 C CA . LEU A 1 365 ? 11.557 8.705 -14.964 1.00 92.69 365 LEU A CA 1
ATOM 2846 C C . LEU A 1 365 ? 12.938 9.274 -14.622 1.00 92.69 365 LEU A C 1
ATOM 2848 O O . LEU A 1 365 ? 13.526 9.964 -15.445 1.00 92.69 365 LEU A O 1
ATOM 2852 N N . VAL A 1 366 ? 13.470 8.972 -13.437 1.00 90.56 366 VAL A N 1
ATOM 2853 C CA . VAL A 1 366 ? 14.823 9.367 -13.015 1.00 90.56 366 VAL A CA 1
ATOM 2854 C C . VAL A 1 366 ? 15.858 8.757 -13.944 1.00 90.56 366 VAL A C 1
ATOM 2856 O O . VAL A 1 366 ? 16.800 9.436 -14.333 1.00 90.56 366 VAL A O 1
ATOM 2859 N N . THR A 1 367 ? 15.661 7.502 -14.350 1.00 87.44 367 THR A N 1
ATOM 2860 C CA . THR A 1 367 ? 16.541 6.846 -15.321 1.00 87.44 367 THR A CA 1
ATOM 2861 C C . THR A 1 367 ? 16.545 7.605 -16.650 1.00 87.44 367 THR A C 1
ATOM 2863 O O . THR A 1 367 ? 17.611 7.948 -17.153 1.00 87.44 367 THR A O 1
ATOM 2866 N N . ILE A 1 368 ? 15.367 7.956 -17.180 1.00 88.94 368 ILE A N 1
ATOM 2867 C CA . ILE A 1 368 ? 15.234 8.757 -18.409 1.00 88.94 368 ILE A CA 1
ATOM 2868 C C . ILE A 1 368 ? 15.875 10.147 -18.235 1.00 88.94 368 ILE A C 1
ATOM 2870 O O . ILE A 1 368 ? 16.604 10.603 -19.115 1.00 88.94 368 ILE A O 1
ATOM 2874 N N . TRP A 1 369 ? 15.625 10.816 -17.106 1.00 90.75 369 TRP A N 1
ATOM 2875 C CA . TRP A 1 369 ? 16.122 12.162 -16.810 1.00 90.75 369 TRP A CA 1
ATOM 2876 C C . TRP A 1 369 ? 17.646 12.207 -16.680 1.00 90.75 369 TRP A C 1
ATOM 2878 O O . TRP A 1 369 ? 18.302 12.990 -17.366 1.00 90.75 369 TRP A O 1
ATOM 2888 N N . ASN A 1 370 ? 18.222 11.347 -15.839 1.00 87.94 370 ASN A N 1
ATOM 2889 C CA . ASN A 1 370 ? 19.659 11.345 -15.593 1.00 87.94 370 ASN A CA 1
ATOM 2890 C C . ASN A 1 370 ? 20.439 10.946 -16.851 1.00 87.94 370 ASN A C 1
ATOM 2892 O O . ASN A 1 370 ? 21.477 11.542 -17.137 1.00 87.94 370 ASN A O 1
ATOM 2896 N N . MET A 1 371 ? 19.928 9.987 -17.634 1.00 83.31 371 MET A N 1
ATOM 2897 C CA . MET A 1 371 ? 20.538 9.632 -18.918 1.00 83.31 371 MET A CA 1
ATOM 2898 C C . MET A 1 371 ? 20.454 10.775 -19.933 1.00 83.31 371 MET A C 1
ATOM 2900 O O . MET A 1 371 ? 21.379 10.961 -20.718 1.00 83.31 371 MET A O 1
ATOM 2904 N N . TYR A 1 372 ? 19.382 11.571 -19.914 1.00 86.12 372 TYR A N 1
ATOM 2905 C CA . TYR A 1 372 ? 19.269 12.751 -20.769 1.00 86.12 372 TYR A CA 1
ATOM 2906 C C . TYR A 1 372 ? 20.255 13.863 -20.380 1.00 86.12 372 TYR A C 1
ATOM 2908 O O . TYR A 1 372 ? 20.875 14.452 -21.265 1.00 86.12 372 TYR A O 1
ATOM 2916 N N . GLU A 1 373 ? 20.415 14.157 -19.085 1.00 85.94 373 GLU A N 1
ATOM 2917 C CA . GLU A 1 373 ? 21.310 15.231 -18.629 1.00 85.94 373 GLU A CA 1
ATOM 2918 C C . GLU A 1 373 ? 22.794 14.861 -18.716 1.00 85.94 373 GLU A C 1
ATOM 2920 O O . GLU A 1 373 ? 23.619 15.707 -19.063 1.00 85.94 373 GLU A O 1
ATOM 2925 N N . LYS A 1 374 ? 23.148 13.618 -18.370 1.00 83.62 374 LYS A N 1
ATOM 2926 C CA . LYS A 1 374 ? 24.540 13.211 -18.116 1.00 83.62 374 LYS A CA 1
ATOM 2927 C C . LYS A 1 374 ? 25.002 12.011 -18.946 1.00 83.62 374 LYS A C 1
ATOM 2929 O O . LYS A 1 374 ? 26.141 11.569 -18.796 1.00 83.62 374 LYS A O 1
ATOM 2934 N N . GLY A 1 375 ? 24.152 11.483 -19.826 1.00 79.12 375 GLY A N 1
ATOM 2935 C CA . GLY A 1 375 ? 24.458 10.287 -20.611 1.00 79.12 375 GLY A CA 1
ATOM 2936 C C . GLY A 1 375 ? 24.540 9.019 -19.744 1.00 79.12 375 GLY A C 1
ATOM 2937 O O . GLY A 1 375 ? 23.984 8.986 -18.642 1.00 79.12 375 GLY A O 1
A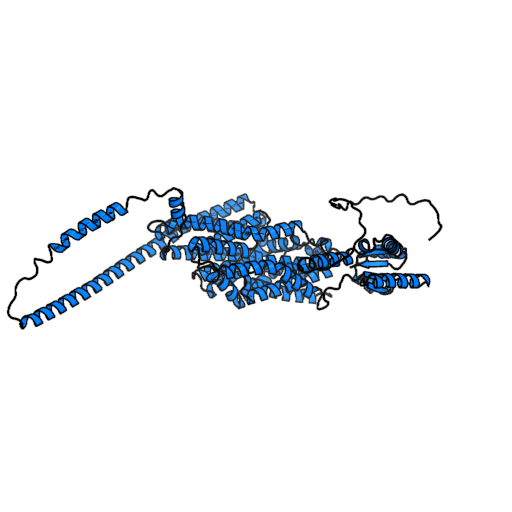TOM 2938 N N . PRO A 1 376 ? 25.242 7.964 -20.194 1.00 70.69 376 PRO A N 1
ATOM 2939 C CA . PRO A 1 376 ? 25.300 6.677 -19.487 1.00 70.69 376 PRO A CA 1
ATOM 2940 C C . PRO A 1 376 ? 25.907 6.762 -18.075 1.00 70.69 376 PRO A C 1
ATOM 2942 O O . PRO A 1 376 ? 25.565 5.951 -17.218 1.00 70.69 376 PRO A O 1
ATOM 2945 N N . ALA A 1 377 ? 26.730 7.777 -17.786 1.00 66.81 377 ALA A N 1
ATOM 2946 C CA . ALA A 1 377 ? 27.266 8.024 -16.443 1.00 66.81 377 ALA A CA 1
ATOM 2947 C C . ALA A 1 377 ? 26.186 8.432 -15.416 1.00 66.81 377 ALA A C 1
ATOM 2949 O O . ALA A 1 377 ? 26.393 8.287 -14.215 1.00 66.81 377 ALA A O 1
ATOM 2950 N N . GLY A 1 378 ? 25.019 8.909 -15.868 1.00 70.31 378 GLY A N 1
ATOM 2951 C CA . GLY A 1 378 ? 23.915 9.328 -14.997 1.00 70.31 378 GLY A CA 1
ATOM 2952 C C . GLY A 1 378 ? 23.098 8.180 -14.387 1.00 70.31 378 GLY A C 1
ATOM 2953 O O . GLY A 1 378 ? 22.233 8.419 -13.541 1.00 70.31 378 GLY A O 1
ATOM 2954 N N . ILE A 1 379 ? 23.339 6.926 -14.785 1.00 68.94 379 ILE A N 1
ATOM 2955 C CA . ILE A 1 379 ? 22.576 5.768 -14.284 1.00 68.94 379 ILE A CA 1
ATOM 2956 C C . ILE A 1 379 ? 22.787 5.558 -12.777 1.00 68.94 379 ILE A C 1
ATOM 2958 O O . ILE A 1 379 ? 21.864 5.107 -12.106 1.00 68.94 379 ILE A O 1
ATOM 2962 N N . GLU A 1 380 ? 23.947 5.929 -12.232 1.00 67.31 380 GLU A N 1
ATOM 2963 C CA . GLU A 1 380 ? 24.255 5.794 -10.799 1.00 67.31 380 GLU A CA 1
ATOM 2964 C C . GLU A 1 380 ? 23.938 7.052 -9.981 1.00 67.31 380 GLU A C 1
ATOM 2966 O O . GLU A 1 380 ? 24.000 7.031 -8.753 1.00 67.31 380 GLU A O 1
ATOM 2971 N N . ASP A 1 381 ? 23.553 8.151 -10.634 1.00 75.50 381 ASP A N 1
ATOM 2972 C CA . ASP A 1 381 ? 23.228 9.379 -9.920 1.00 75.50 381 ASP A CA 1
ATOM 2973 C C . ASP A 1 381 ? 21.979 9.216 -9.051 1.00 75.50 381 ASP A C 1
ATOM 2975 O O . ASP A 1 381 ? 21.013 8.526 -9.411 1.00 75.50 381 ASP A O 1
ATOM 2979 N N . GLY A 1 382 ? 22.012 9.899 -7.906 1.00 77.12 382 GLY A N 1
ATOM 2980 C CA . GLY A 1 382 ? 20.919 9.925 -6.944 1.00 77.12 382 GLY A CA 1
ATOM 2981 C C . GLY A 1 382 ? 19.661 10.607 -7.484 1.00 77.12 382 GLY A C 1
ATOM 2982 O O . GLY A 1 382 ? 19.666 11.286 -8.510 1.00 77.12 382 GLY A O 1
ATOM 2983 N N . VAL A 1 383 ? 18.562 10.430 -6.757 1.00 84.44 383 VAL A N 1
ATOM 2984 C CA . VAL A 1 383 ? 17.224 10.869 -7.167 1.00 84.44 383 VAL A CA 1
ATOM 2985 C C . VAL A 1 383 ? 16.981 12.348 -6.829 1.00 84.44 383 VAL A C 1
ATOM 2987 O O . VAL A 1 383 ? 16.975 12.709 -5.646 1.00 84.44 383 VAL A O 1
ATOM 2990 N N . PRO A 1 384 ? 16.698 13.217 -7.819 1.00 88.75 384 PRO A N 1
ATOM 2991 C CA . PRO A 1 384 ? 16.286 14.594 -7.564 1.00 88.75 384 PRO A CA 1
ATOM 2992 C C . PRO A 1 384 ? 14.978 14.676 -6.762 1.00 88.75 384 PRO A C 1
ATOM 2994 O O . PRO A 1 384 ? 13.948 14.127 -7.153 1.00 88.75 384 PRO A O 1
ATOM 2997 N N . ILE A 1 385 ? 14.982 15.435 -5.662 1.00 87.94 385 ILE A N 1
ATOM 2998 C CA . ILE A 1 385 ? 13.831 15.542 -4.741 1.00 87.94 385 ILE A CA 1
ATOM 2999 C C . ILE A 1 385 ? 12.581 16.098 -5.441 1.00 87.94 385 ILE A C 1
ATOM 3001 O O . ILE A 1 385 ? 11.459 15.690 -5.146 1.00 87.94 385 ILE A O 1
ATOM 3005 N N . TRP A 1 386 ? 12.756 17.016 -6.392 1.00 93.19 386 TRP A N 1
ATOM 3006 C CA . TRP A 1 386 ? 11.635 17.610 -7.116 1.00 93.19 386 TRP A CA 1
ATOM 3007 C C . TRP A 1 386 ? 10.886 16.586 -7.989 1.00 93.19 386 TRP A C 1
ATOM 3009 O O . TRP A 1 386 ? 9.681 16.739 -8.176 1.00 93.19 386 TRP A O 1
ATOM 3019 N N . LEU A 1 387 ? 11.548 15.513 -8.450 1.00 93.69 387 LEU A N 1
ATOM 3020 C CA . LEU A 1 387 ? 10.892 14.407 -9.159 1.00 93.69 387 LEU A CA 1
ATOM 3021 C C . LEU A 1 387 ? 10.009 13.580 -8.216 1.00 93.69 387 LEU A C 1
ATOM 3023 O O . LEU A 1 387 ? 8.910 13.179 -8.593 1.00 93.69 387 LEU A O 1
ATOM 3027 N N . LEU A 1 388 ? 10.431 13.392 -6.962 1.00 92.62 388 LEU A N 1
ATOM 3028 C CA . LEU A 1 388 ? 9.591 12.762 -5.934 1.00 92.62 388 LEU A CA 1
ATOM 3029 C C . LEU A 1 388 ? 8.369 13.630 -5.612 1.00 92.62 388 LEU A C 1
ATOM 3031 O O . LEU A 1 388 ? 7.252 13.122 -5.525 1.00 92.62 388 LEU A O 1
ATOM 3035 N N . ALA A 1 389 ? 8.558 14.949 -5.491 1.00 94.81 389 ALA A N 1
ATOM 3036 C CA . ALA A 1 389 ? 7.453 15.888 -5.299 1.00 94.81 389 ALA A CA 1
ATOM 3037 C C . ALA A 1 389 ? 6.478 15.877 -6.493 1.00 94.81 389 ALA A C 1
ATOM 3039 O O . ALA A 1 389 ? 5.263 15.908 -6.294 1.00 94.81 389 ALA A O 1
ATOM 3040 N N . TYR A 1 390 ? 7.000 15.771 -7.718 1.00 96.88 390 TYR A N 1
ATOM 3041 C CA . TYR A 1 390 ? 6.209 15.634 -8.941 1.00 96.88 390 TYR A CA 1
ATOM 3042 C C . TYR A 1 390 ? 5.337 14.370 -8.931 1.00 96.88 390 TYR A C 1
ATOM 3044 O O . TYR A 1 390 ? 4.121 14.463 -9.114 1.00 96.88 390 TYR A O 1
ATOM 3052 N N . GLY A 1 391 ? 5.926 13.205 -8.642 1.00 96.12 391 GLY A N 1
ATOM 3053 C CA . GLY A 1 391 ? 5.174 11.950 -8.537 1.00 96.12 391 GLY A CA 1
ATOM 3054 C C . GLY A 1 391 ? 4.124 11.998 -7.427 1.00 96.12 391 GLY A C 1
ATOM 3055 O O . GLY A 1 391 ? 2.970 11.621 -7.626 1.00 96.12 391 GLY A O 1
ATOM 3056 N N . SER A 1 392 ? 4.478 12.571 -6.277 1.00 95.50 392 SER A N 1
ATOM 3057 C CA . SER A 1 392 ? 3.553 12.737 -5.155 1.00 95.50 392 SER A CA 1
ATOM 3058 C C . SER A 1 392 ? 2.355 13.640 -5.472 1.00 95.50 392 SER A C 1
ATOM 3060 O O . SER A 1 392 ? 1.233 13.384 -5.017 1.00 95.50 392 SER A O 1
ATOM 3062 N N . ALA A 1 393 ? 2.565 14.696 -6.262 1.00 97.06 393 ALA A N 1
ATOM 3063 C CA . ALA A 1 393 ? 1.478 15.543 -6.744 1.00 97.06 393 ALA A CA 1
ATOM 3064 C C . ALA A 1 393 ? 0.529 14.745 -7.652 1.00 97.06 393 ALA A C 1
ATOM 3066 O O . ALA A 1 393 ? -0.688 14.813 -7.467 1.00 97.06 393 ALA A O 1
ATOM 3067 N N . GLY A 1 394 ? 1.074 13.929 -8.562 1.00 97.12 394 GLY A N 1
ATOM 3068 C CA . GLY A 1 394 ? 0.298 13.006 -9.393 1.00 97.12 394 GLY A CA 1
ATOM 3069 C C . GLY A 1 394 ? -0.546 12.038 -8.560 1.00 97.12 394 GLY A C 1
ATOM 3070 O O . GLY A 1 394 ? -1.764 11.987 -8.739 1.00 97.12 394 GLY A O 1
ATOM 3071 N N . MET A 1 395 ? 0.066 11.349 -7.589 1.00 96.25 395 MET A N 1
ATOM 3072 C CA . MET A 1 395 ? -0.631 10.443 -6.658 1.00 96.25 395 MET A CA 1
ATOM 3073 C C . MET A 1 395 ? -1.769 11.145 -5.917 1.00 96.25 395 MET A C 1
ATOM 3075 O O . MET A 1 395 ? -2.897 10.652 -5.885 1.00 96.25 395 MET A O 1
ATOM 3079 N N . SER A 1 396 ? -1.509 12.337 -5.382 1.00 96.56 396 SER A N 1
ATOM 3080 C CA . SER A 1 396 ? -2.531 13.116 -4.683 1.00 96.56 396 SER A CA 1
ATOM 3081 C C . SER A 1 396 ? -3.711 13.449 -5.601 1.00 96.56 396 SER A C 1
ATOM 3083 O O . SER A 1 396 ? -4.861 13.250 -5.219 1.00 96.56 396 SER A O 1
ATOM 3085 N N . ILE A 1 397 ? -3.469 13.892 -6.835 1.00 97.31 397 ILE A N 1
ATOM 3086 C CA . ILE A 1 397 ? -4.549 14.194 -7.789 1.00 97.31 397 ILE A CA 1
ATOM 3087 C C . ILE A 1 397 ? -5.353 12.921 -8.122 1.00 97.31 397 ILE A C 1
ATOM 3089 O O . ILE A 1 397 ? -6.588 12.946 -8.106 1.00 97.31 397 ILE A O 1
ATOM 3093 N N . GLY A 1 398 ? -4.663 11.795 -8.323 1.00 96.44 398 GLY A N 1
ATOM 3094 C CA . GLY A 1 398 ? -5.234 10.453 -8.497 1.00 96.44 398 GLY A CA 1
ATOM 3095 C C . GLY A 1 398 ? -6.227 10.057 -7.419 1.00 96.44 398 GLY A C 1
ATOM 3096 O O . GLY A 1 398 ? -7.393 9.735 -7.689 1.00 96.44 398 GLY A O 1
ATOM 3097 N N . LEU A 1 399 ? -5.767 10.155 -6.178 1.00 95.50 399 LEU A N 1
ATOM 3098 C CA . LEU A 1 399 ? -6.544 9.870 -4.985 1.00 95.50 399 LEU A CA 1
ATOM 3099 C C . LEU A 1 399 ? -7.843 10.680 -4.941 1.00 95.50 399 LEU A C 1
ATOM 3101 O O . LEU A 1 399 ? -8.926 10.113 -4.759 1.00 95.50 399 LEU A O 1
ATOM 3105 N N . TRP A 1 400 ? -7.750 12.000 -5.106 1.00 96.75 400 TRP A N 1
ATOM 3106 C CA . TRP A 1 400 ? -8.907 12.887 -4.981 1.00 96.75 400 TRP A CA 1
ATOM 3107 C C . TRP A 1 400 ? -9.948 12.651 -6.080 1.00 96.75 400 TRP A C 1
ATOM 3109 O O . TRP A 1 400 ? -11.146 12.785 -5.821 1.00 96.75 400 TRP A O 1
ATOM 3119 N N . MET A 1 401 ? -9.517 12.265 -7.283 1.00 96.31 401 MET A N 1
ATOM 3120 C CA . MET A 1 401 ? -10.421 12.036 -8.412 1.00 96.31 401 MET A CA 1
ATOM 3121 C C . MET A 1 401 ? -11.064 10.643 -8.387 1.00 96.31 401 MET A C 1
ATOM 3123 O O . MET A 1 401 ? -12.279 10.520 -8.568 1.00 96.31 401 MET A O 1
ATOM 3127 N N . LEU A 1 402 ? -10.282 9.583 -8.154 1.00 96.06 402 LEU A N 1
ATOM 3128 C CA . LEU A 1 402 ? -10.731 8.196 -8.355 1.00 96.06 402 LEU A CA 1
ATOM 3129 C C . LEU A 1 402 ? -10.573 7.278 -7.131 1.00 96.06 402 LEU A C 1
ATOM 3131 O O . LEU A 1 402 ? -11.206 6.219 -7.099 1.00 96.06 402 LEU A O 1
ATOM 3135 N N . GLY A 1 403 ? -9.860 7.696 -6.082 1.00 92.69 403 GLY A N 1
ATOM 3136 C CA . GLY A 1 403 ? -9.533 6.849 -4.925 1.00 92.69 403 GLY A CA 1
ATOM 3137 C C . GLY A 1 403 ? -10.733 6.264 -4.169 1.00 92.69 403 GLY A C 1
ATOM 3138 O O . GLY A 1 403 ? -10.644 5.203 -3.553 1.00 92.69 403 GLY A O 1
ATOM 3139 N N . HIS A 1 404 ? -11.909 6.904 -4.234 1.00 92.62 404 HIS A N 1
ATOM 3140 C CA . HIS A 1 404 ? -13.125 6.425 -3.554 1.00 92.62 404 HIS A CA 1
ATOM 3141 C C . HIS A 1 404 ? -13.574 5.048 -4.053 1.00 92.62 404 HIS A C 1
ATOM 3143 O O . HIS A 1 404 ? -14.255 4.332 -3.316 1.00 92.62 404 HIS A O 1
ATOM 3149 N N . ARG A 1 405 ? -13.232 4.689 -5.297 1.00 91.38 405 ARG A N 1
ATOM 3150 C CA . ARG A 1 405 ? -13.629 3.425 -5.921 1.00 91.38 405 ARG A CA 1
ATOM 3151 C C . ARG A 1 405 ? -13.009 2.237 -5.199 1.00 91.38 405 ARG A C 1
ATOM 3153 O O . ARG A 1 405 ? -13.746 1.358 -4.763 1.00 91.38 405 ARG A O 1
ATOM 3160 N N . VAL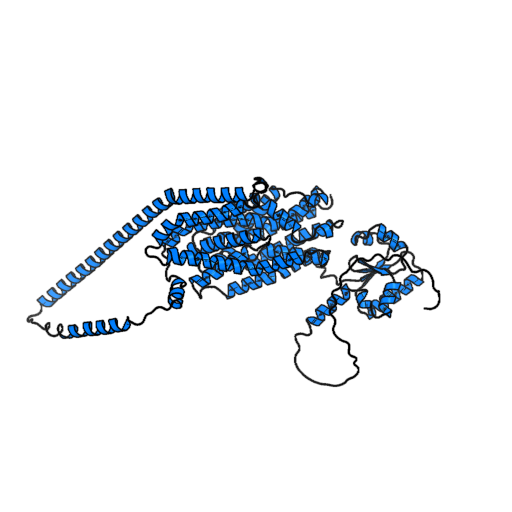 A 1 406 ? -11.689 2.251 -5.026 1.00 90.44 406 VAL A N 1
ATOM 3161 C CA . VAL A 1 406 ? -10.948 1.147 -4.399 1.00 90.44 406 VAL A CA 1
ATOM 3162 C C . VAL A 1 406 ? -11.057 1.203 -2.874 1.00 90.44 406 VAL A C 1
ATOM 3164 O O . VAL A 1 406 ? -11.260 0.165 -2.244 1.00 90.44 406 VAL A O 1
ATOM 3167 N N . ILE A 1 407 ? -11.065 2.403 -2.274 1.00 91.19 407 ILE A N 1
ATOM 3168 C CA . ILE A 1 407 ? -11.257 2.578 -0.821 1.00 91.19 407 ILE A CA 1
ATOM 3169 C C . ILE A 1 407 ? -12.545 1.908 -0.335 1.00 91.19 407 ILE A C 1
ATOM 3171 O O . ILE A 1 407 ? -12.527 1.236 0.695 1.00 91.19 407 ILE A O 1
ATOM 3175 N N . ARG A 1 408 ? -13.657 2.055 -1.066 1.00 85.31 408 ARG A N 1
ATOM 3176 C CA . ARG A 1 408 ? -14.923 1.401 -0.698 1.00 85.31 408 ARG A CA 1
ATOM 3177 C C . ARG A 1 408 ? -14.855 -0.117 -0.860 1.00 85.31 408 ARG A C 1
ATOM 3179 O O . ARG A 1 408 ? -15.330 -0.832 0.017 1.00 85.31 408 ARG A O 1
ATOM 3186 N N . THR A 1 409 ? -14.227 -0.623 -1.923 1.00 82.19 409 THR A N 1
ATOM 3187 C CA . THR A 1 409 ? -14.053 -2.074 -2.120 1.00 82.19 409 THR A CA 1
ATOM 3188 C C . THR A 1 409 ? -13.258 -2.706 -0.975 1.00 82.19 409 THR A C 1
ATOM 3190 O O . THR A 1 409 ? -13.688 -3.715 -0.420 1.00 82.19 409 THR A O 1
ATOM 3193 N N . VAL A 1 410 ? -12.130 -2.103 -0.586 1.00 82.62 410 VAL A N 1
ATOM 3194 C CA . VAL A 1 410 ? -11.263 -2.627 0.485 1.00 82.62 410 VAL A CA 1
ATOM 3195 C C . VAL A 1 410 ? -11.884 -2.414 1.869 1.00 82.62 410 VAL A C 1
ATOM 3197 O O . VAL A 1 410 ? -11.823 -3.307 2.711 1.00 82.62 410 VAL A O 1
ATOM 3200 N N . GLY A 1 411 ? -12.483 -1.245 2.110 1.00 80.12 411 GLY A N 1
ATOM 3201 C CA . GLY A 1 411 ? -13.015 -0.859 3.418 1.00 80.12 411 GLY A CA 1
ATOM 3202 C C . GLY A 1 411 ? -14.367 -1.480 3.772 1.00 80.12 411 GLY A C 1
ATOM 3203 O O . GLY A 1 411 ? -14.608 -1.773 4.940 1.00 80.12 411 GLY A O 1
ATOM 3204 N N . GLU A 1 412 ? -15.246 -1.676 2.790 1.00 81.75 412 GLU A N 1
ATOM 3205 C CA . GLU A 1 412 ? -16.626 -2.138 3.012 1.00 81.75 412 GLU A CA 1
ATOM 3206 C C . GLU A 1 412 ? -16.935 -3.449 2.274 1.00 81.75 412 GLU A C 1
ATOM 3208 O O . GLU A 1 412 ? -17.767 -4.230 2.731 1.00 81.75 412 GLU A O 1
ATOM 3213 N N . GLY A 1 413 ? -16.279 -3.712 1.138 1.00 79.25 413 GLY A N 1
ATOM 3214 C CA . GLY A 1 413 ? -16.630 -4.827 0.252 1.00 79.25 413 GLY A CA 1
ATOM 3215 C C . GLY A 1 413 ? -16.150 -6.208 0.709 1.00 79.25 413 GLY A C 1
ATOM 3216 O O . GLY A 1 413 ? -16.816 -7.204 0.419 1.00 79.25 413 GLY A O 1
ATOM 3217 N N . LEU A 1 414 ? -15.006 -6.288 1.401 1.00 82.75 414 LEU A N 1
ATOM 3218 C CA . LEU A 1 414 ? -14.394 -7.564 1.805 1.00 82.75 414 LEU A CA 1
ATOM 3219 C C . LEU A 1 414 ? -14.962 -8.132 3.107 1.00 82.75 414 LEU A C 1
ATOM 3221 O O . LEU A 1 414 ? -15.298 -9.315 3.171 1.00 82.75 414 LEU A O 1
ATOM 3225 N N . THR A 1 415 ? -15.031 -7.307 4.148 1.00 86.69 415 THR A N 1
ATOM 3226 C CA . THR A 1 415 ? -15.555 -7.671 5.468 1.00 86.69 415 THR A CA 1
ATOM 3227 C C . THR A 1 415 ? -15.978 -6.413 6.219 1.00 86.69 415 THR A C 1
ATOM 3229 O O . THR A 1 415 ? -15.425 -5.336 6.011 1.00 86.69 415 THR A O 1
ATOM 3232 N N . GLU A 1 416 ? -16.908 -6.561 7.159 1.00 83.94 416 GLU A N 1
ATOM 3233 C CA . GLU A 1 416 ? -17.272 -5.485 8.080 1.00 83.94 416 GLU A CA 1
ATOM 3234 C C . GLU A 1 416 ? -16.126 -5.209 9.068 1.00 83.94 416 GLU A C 1
ATOM 3236 O O . GLU A 1 416 ? -15.725 -6.075 9.855 1.00 83.94 416 GLU A O 1
ATOM 3241 N N . LEU A 1 417 ? -15.608 -3.981 9.048 1.00 86.94 417 LEU A N 1
ATOM 3242 C CA . LEU A 1 417 ? -14.530 -3.528 9.923 1.00 86.94 417 LEU A CA 1
ATOM 3243 C C . LEU A 1 417 ? -15.048 -2.572 10.996 1.00 86.94 417 LEU A C 1
ATOM 3245 O O . LEU A 1 417 ? -16.031 -1.857 10.826 1.00 86.94 417 LEU A O 1
ATOM 3249 N N . ASN A 1 418 ? -14.353 -2.550 12.125 1.00 89.44 418 ASN A N 1
ATOM 3250 C CA . ASN A 1 418 ? -14.507 -1.539 13.165 1.00 89.44 418 ASN A CA 1
ATOM 3251 C C . ASN A 1 418 ? -13.129 -1.018 13.589 1.00 89.44 418 ASN A C 1
ATOM 3253 O O . ASN A 1 418 ? -12.110 -1.492 13.093 1.00 89.44 418 ASN A O 1
ATOM 3257 N N . ALA A 1 419 ? -13.083 -0.057 14.512 1.00 90.25 419 ALA A N 1
ATOM 3258 C CA . ALA A 1 419 ? -11.823 0.592 14.867 1.00 90.25 419 ALA A CA 1
ATOM 3259 C C . ALA A 1 419 ? -10.747 -0.365 15.410 1.00 90.25 419 ALA A C 1
ATOM 3261 O O . ALA A 1 419 ? -9.571 -0.212 15.097 1.00 90.25 419 ALA A O 1
ATOM 3262 N N . ILE A 1 420 ? -11.147 -1.371 16.193 1.00 90.81 420 ILE A N 1
ATOM 3263 C CA . ILE A 1 420 ? -10.224 -2.334 16.808 1.00 90.81 420 ILE A CA 1
ATOM 3264 C C . ILE A 1 420 ? -9.614 -3.249 15.744 1.00 90.81 420 ILE A C 1
ATOM 3266 O O . ILE A 1 420 ? -8.397 -3.379 15.653 1.00 90.81 420 ILE A O 1
ATOM 3270 N N . SER A 1 421 ? -10.460 -3.856 14.910 1.00 90.94 421 SER A N 1
ATOM 3271 C CA . SER A 1 421 ? -10.003 -4.721 13.817 1.00 90.94 421 SER A CA 1
ATOM 3272 C C . SER A 1 421 ? -9.194 -3.958 12.773 1.00 90.94 421 SER A C 1
ATOM 3274 O O . SER A 1 421 ? -8.148 -4.442 12.351 1.00 90.94 421 SER A O 1
ATOM 3276 N N . GLY A 1 422 ? -9.623 -2.747 12.411 1.00 91.19 422 GLY A N 1
ATOM 3277 C CA . GLY A 1 422 ? -8.891 -1.871 11.503 1.00 91.19 422 GLY A CA 1
ATOM 3278 C C . GLY A 1 422 ? -7.501 -1.506 12.029 1.00 91.19 422 GLY A C 1
ATOM 3279 O O . GLY A 1 422 ? -6.531 -1.597 11.280 1.00 91.19 422 GLY A O 1
ATOM 3280 N N . PHE A 1 423 ? -7.384 -1.200 13.326 1.00 92.44 423 PHE A N 1
ATOM 3281 C CA . PHE A 1 423 ? -6.095 -0.987 13.988 1.00 92.44 423 PHE A CA 1
ATOM 3282 C C . PHE A 1 423 ? -5.199 -2.238 13.936 1.00 92.44 423 PHE A C 1
ATOM 3284 O O . PHE A 1 423 ? -4.030 -2.139 13.567 1.00 92.44 423 PHE A O 1
ATOM 3291 N N . CYS A 1 424 ? -5.734 -3.429 14.244 1.00 92.50 424 CYS A N 1
ATOM 3292 C CA . CYS A 1 424 ? -4.971 -4.681 14.148 1.00 92.50 424 CYS A CA 1
ATOM 3293 C C . CYS A 1 424 ? -4.457 -4.945 12.730 1.00 92.50 424 CYS A C 1
ATOM 3295 O O . CYS A 1 424 ? -3.311 -5.359 12.569 1.00 92.50 424 CYS A O 1
ATOM 3297 N N . VAL A 1 425 ? -5.301 -4.716 11.721 1.00 92.69 425 VAL A N 1
ATOM 3298 C CA . VAL A 1 425 ? -4.953 -4.888 10.306 1.00 92.69 425 VAL A CA 1
ATOM 3299 C C . VAL A 1 425 ? -3.830 -3.933 9.906 1.00 92.69 425 VAL A C 1
ATOM 3301 O O . VAL A 1 425 ? -2.861 -4.356 9.287 1.00 92.69 425 VAL A O 1
ATOM 3304 N N . GLU A 1 426 ? -3.937 -2.652 10.263 1.00 90.69 426 GLU A N 1
ATOM 3305 C CA . GLU A 1 426 ? -2.918 -1.642 9.950 1.00 90.69 426 GLU A CA 1
ATOM 3306 C C . GLU A 1 426 ? -1.573 -1.960 10.606 1.00 90.69 426 GLU A C 1
ATOM 3308 O O . GLU A 1 426 ? -0.547 -1.969 9.926 1.00 90.69 426 GLU A O 1
ATOM 3313 N N . LEU A 1 427 ? -1.576 -2.284 11.901 1.00 89.75 427 LEU A N 1
ATOM 3314 C CA . LEU A 1 427 ? -0.350 -2.575 12.640 1.00 89.75 427 LEU A CA 1
ATOM 3315 C C . LEU A 1 427 ? 0.324 -3.868 12.162 1.00 89.75 427 LEU A C 1
ATOM 3317 O O . LEU A 1 427 ? 1.545 -3.915 12.031 1.00 89.75 427 LEU A O 1
ATOM 3321 N N . ALA A 1 428 ? -0.457 -4.916 11.889 1.00 92.19 428 ALA A N 1
ATOM 3322 C CA . ALA A 1 428 ? 0.063 -6.191 11.405 1.00 92.19 428 ALA A CA 1
ATOM 3323 C C . ALA A 1 428 ? 0.631 -6.084 9.987 1.00 92.19 428 ALA A C 1
ATOM 3325 O O . ALA A 1 428 ? 1.715 -6.609 9.731 1.00 92.19 428 ALA A O 1
ATOM 3326 N N . ALA A 1 429 ? -0.058 -5.376 9.086 1.00 90.19 429 ALA A N 1
ATOM 3327 C CA . ALA A 1 429 ? 0.445 -5.117 7.741 1.00 90.19 429 ALA A CA 1
ATOM 3328 C C . ALA A 1 429 ? 1.758 -4.326 7.790 1.00 90.19 429 ALA A C 1
ATOM 3330 O O . ALA A 1 429 ? 2.737 -4.750 7.179 1.00 90.19 429 ALA A O 1
ATOM 3331 N N . ALA A 1 430 ? 1.819 -3.253 8.588 1.00 87.25 430 ALA A N 1
ATOM 3332 C CA . ALA A 1 430 ? 3.040 -2.467 8.771 1.00 87.25 430 ALA A CA 1
ATOM 3333 C C . ALA A 1 430 ? 4.196 -3.311 9.331 1.00 87.25 430 ALA A C 1
ATOM 3335 O O . ALA A 1 430 ? 5.301 -3.281 8.795 1.00 87.25 430 ALA A O 1
ATOM 3336 N N . PHE A 1 431 ? 3.936 -4.122 10.361 1.00 88.31 431 PHE A N 1
ATOM 3337 C CA . PHE A 1 431 ? 4.938 -5.026 10.925 1.00 88.31 431 PHE A CA 1
ATOM 3338 C C . PHE A 1 431 ? 5.432 -6.059 9.902 1.00 88.31 431 PHE A C 1
ATOM 3340 O O . PHE A 1 431 ? 6.628 -6.323 9.823 1.00 88.31 431 PHE A O 1
ATOM 3347 N N . THR A 1 432 ? 4.524 -6.626 9.101 1.00 88.56 432 THR A N 1
ATOM 3348 C CA . THR A 1 432 ? 4.859 -7.625 8.072 1.00 88.56 432 THR A CA 1
ATOM 3349 C C . THR A 1 432 ? 5.750 -7.023 6.994 1.00 88.56 432 THR A C 1
ATOM 3351 O O . THR A 1 432 ? 6.772 -7.612 6.650 1.00 88.56 432 THR A O 1
ATOM 3354 N N . VAL A 1 433 ? 5.386 -5.839 6.493 1.00 81.44 433 VAL A N 1
ATOM 3355 C CA . VAL A 1 433 ? 6.173 -5.107 5.492 1.00 81.44 433 VAL A CA 1
ATOM 3356 C C . VAL A 1 433 ? 7.560 -4.795 6.046 1.00 81.44 433 VAL A C 1
ATOM 3358 O O . VAL A 1 433 ? 8.552 -5.088 5.392 1.00 81.44 433 VAL A O 1
ATOM 3361 N N . LEU A 1 434 ? 7.650 -4.301 7.281 1.00 78.31 434 LEU A N 1
ATOM 3362 C CA . LEU A 1 434 ? 8.930 -3.993 7.915 1.00 78.31 434 LEU A CA 1
ATOM 3363 C C . LEU A 1 434 ? 9.822 -5.229 8.093 1.00 78.31 434 LEU A C 1
ATOM 3365 O O . LEU A 1 434 ? 11.020 -5.193 7.809 1.00 78.31 434 LEU A O 1
ATOM 3369 N N . PHE A 1 435 ? 9.239 -6.329 8.569 1.00 80.56 435 PHE A N 1
ATOM 3370 C CA . PHE A 1 435 ? 9.958 -7.585 8.751 1.00 80.56 435 PHE A CA 1
ATOM 3371 C C . PHE A 1 435 ? 10.481 -8.128 7.418 1.00 80.56 435 PHE A C 1
ATOM 3373 O O . PHE A 1 435 ? 11.616 -8.591 7.340 1.00 80.56 435 PHE A O 1
ATOM 3380 N N . ALA A 1 436 ? 9.681 -8.022 6.361 1.00 76.06 436 ALA A N 1
ATOM 3381 C CA . ALA A 1 436 ? 10.065 -8.433 5.023 1.00 76.06 436 ALA A CA 1
ATOM 3382 C C . ALA A 1 436 ? 11.159 -7.565 4.400 1.00 76.06 436 ALA A C 1
ATOM 3384 O O . ALA A 1 436 ? 12.104 -8.110 3.829 1.00 76.06 436 ALA A O 1
ATOM 3385 N N . SER A 1 437 ? 11.082 -6.243 4.573 1.00 66.19 437 SER A N 1
ATOM 3386 C CA . SER A 1 437 ? 12.134 -5.325 4.133 1.00 66.19 437 SER A CA 1
ATOM 3387 C C . SER A 1 437 ? 13.481 -5.676 4.766 1.00 66.19 437 SER A C 1
ATOM 3389 O O . SER A 1 437 ? 14.497 -5.653 4.081 1.00 66.19 437 SER A O 1
ATOM 3391 N N . LYS A 1 438 ? 13.503 -6.106 6.039 1.00 67.19 438 LYS A N 1
ATOM 3392 C CA . LYS A 1 438 ? 14.730 -6.587 6.704 1.00 67.19 438 LYS A CA 1
ATOM 3393 C C . LYS A 1 438 ? 15.311 -7.847 6.051 1.00 67.19 438 LYS A C 1
ATOM 3395 O O . LYS A 1 438 ? 16.520 -8.048 6.067 1.00 67.19 438 LYS A O 1
ATOM 3400 N N . LEU A 1 439 ? 14.457 -8.704 5.499 1.00 66.62 439 LEU A N 1
ATOM 3401 C CA . LEU A 1 439 ? 14.880 -9.892 4.757 1.00 66.62 439 LEU A CA 1
ATOM 3402 C C . LEU A 1 439 ? 15.274 -9.569 3.305 1.00 66.62 439 LEU A C 1
ATOM 3404 O O . LEU A 1 439 ? 15.596 -10.487 2.558 1.00 66.62 439 LEU A O 1
ATOM 3408 N N . GLY A 1 440 ? 15.238 -8.294 2.896 1.00 60.72 440 GLY A N 1
ATOM 3409 C CA . GLY A 1 440 ? 15.526 -7.868 1.525 1.00 60.72 440 GLY A CA 1
ATOM 3410 C C . GLY A 1 440 ? 14.461 -8.302 0.515 1.00 60.72 440 GLY A C 1
ATOM 3411 O O . GLY A 1 440 ? 14.723 -8.315 -0.684 1.00 60.72 440 GLY A O 1
ATOM 3412 N N . LEU A 1 441 ? 13.267 -8.684 0.982 1.00 63.84 441 LEU A N 1
ATOM 3413 C CA . LEU A 1 441 ? 12.192 -9.177 0.127 1.00 63.84 441 LEU A CA 1
ATOM 3414 C C . LEU A 1 441 ? 11.278 -8.010 -0.279 1.00 63.84 441 LEU A C 1
ATOM 3416 O O . LEU A 1 441 ? 10.645 -7.414 0.597 1.00 63.84 441 LEU A O 1
ATOM 3420 N N . PRO A 1 442 ? 11.144 -7.684 -1.579 1.00 63.38 442 PRO A N 1
ATOM 3421 C CA . PRO A 1 442 ? 10.173 -6.695 -2.027 1.00 63.38 442 PRO A CA 1
ATOM 3422 C C . PRO A 1 442 ? 8.768 -7.282 -1.869 1.00 63.38 442 PRO A C 1
ATOM 3424 O O . PRO A 1 442 ? 8.402 -8.255 -2.532 1.00 63.38 442 PRO A O 1
ATOM 3427 N N . ILE A 1 443 ? 7.989 -6.712 -0.951 1.00 74.06 443 ILE A N 1
ATOM 3428 C CA . ILE A 1 443 ? 6.639 -7.172 -0.619 1.00 74.06 443 ILE A CA 1
ATOM 3429 C C . ILE A 1 443 ? 5.601 -6.120 -0.994 1.00 74.06 443 ILE A C 1
ATOM 3431 O O . ILE A 1 443 ? 5.782 -4.926 -0.774 1.00 74.06 443 ILE A O 1
ATOM 3435 N N . SER A 1 444 ? 4.475 -6.599 -1.519 1.00 82.06 444 SER A N 1
ATOM 3436 C CA . SER A 1 444 ? 3.300 -5.782 -1.795 1.00 82.06 444 SER A CA 1
ATOM 3437 C C . SER A 1 444 ? 2.544 -5.426 -0.510 1.00 82.06 444 SER A C 1
ATOM 3439 O O . SER A 1 444 ? 2.056 -6.295 0.221 1.00 82.06 444 SER A O 1
ATOM 3441 N N . THR A 1 445 ? 2.386 -4.128 -0.263 1.00 84.06 445 THR A N 1
ATOM 3442 C CA . THR A 1 445 ? 1.561 -3.576 0.823 1.00 84.06 445 THR A CA 1
ATOM 3443 C C . THR A 1 445 ? 0.085 -3.959 0.656 1.00 84.06 445 THR A C 1
ATOM 3445 O O . THR A 1 445 ? -0.554 -4.349 1.640 1.00 84.06 445 THR A O 1
ATOM 3448 N N . THR A 1 446 ? -0.436 -3.939 -0.579 1.00 89.00 446 THR A N 1
ATOM 3449 C CA . THR A 1 446 ? -1.809 -4.348 -0.931 1.00 89.00 446 THR A CA 1
ATOM 3450 C C . THR A 1 446 ? -2.087 -5.790 -0.502 1.00 89.00 446 THR A C 1
ATOM 3452 O O . THR A 1 446 ? -3.100 -6.075 0.143 1.00 89.00 446 THR A O 1
ATOM 3455 N N . HIS A 1 447 ? -1.155 -6.702 -0.789 1.00 89.94 447 HIS A N 1
ATOM 3456 C CA . HIS A 1 447 ? -1.260 -8.123 -0.448 1.00 89.94 447 HIS A CA 1
ATOM 3457 C C . HIS A 1 447 ? -1.277 -8.359 1.068 1.00 89.94 447 HIS A C 1
ATOM 3459 O O . HIS A 1 447 ? -2.170 -9.049 1.571 1.00 89.94 447 HIS A O 1
ATOM 3465 N N . CYS A 1 448 ? -0.348 -7.736 1.809 1.00 91.12 448 CYS A N 1
ATOM 3466 C CA . CYS A 1 448 ? -0.341 -7.765 3.276 1.00 91.12 448 CYS A CA 1
ATOM 3467 C C . CYS A 1 448 ? -1.686 -7.294 3.837 1.00 91.12 448 CYS A C 1
ATOM 3469 O O . CYS A 1 448 ? -2.310 -7.980 4.647 1.00 91.12 448 CYS A O 1
ATOM 3471 N N . LYS A 1 449 ? -2.169 -6.142 3.357 1.00 91.25 449 LYS A N 1
ATOM 3472 C CA . LYS A 1 449 ? -3.399 -5.526 3.849 1.00 91.25 449 LYS A CA 1
ATOM 3473 C C . LYS A 1 449 ? -4.615 -6.415 3.621 1.00 91.25 449 LYS A C 1
ATOM 3475 O O . LYS A 1 449 ? -5.389 -6.637 4.550 1.00 91.25 449 LYS A O 1
ATOM 3480 N N . ILE A 1 450 ? -4.784 -6.938 2.410 1.00 91.69 450 ILE A N 1
ATOM 3481 C CA . ILE A 1 450 ? -5.923 -7.794 2.063 1.00 91.69 450 ILE A CA 1
ATOM 3482 C C . ILE A 1 450 ? -5.868 -9.106 2.852 1.00 91.69 450 ILE A C 1
ATOM 3484 O O . ILE A 1 450 ? -6.894 -9.520 3.393 1.00 91.69 450 ILE A O 1
ATOM 3488 N N . GLY A 1 451 ? -4.683 -9.706 3.013 1.00 92.75 451 GLY A N 1
ATOM 3489 C CA . GLY A 1 451 ? -4.488 -10.886 3.862 1.00 92.75 451 GLY A CA 1
ATOM 3490 C C . GLY A 1 451 ? -4.918 -10.650 5.314 1.00 92.75 451 GLY A C 1
ATOM 3491 O O . GLY A 1 451 ? -5.697 -11.426 5.872 1.00 92.75 451 GLY A O 1
ATOM 3492 N N . SER A 1 452 ? -4.502 -9.527 5.901 1.00 93.56 452 SER A N 1
ATOM 3493 C CA . SER A 1 452 ? -4.921 -9.095 7.239 1.00 93.56 452 SER A CA 1
ATOM 3494 C C . SER A 1 452 ? -6.431 -8.860 7.358 1.00 93.56 452 SER A C 1
ATOM 3496 O O . SER A 1 452 ? -7.049 -9.307 8.328 1.00 93.56 452 SER A O 1
ATOM 3498 N N . VAL A 1 453 ? -7.044 -8.178 6.382 1.00 91.44 453 VAL A N 1
ATOM 3499 C CA . VAL A 1 453 ? -8.494 -7.903 6.356 1.00 91.44 453 VAL A CA 1
ATOM 3500 C C . VAL A 1 453 ? -9.295 -9.205 6.295 1.00 91.44 453 VAL A C 1
ATOM 3502 O O . VAL A 1 453 ? -10.244 -9.389 7.059 1.00 91.44 453 VAL A O 1
ATOM 3505 N N . VAL A 1 454 ? -8.904 -10.138 5.428 1.00 91.50 454 VAL A N 1
ATOM 3506 C CA . VAL A 1 454 ? -9.575 -11.438 5.296 1.00 91.50 454 VAL A CA 1
ATOM 3507 C C . VAL A 1 454 ? -9.429 -12.259 6.577 1.00 91.50 454 VAL A C 1
ATOM 3509 O O . VAL A 1 454 ? -10.427 -12.779 7.081 1.00 91.50 454 VAL A O 1
ATOM 3512 N N . ALA A 1 455 ? -8.225 -12.321 7.154 1.00 91.75 455 ALA A N 1
ATOM 3513 C CA . ALA A 1 455 ? -7.978 -13.046 8.399 1.00 91.75 455 ALA A CA 1
ATOM 3514 C C . ALA A 1 455 ? -8.830 -12.508 9.560 1.00 91.75 455 ALA A C 1
ATOM 3516 O O . ALA A 1 455 ? -9.511 -13.280 10.240 1.00 91.75 455 ALA A O 1
ATOM 3517 N N . VAL A 1 456 ? -8.868 -11.183 9.761 1.00 89.12 456 VAL A N 1
ATOM 3518 C CA . VAL A 1 456 ? -9.685 -10.595 10.834 1.00 89.12 456 VAL A CA 1
ATOM 3519 C C . VAL A 1 456 ? -11.182 -10.793 10.586 1.00 89.12 456 VAL A C 1
ATOM 3521 O O . VAL A 1 456 ? -11.927 -11.028 11.538 1.00 89.12 456 VAL A O 1
ATOM 3524 N N . GLY A 1 457 ? -11.629 -10.765 9.327 1.00 88.06 457 GLY A N 1
ATOM 3525 C CA . GLY A 1 457 ? -13.017 -11.044 8.956 1.00 88.06 457 GLY A CA 1
ATOM 3526 C C . GLY A 1 457 ? -13.452 -12.466 9.320 1.00 88.06 457 GLY A C 1
ATOM 3527 O O . GLY A 1 457 ? -14.528 -12.657 9.898 1.00 88.06 457 GLY A O 1
ATOM 3528 N N . TYR A 1 458 ? -12.593 -13.459 9.075 1.00 86.75 458 TYR A N 1
ATOM 3529 C CA . TYR A 1 458 ? -12.838 -14.845 9.485 1.00 86.75 458 TYR A CA 1
ATOM 3530 C C . TYR A 1 458 ? -12.894 -15.009 11.002 1.00 86.75 458 TYR A C 1
ATOM 3532 O O . TYR A 1 458 ? -13.795 -15.682 11.502 1.00 86.75 458 TYR A O 1
ATOM 3540 N N . ILE A 1 459 ? -11.985 -14.370 11.743 1.00 83.81 459 ILE A N 1
ATOM 3541 C CA . ILE A 1 459 ? -11.965 -14.477 13.209 1.00 83.81 459 ILE A CA 1
ATOM 3542 C C . ILE A 1 459 ? -13.194 -13.820 13.825 1.00 83.81 459 ILE A C 1
ATOM 3544 O O . ILE A 1 459 ? -13.762 -14.365 14.767 1.00 83.81 459 ILE A O 1
ATOM 3548 N N . ARG A 1 460 ? -13.604 -12.656 13.311 1.00 78.62 460 ARG A N 1
ATOM 3549 C CA . ARG A 1 460 ? -14.713 -11.879 13.878 1.00 78.62 460 ARG A CA 1
ATOM 3550 C C . ARG A 1 460 ? -16.071 -12.463 13.553 1.00 78.62 460 ARG A C 1
ATOM 3552 O O . ARG A 1 460 ? -16.936 -12.482 14.420 1.00 78.62 460 ARG A O 1
ATOM 3559 N N . PHE A 1 461 ? -16.267 -12.922 12.319 1.00 69.31 461 PHE A N 1
ATOM 3560 C CA . PHE A 1 461 ? -17.609 -13.234 11.841 1.00 69.31 461 PHE A CA 1
ATOM 3561 C C . PHE A 1 461 ? -17.779 -14.619 11.222 1.00 69.31 461 PHE A C 1
ATOM 3563 O O . PHE A 1 461 ? -18.919 -14.953 10.914 1.00 69.31 461 PHE A O 1
ATOM 3570 N N . ALA A 1 462 ? -16.719 -15.423 11.053 1.00 55.50 462 ALA A N 1
ATOM 3571 C CA . ALA A 1 462 ? -16.675 -16.785 10.482 1.00 55.50 462 ALA A CA 1
ATOM 3572 C C . ALA A 1 462 ? -17.335 -17.017 9.093 1.00 55.50 462 ALA A C 1
ATOM 3574 O O . ALA A 1 462 ? -16.939 -17.940 8.391 1.00 55.50 462 ALA A O 1
ATOM 3575 N N . ARG A 1 463 ? -18.317 -16.207 8.670 1.00 54.88 463 ARG A N 1
ATOM 3576 C CA . ARG A 1 463 ? -19.146 -16.331 7.457 1.00 54.88 463 ARG A CA 1
ATOM 3577 C C . ARG A 1 463 ? -19.442 -14.995 6.747 1.00 54.88 463 ARG A C 1
ATOM 3579 O O . ARG A 1 463 ? -20.151 -15.008 5.750 1.00 54.88 463 ARG A O 1
ATOM 3586 N N . LYS A 1 464 ? -18.930 -13.848 7.223 1.00 68.75 464 LYS A N 1
ATOM 3587 C CA . LYS A 1 464 ? -19.162 -12.521 6.594 1.00 68.75 464 LYS A CA 1
ATOM 3588 C C . LYS A 1 464 ? -18.049 -12.042 5.645 1.00 68.75 464 LYS A C 1
ATOM 3590 O O . LYS A 1 464 ? -18.094 -10.902 5.197 1.00 68.75 464 LYS A O 1
ATOM 3595 N N . VAL A 1 465 ? -17.053 -12.874 5.333 1.00 85.31 465 VAL A N 1
ATOM 3596 C CA . VAL A 1 465 ? -16.048 -12.515 4.319 1.00 85.31 465 VAL A CA 1
ATOM 3597 C C . VAL A 1 465 ? -16.628 -12.768 2.931 1.00 85.31 465 VAL A C 1
ATOM 3599 O O . VAL A 1 465 ? -17.087 -13.873 2.639 1.00 85.31 465 VAL A O 1
ATOM 3602 N N . ASN A 1 466 ? -16.587 -11.764 2.057 1.00 88.56 466 ASN A N 1
ATOM 3603 C CA . ASN A 1 466 ? -17.031 -11.912 0.676 1.00 88.56 466 ASN A CA 1
ATOM 3604 C C . ASN A 1 466 ? -16.000 -12.707 -0.144 1.00 88.56 466 ASN A C 1
ATOM 3606 O O . ASN A 1 466 ? -15.078 -12.146 -0.740 1.00 88.56 466 ASN A O 1
ATOM 3610 N N . LEU A 1 467 ? -16.164 -14.031 -0.176 1.00 88.88 467 LEU A N 1
ATOM 3611 C CA . LEU A 1 467 ? -15.246 -14.936 -0.871 1.00 88.88 467 LEU A CA 1
ATOM 3612 C C . LEU A 1 467 ? -15.233 -14.752 -2.389 1.00 88.88 467 LEU A C 1
ATOM 3614 O O . LEU A 1 467 ? -14.191 -14.946 -3.008 1.00 88.88 467 LEU A O 1
ATOM 3618 N N . ALA A 1 468 ? -16.357 -14.356 -2.990 1.00 89.81 468 ALA A N 1
ATOM 3619 C CA . ALA A 1 468 ? -16.410 -14.080 -4.422 1.00 89.81 468 ALA A CA 1
ATOM 3620 C C . ALA A 1 468 ? -15.544 -12.862 -4.774 1.00 89.81 468 ALA A C 1
ATOM 3622 O O . ALA A 1 468 ? -14.756 -12.920 -5.717 1.00 89.81 468 ALA A O 1
ATOM 3623 N N . LEU A 1 469 ? -15.631 -11.791 -3.976 1.00 87.31 469 LEU A N 1
ATOM 3624 C CA . LEU A 1 469 ? -14.771 -10.620 -4.136 1.00 87.31 469 LEU A CA 1
ATOM 3625 C C . LEU A 1 469 ? -13.302 -10.973 -3.887 1.00 87.31 469 LEU A C 1
ATOM 3627 O O . LEU A 1 469 ? -12.452 -10.611 -4.694 1.00 87.31 469 LEU A O 1
ATOM 3631 N N . PHE A 1 470 ? -13.002 -11.717 -2.820 1.00 90.06 470 PHE A N 1
ATOM 3632 C CA . PHE A 1 470 ? -11.632 -12.142 -2.526 1.00 90.06 470 PHE A CA 1
ATOM 3633 C C . PHE A 1 470 ? -11.031 -12.996 -3.651 1.00 90.06 470 PHE A C 1
ATOM 3635 O O . PHE A 1 470 ? -9.907 -12.746 -4.078 1.00 90.06 470 PHE A O 1
ATOM 3642 N N . ARG A 1 471 ? -11.797 -13.943 -4.206 1.00 91.00 471 ARG A N 1
ATOM 3643 C CA . ARG A 1 471 ? -11.389 -14.722 -5.383 1.00 91.00 471 ARG A CA 1
ATOM 3644 C C . ARG A 1 471 ? -11.093 -13.815 -6.576 1.00 91.00 471 ARG A C 1
ATOM 3646 O O . ARG A 1 471 ? -10.068 -13.990 -7.222 1.00 91.00 471 ARG A O 1
ATOM 3653 N N . ASN A 1 472 ? -11.964 -12.848 -6.865 1.00 90.12 472 ASN A N 1
ATOM 3654 C CA . ASN A 1 472 ? -11.766 -11.924 -7.984 1.00 90.12 472 ASN A CA 1
ATOM 3655 C C . ASN A 1 472 ? -10.510 -11.054 -7.795 1.00 90.12 472 ASN A C 1
ATOM 3657 O O . ASN A 1 472 ? -9.814 -10.775 -8.765 1.00 90.12 472 ASN A O 1
ATOM 3661 N N . ILE A 1 473 ? -10.188 -10.678 -6.554 1.00 89.12 473 ILE A N 1
ATOM 3662 C CA . ILE A 1 473 ? -8.939 -9.988 -6.215 1.00 89.12 473 ILE A CA 1
ATOM 3663 C C . ILE A 1 473 ? -7.730 -10.884 -6.507 1.00 89.12 473 ILE A C 1
ATOM 3665 O O . ILE A 1 473 ? -6.827 -10.453 -7.216 1.00 89.12 473 ILE A O 1
ATOM 3669 N N . ILE A 1 474 ? -7.723 -12.138 -6.042 1.00 89.94 474 ILE A N 1
ATOM 3670 C CA . ILE A 1 474 ? -6.618 -13.074 -6.324 1.00 89.94 474 ILE A CA 1
ATOM 3671 C C . ILE A 1 474 ? -6.441 -13.270 -7.835 1.00 89.94 474 ILE A C 1
ATOM 3673 O O . ILE A 1 474 ? -5.322 -13.206 -8.337 1.00 89.94 474 ILE A O 1
ATOM 3677 N N . LEU A 1 475 ? -7.539 -13.460 -8.574 1.00 90.12 475 LEU A N 1
ATOM 3678 C CA . LEU A 1 475 ? -7.497 -13.570 -10.034 1.00 90.12 475 LEU A CA 1
ATOM 3679 C C . LEU A 1 475 ? -6.913 -12.305 -10.672 1.00 90.12 475 LEU A C 1
ATOM 3681 O O . LEU A 1 475 ? -6.092 -12.408 -11.578 1.00 90.12 475 LEU A O 1
ATOM 3685 N N . SER A 1 476 ? -7.268 -11.118 -10.169 1.00 88.62 476 SER A N 1
ATOM 3686 C CA . SER A 1 476 ? -6.685 -9.864 -10.658 1.00 88.62 476 SER A CA 1
ATOM 3687 C C . SER A 1 476 ? -5.178 -9.788 -10.417 1.00 88.62 476 SER A C 1
ATOM 3689 O O . SER A 1 476 ? -4.461 -9.283 -11.276 1.00 88.62 476 SER A O 1
ATOM 3691 N N . TRP A 1 477 ? -4.673 -10.339 -9.309 1.00 89.19 477 TRP A N 1
ATOM 3692 C CA . TRP A 1 477 ? -3.236 -10.392 -9.044 1.00 89.19 477 TRP A CA 1
ATOM 3693 C C . TRP A 1 477 ? -2.530 -11.290 -10.055 1.00 89.19 477 TRP A C 1
ATOM 3695 O O . TRP A 1 477 ? -1.551 -10.860 -10.649 1.00 89.19 477 TRP A O 1
ATOM 3705 N N . VAL A 1 478 ? -3.056 -12.487 -10.325 1.00 88.38 478 VAL A N 1
ATOM 3706 C CA . VAL A 1 478 ? -2.469 -13.403 -11.320 1.00 88.38 478 VAL A CA 1
ATOM 3707 C C . VAL A 1 478 ? -2.473 -12.789 -12.723 1.00 88.38 478 VAL A C 1
ATOM 3709 O O . VAL A 1 478 ? -1.485 -12.898 -13.441 1.00 88.38 478 VAL A O 1
ATOM 3712 N N . VAL A 1 479 ? -3.555 -12.102 -13.103 1.00 90.81 479 VAL A N 1
ATOM 3713 C CA . VAL A 1 479 ? -3.692 -11.455 -14.420 1.00 90.81 479 VAL A CA 1
ATOM 3714 C C . VAL A 1 479 ? -2.829 -10.195 -14.550 1.00 90.81 479 VAL A C 1
ATOM 3716 O O . VAL A 1 479 ? -2.454 -9.833 -15.660 1.00 90.81 479 VAL A O 1
ATOM 3719 N N . THR A 1 480 ? -2.469 -9.543 -13.444 1.00 91.94 480 THR A N 1
ATOM 3720 C CA . THR A 1 480 ? -1.716 -8.279 -13.466 1.00 91.94 480 THR A CA 1
ATOM 3721 C C . THR A 1 480 ? -0.376 -8.411 -14.179 1.00 91.94 480 THR A C 1
ATOM 3723 O O . THR A 1 480 ? -0.089 -7.604 -15.054 1.00 91.94 480 THR A O 1
ATOM 3726 N N . LEU A 1 481 ? 0.406 -9.445 -13.862 1.00 88.88 481 LEU A N 1
ATOM 3727 C CA . LEU A 1 481 ? 1.702 -9.711 -14.492 1.00 88.88 481 LEU A CA 1
ATOM 3728 C C . LEU A 1 481 ? 1.638 -9.808 -16.027 1.00 88.88 481 LEU A C 1
ATOM 3730 O O . LEU A 1 481 ? 2.315 -9.029 -16.700 1.00 88.88 481 LEU A O 1
ATOM 3734 N N . PRO A 1 482 ? 0.861 -10.748 -16.607 1.00 89.88 482 PRO A N 1
ATOM 3735 C CA . PRO A 1 482 ? 0.788 -10.893 -18.054 1.00 89.88 482 PRO A CA 1
ATOM 3736 C C . PRO A 1 482 ? 0.107 -9.692 -18.709 1.00 89.88 482 PRO A C 1
ATOM 3738 O O . PRO A 1 482 ? 0.484 -9.323 -19.817 1.00 89.88 482 PRO A O 1
ATOM 3741 N N . ALA A 1 483 ? -0.858 -9.053 -18.040 1.00 90.75 483 ALA A N 1
ATOM 3742 C CA . ALA A 1 483 ? -1.514 -7.871 -18.578 1.00 90.75 483 ALA A CA 1
ATOM 3743 C C . ALA A 1 483 ? -0.540 -6.695 -18.704 1.00 90.75 483 ALA A C 1
ATOM 3745 O O . ALA A 1 483 ? -0.435 -6.126 -19.787 1.00 90.75 483 ALA A O 1
ATOM 3746 N N . THR A 1 484 ? 0.222 -6.360 -17.657 1.00 92.38 484 THR A N 1
ATOM 3747 C CA . THR A 1 484 ? 1.185 -5.250 -17.730 1.00 92.38 484 THR A CA 1
ATOM 3748 C C . THR A 1 484 ? 2.336 -5.542 -18.671 1.00 92.38 484 THR A C 1
ATOM 3750 O O . THR A 1 484 ? 2.722 -4.655 -19.428 1.00 92.38 484 THR A O 1
ATOM 3753 N N . ALA A 1 485 ? 2.834 -6.782 -18.692 1.00 88.75 485 ALA A N 1
ATOM 3754 C CA . ALA A 1 485 ? 3.822 -7.205 -19.676 1.00 88.75 485 ALA A CA 1
ATOM 3755 C C . ALA A 1 485 ? 3.292 -6.991 -21.100 1.00 88.75 485 ALA A C 1
ATOM 3757 O O . ALA A 1 485 ? 3.955 -6.343 -21.906 1.00 88.75 485 ALA A O 1
ATOM 3758 N N . ARG A 1 486 ? 2.071 -7.459 -21.392 1.00 88.12 486 ARG A N 1
ATOM 3759 C CA . ARG A 1 486 ? 1.424 -7.298 -22.701 1.00 88.12 486 ARG A CA 1
ATOM 3760 C C . ARG A 1 486 ? 1.270 -5.832 -23.090 1.00 88.12 486 ARG A C 1
ATOM 3762 O O . ARG A 1 486 ? 1.664 -5.480 -24.196 1.00 88.12 486 ARG A O 1
ATOM 3769 N N . GLU A 1 487 ? 0.729 -4.987 -22.211 1.00 87.31 487 GLU A N 1
ATOM 3770 C CA . GLU A 1 487 ? 0.578 -3.552 -22.496 1.00 87.31 487 GLU A CA 1
ATOM 3771 C C . GLU A 1 487 ? 1.933 -2.902 -22.792 1.00 87.31 487 GLU A C 1
ATOM 3773 O O . GLU A 1 487 ? 2.065 -2.132 -23.741 1.00 87.31 487 GLU A O 1
ATOM 3778 N N . THR A 1 488 ? 2.967 -3.240 -22.020 1.00 86.88 488 THR A N 1
ATOM 3779 C CA . THR A 1 488 ? 4.317 -2.726 -22.258 1.00 86.88 488 THR A CA 1
ATOM 3780 C C . THR A 1 488 ? 4.881 -3.196 -23.598 1.00 86.88 488 THR A C 1
ATOM 3782 O O . THR A 1 488 ? 5.426 -2.374 -24.331 1.00 86.88 488 THR A O 1
ATOM 3785 N N . VAL A 1 489 ? 4.722 -4.473 -23.960 1.00 82.44 489 VAL A N 1
ATOM 3786 C CA . VAL A 1 489 ? 5.163 -4.993 -25.266 1.00 82.44 489 VAL A CA 1
ATOM 3787 C C . VAL A 1 489 ? 4.433 -4.296 -26.413 1.00 82.44 489 VAL A C 1
ATOM 3789 O O . VAL A 1 489 ? 5.076 -3.857 -27.363 1.00 82.44 489 VAL A O 1
ATOM 3792 N N . VAL A 1 490 ? 3.112 -4.142 -26.315 1.00 80.62 490 VAL A N 1
ATOM 3793 C CA . VAL A 1 490 ? 2.305 -3.445 -27.329 1.00 80.62 490 VAL A CA 1
ATOM 3794 C C . VAL A 1 490 ? 2.770 -1.997 -27.486 1.00 80.62 490 VAL A C 1
ATOM 3796 O O . VAL A 1 490 ? 2.979 -1.537 -28.606 1.00 80.62 490 VAL A O 1
ATOM 3799 N N . ASN A 1 491 ? 3.017 -1.293 -26.381 1.00 79.00 491 ASN A N 1
ATOM 3800 C CA . ASN A 1 491 ? 3.500 0.088 -26.419 1.00 79.00 491 ASN A CA 1
ATOM 3801 C C . ASN A 1 491 ? 4.921 0.212 -26.990 1.00 79.00 491 ASN A C 1
ATOM 3803 O O . ASN A 1 491 ? 5.245 1.232 -27.597 1.00 79.00 491 ASN A O 1
ATOM 3807 N N . LEU A 1 492 ? 5.767 -0.801 -26.796 1.00 74.69 492 LEU A N 1
ATOM 3808 C CA . LEU A 1 492 ? 7.147 -0.809 -27.279 1.00 74.69 492 LEU A CA 1
ATOM 3809 C C . LEU A 1 492 ? 7.247 -1.170 -28.770 1.00 74.69 492 LEU A C 1
ATOM 3811 O O . LEU A 1 492 ? 8.044 -0.575 -29.492 1.00 74.69 492 LEU A O 1
ATOM 3815 N N . CYS A 1 493 ? 6.446 -2.131 -29.236 1.00 65.62 493 CYS A N 1
ATOM 3816 C CA . CYS A 1 493 ? 6.462 -2.612 -30.621 1.00 65.62 493 CYS A CA 1
ATOM 3817 C C . CYS A 1 493 ? 5.500 -1.843 -31.552 1.00 65.62 493 CYS A C 1
ATOM 3819 O O . CYS A 1 493 ? 5.689 -1.855 -32.771 1.00 65.62 493 CYS A O 1
ATOM 3821 N N . GLY A 1 494 ? 4.496 -1.149 -31.003 1.00 58.38 494 GLY A N 1
ATOM 3822 C CA . GLY A 1 494 ? 3.375 -0.577 -31.756 1.00 58.38 494 GLY A CA 1
ATOM 3823 C C . GLY A 1 494 ? 2.448 -1.654 -32.345 1.00 58.38 494 GLY A C 1
ATOM 3824 O O . GLY A 1 494 ? 2.580 -2.834 -32.035 1.00 58.38 494 GLY A O 1
ATOM 3825 N N . ASP A 1 495 ? 1.555 -1.267 -33.268 1.00 37.66 495 ASP A N 1
ATOM 3826 C CA . ASP A 1 495 ? 0.682 -2.181 -34.048 1.00 37.66 495 ASP A CA 1
ATOM 3827 C C . ASP A 1 495 ? 1.449 -3.167 -34.954 1.00 37.66 495 ASP A C 1
ATOM 3829 O O . ASP A 1 495 ? 0.856 -3.970 -35.675 1.00 37.66 495 ASP A O 1
ATOM 3833 N N . LYS A 1 496 ? 2.787 -3.159 -34.913 1.00 41.16 496 LYS A N 1
ATOM 3834 C CA . LYS A 1 496 ? 3.591 -4.266 -35.422 1.00 41.16 496 LYS A CA 1
ATOM 3835 C C . LYS A 1 496 ? 3.522 -5.387 -34.392 1.00 41.16 496 LYS A C 1
ATOM 3837 O O . LYS A 1 496 ? 4.433 -5.576 -33.589 1.00 41.16 496 LYS A O 1
ATOM 3842 N N . THR A 1 497 ? 2.398 -6.102 -34.414 1.00 36.31 497 THR A N 1
ATOM 3843 C CA . THR A 1 497 ? 2.249 -7.447 -33.857 1.00 36.31 497 THR A CA 1
ATOM 3844 C C . THR A 1 497 ? 3.562 -8.195 -33.991 1.00 36.31 497 THR A C 1
ATOM 3846 O O . THR A 1 497 ? 4.015 -8.383 -35.118 1.00 36.31 497 THR A O 1
ATOM 3849 N N . MET A 1 498 ? 4.147 -8.552 -32.840 1.00 36.94 498 MET A N 1
ATOM 3850 C CA . MET A 1 498 ? 5.125 -9.622 -32.636 1.00 36.94 498 MET A CA 1
ATOM 3851 C C . MET A 1 498 ? 5.755 -10.073 -33.955 1.00 36.94 498 MET A C 1
ATOM 3853 O O . MET A 1 498 ? 5.273 -11.020 -34.575 1.00 36.94 498 MET A O 1
ATOM 3857 N N . SER A 1 499 ? 6.773 -9.343 -34.427 1.00 41.47 499 SER A N 1
ATOM 3858 C CA . SER A 1 499 ? 7.562 -9.800 -35.565 1.00 41.47 499 SER A CA 1
ATOM 3859 C C . SER A 1 499 ? 8.113 -11.162 -35.169 1.00 41.47 499 SER A C 1
ATOM 3861 O O . SER A 1 499 ? 9.016 -11.256 -34.339 1.00 41.47 499 SER A O 1
ATOM 3863 N N . ILE A 1 500 ? 7.493 -12.210 -35.712 1.00 44.50 500 ILE A N 1
ATOM 3864 C CA . ILE A 1 500 ? 7.977 -13.589 -35.721 1.00 44.50 500 ILE A CA 1
ATOM 3865 C C . ILE A 1 500 ? 9.492 -13.511 -35.947 1.00 44.50 500 ILE A C 1
ATOM 3867 O O . ILE A 1 500 ? 9.891 -12.677 -36.756 1.00 44.50 500 ILE A O 1
ATOM 3871 N N . PRO A 1 501 ? 10.348 -14.268 -35.241 1.00 50.34 501 PRO A N 1
ATOM 3872 C CA . PRO A 1 501 ? 11.798 -14.124 -35.366 1.00 50.34 501 PRO A CA 1
ATOM 3873 C C . PRO A 1 501 ? 12.240 -14.399 -36.812 1.00 50.34 501 PRO A C 1
ATOM 3875 O O . PRO A 1 501 ? 12.485 -15.539 -37.189 1.00 50.34 501 PRO A O 1
ATOM 3878 N N . VAL A 1 502 ? 12.298 -13.352 -37.638 1.00 57.53 502 VAL A N 1
ATOM 3879 C CA . VAL A 1 502 ? 12.592 -13.453 -39.066 1.00 57.53 502 VAL A CA 1
ATOM 3880 C C . VAL A 1 502 ? 14.101 -13.547 -39.221 1.00 57.53 502 VAL A C 1
ATOM 3882 O O . VAL A 1 502 ? 14.831 -12.662 -38.769 1.00 57.53 502 VAL A O 1
ATOM 3885 N N . VAL A 1 503 ? 14.576 -14.614 -39.859 1.00 62.38 503 VAL A N 1
ATOM 3886 C CA . VAL A 1 503 ? 15.997 -14.763 -40.193 1.00 62.38 503 VAL A CA 1
ATOM 3887 C C . VAL A 1 503 ? 16.361 -13.712 -41.233 1.00 62.38 503 VAL A C 1
ATOM 3889 O O . VAL A 1 503 ? 15.750 -13.638 -42.297 1.00 62.38 503 VAL A O 1
ATOM 3892 N N . LYS A 1 504 ? 17.358 -12.882 -40.943 1.00 67.50 504 LYS A N 1
ATOM 3893 C CA . LYS A 1 504 ? 17.888 -11.913 -41.900 1.00 67.50 504 LYS A CA 1
ATOM 3894 C C . LYS A 1 504 ? 19.093 -12.518 -42.602 1.00 67.50 504 LYS A C 1
ATOM 3896 O O . LYS A 1 504 ? 20.067 -12.895 -41.958 1.00 67.50 504 LYS A O 1
ATOM 3901 N N . ILE A 1 505 ? 19.012 -12.603 -43.922 1.00 67.75 505 ILE A N 1
ATOM 3902 C CA . ILE A 1 505 ? 20.061 -13.147 -44.782 1.00 67.75 505 ILE A CA 1
ATOM 3903 C C . ILE A 1 505 ? 20.803 -11.958 -45.384 1.00 67.75 505 ILE A C 1
ATOM 3905 O O . ILE A 1 505 ? 20.249 -11.237 -46.217 1.00 67.75 505 ILE A O 1
ATOM 3909 N N . LEU A 1 506 ? 22.026 -11.717 -44.922 1.00 66.56 506 LEU A N 1
ATOM 3910 C CA . LEU A 1 506 ? 22.879 -10.636 -45.397 1.00 66.56 506 LEU A CA 1
ATOM 3911 C C . LEU A 1 506 ? 23.687 -11.099 -46.612 1.00 66.56 506 LEU A C 1
ATOM 3913 O O . LEU A 1 506 ? 24.366 -12.125 -46.572 1.00 66.56 506 LEU A O 1
ATOM 3917 N N . VAL A 1 507 ? 23.637 -10.309 -47.681 1.00 66.38 507 VAL A N 1
ATOM 3918 C CA . VAL A 1 507 ? 24.280 -10.606 -48.967 1.00 66.38 507 VAL A CA 1
ATOM 3919 C C . VAL A 1 507 ? 25.486 -9.688 -49.214 1.00 66.38 507 VAL A C 1
ATOM 3921 O O . VAL A 1 507 ? 25.433 -8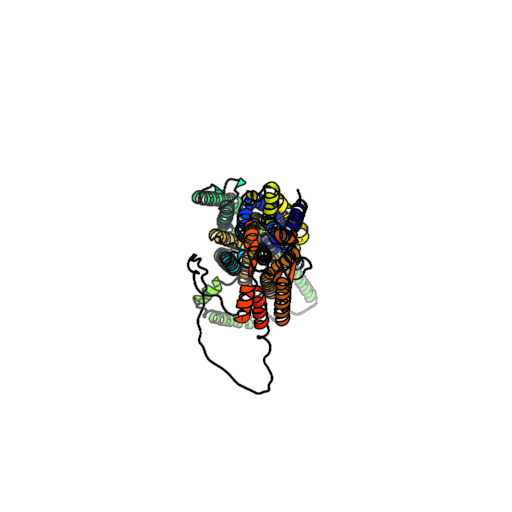.496 -48.892 1.00 66.38 507 VAL A O 1
ATOM 3924 N N . SER A 1 508 ? 26.560 -10.241 -49.801 1.00 58.88 508 SER A N 1
ATOM 3925 C CA . SER A 1 508 ? 27.785 -9.506 -50.161 1.00 58.88 508 SER A CA 1
ATOM 3926 C C . SER A 1 508 ? 27.532 -8.437 -51.221 1.00 58.88 508 SER A C 1
ATOM 3928 O O . SER A 1 508 ? 26.704 -8.600 -52.113 1.00 58.88 508 SER A O 1
ATOM 3930 N N . VAL A 1 509 ? 28.313 -7.358 -51.161 1.00 51.28 509 VAL A N 1
ATOM 3931 C CA . VAL A 1 509 ? 28.283 -6.235 -52.115 1.00 51.28 509 VAL A CA 1
ATOM 3932 C C . VAL A 1 509 ? 28.928 -6.596 -53.462 1.00 51.28 509 VAL A C 1
ATOM 3934 O O . VAL A 1 509 ? 28.596 -5.993 -54.480 1.00 51.28 509 VAL A O 1
ATOM 3937 N N . ALA A 1 510 ? 29.822 -7.587 -53.497 1.00 50.66 510 ALA A N 1
ATOM 3938 C CA . ALA A 1 510 ? 30.410 -8.086 -54.735 1.00 50.66 510 ALA A CA 1
ATOM 3939 C C . ALA A 1 510 ? 29.557 -9.246 -55.260 1.00 50.66 510 ALA A C 1
ATOM 3941 O O . ALA A 1 510 ? 29.744 -10.391 -54.858 1.00 50.66 510 ALA A O 1
ATOM 3942 N N . MET A 1 511 ? 28.581 -8.945 -56.117 1.00 51.66 511 MET A N 1
ATOM 3943 C CA . MET A 1 511 ? 27.784 -9.978 -56.781 1.00 51.66 511 MET A CA 1
ATOM 3944 C C . MET A 1 511 ? 28.642 -10.714 -57.817 1.00 51.66 511 MET A C 1
ATOM 3946 O O . MET A 1 511 ? 28.775 -10.264 -58.953 1.00 51.66 511 MET A O 1
ATOM 3950 N N . THR A 1 512 ? 29.241 -11.830 -57.411 1.00 55.47 512 THR A N 1
ATOM 3951 C CA . THR A 1 512 ? 29.715 -12.885 -58.317 1.00 55.47 512 THR A CA 1
ATOM 3952 C C . THR A 1 512 ? 28.527 -13.765 -58.730 1.00 55.47 512 THR A C 1
ATOM 3954 O O . THR A 1 512 ? 27.538 -13.844 -57.997 1.00 55.47 512 THR A O 1
ATOM 3957 N N . GLU A 1 513 ? 28.579 -14.415 -59.902 1.00 57.28 513 GLU A N 1
ATOM 3958 C CA . GLU A 1 513 ? 27.508 -15.331 -60.351 1.00 57.28 513 GLU A CA 1
ATOM 3959 C C . GLU A 1 513 ? 27.234 -16.447 -59.320 1.00 57.28 513 GLU A C 1
ATOM 3961 O O . GLU A 1 513 ? 26.072 -16.717 -59.021 1.00 57.28 513 GLU A O 1
ATOM 3966 N N . GLU A 1 514 ? 28.280 -16.975 -58.671 1.00 58.12 514 GLU A N 1
ATOM 3967 C CA . GLU A 1 514 ? 28.193 -17.945 -57.560 1.00 58.12 514 GLU A CA 1
ATOM 3968 C C . GLU A 1 514 ? 27.388 -17.435 -56.353 1.00 58.12 514 GLU A C 1
ATOM 3970 O O . GLU A 1 514 ? 26.585 -18.166 -55.771 1.00 58.12 514 GLU A O 1
ATOM 3975 N N . GLY A 1 515 ? 27.546 -16.162 -55.972 1.00 61.00 515 GLY A N 1
ATOM 3976 C CA . GLY A 1 515 ? 26.826 -15.595 -54.828 1.00 61.00 515 GLY A CA 1
ATOM 3977 C C . GLY A 1 515 ? 25.308 -15.572 -55.036 1.00 61.00 515 GLY A C 1
ATOM 3978 O O . GLY A 1 515 ? 24.546 -15.782 -54.090 1.00 61.00 515 GLY A O 1
ATOM 3979 N N . ASN A 1 516 ? 24.856 -15.369 -56.277 1.00 65.62 516 ASN A N 1
ATOM 3980 C CA . ASN A 1 516 ? 23.433 -15.389 -56.624 1.00 65.62 516 ASN A CA 1
ATOM 3981 C C . ASN A 1 516 ? 22.843 -16.803 -56.594 1.00 65.62 516 ASN A C 1
ATOM 3983 O O . ASN A 1 516 ? 21.676 -16.973 -56.226 1.00 65.62 516 ASN A O 1
ATOM 3987 N N . GLU A 1 517 ? 23.638 -17.813 -56.940 1.00 72.25 517 GLU A N 1
ATOM 3988 C CA . GLU A 1 517 ? 23.216 -19.210 -56.892 1.00 72.25 517 GLU A CA 1
ATOM 3989 C C . GLU A 1 517 ? 23.035 -19.690 -55.446 1.00 72.25 517 GLU A C 1
ATOM 3991 O O . GLU A 1 517 ? 21.989 -20.249 -55.110 1.00 72.25 517 GLU A O 1
ATOM 3996 N N . HIS A 1 518 ? 23.960 -19.353 -54.542 1.00 76.81 518 HIS A N 1
ATOM 3997 C CA . HIS A 1 518 ? 23.808 -19.674 -53.119 1.00 76.81 518 HIS A CA 1
ATOM 3998 C C . HIS A 1 518 ? 22.577 -19.020 -52.485 1.00 76.81 518 HIS A C 1
ATOM 4000 O O . HIS A 1 518 ? 21.853 -19.675 -51.737 1.00 76.81 518 HIS A O 1
ATOM 4006 N N . ILE A 1 519 ? 22.278 -17.756 -52.799 1.00 75.06 519 ILE A N 1
ATOM 4007 C CA . ILE A 1 519 ? 21.074 -17.081 -52.281 1.00 75.06 519 ILE A CA 1
ATOM 4008 C C . ILE A 1 519 ? 19.810 -17.785 -52.762 1.00 75.06 519 ILE A C 1
ATOM 4010 O O . ILE A 1 519 ? 18.874 -17.969 -51.979 1.00 75.06 519 ILE A O 1
ATOM 4014 N N . ARG A 1 520 ? 19.776 -18.192 -54.034 1.00 79.94 520 ARG A N 1
ATOM 4015 C CA . ARG A 1 520 ? 18.649 -18.935 -54.597 1.00 79.94 520 ARG A CA 1
ATOM 4016 C C . ARG A 1 520 ? 18.461 -20.268 -53.876 1.00 79.94 520 ARG A C 1
ATOM 4018 O O . ARG A 1 520 ? 17.367 -20.538 -53.394 1.00 79.94 520 ARG A O 1
ATOM 4025 N N . THR A 1 521 ? 19.530 -21.034 -53.698 1.00 82.38 521 THR A N 1
ATOM 4026 C CA . THR A 1 521 ? 19.487 -22.320 -52.988 1.00 82.38 521 THR A CA 1
ATOM 4027 C C . THR A 1 521 ? 19.049 -22.153 -51.532 1.00 82.38 521 THR A C 1
ATOM 4029 O O . THR A 1 521 ? 18.170 -22.867 -51.054 1.00 82.38 521 THR A O 1
ATOM 4032 N N . VAL A 1 522 ? 19.596 -21.165 -50.818 1.00 83.19 522 VAL A N 1
ATOM 4033 C CA . VAL A 1 522 ? 19.204 -20.859 -49.434 1.00 83.19 522 VAL A CA 1
ATOM 4034 C C . VAL A 1 522 ? 17.732 -20.464 -49.358 1.00 83.19 522 VAL A C 1
ATOM 4036 O O . VAL A 1 522 ? 17.017 -20.937 -48.480 1.00 83.19 522 VAL A O 1
ATOM 4039 N N . THR A 1 523 ? 17.248 -19.617 -50.264 1.00 81.50 523 THR A N 1
ATOM 4040 C CA . THR A 1 523 ? 15.839 -19.203 -50.256 1.00 81.50 523 THR A CA 1
ATOM 4041 C C . THR A 1 523 ? 14.890 -20.336 -50.623 1.00 81.50 523 THR A C 1
ATOM 4043 O O . THR A 1 523 ? 13.826 -20.440 -50.015 1.00 81.50 523 THR A O 1
ATOM 4046 N N . GLU A 1 524 ? 15.265 -21.226 -51.539 1.00 85.25 524 GLU A N 1
ATOM 4047 C CA . GLU A 1 524 ? 14.510 -22.448 -51.833 1.00 85.25 524 GLU A CA 1
ATOM 4048 C C . GLU A 1 524 ? 14.423 -23.361 -50.595 1.00 85.25 524 GLU A C 1
ATOM 4050 O O . GLU A 1 524 ? 13.322 -23.784 -50.234 1.00 85.25 524 GLU A O 1
ATOM 4055 N N . ILE A 1 525 ? 15.532 -23.569 -49.871 1.00 83.44 525 ILE A N 1
ATOM 4056 C CA . ILE A 1 525 ? 15.560 -24.338 -48.612 1.00 83.44 525 ILE A CA 1
ATOM 4057 C C . ILE A 1 525 ? 14.687 -23.680 -47.535 1.00 83.44 525 ILE A C 1
ATOM 4059 O O . ILE A 1 525 ? 13.861 -24.344 -46.907 1.00 83.44 525 ILE A O 1
ATOM 4063 N N . MET A 1 526 ? 14.829 -22.370 -47.324 1.00 80.31 526 MET A N 1
ATOM 4064 C CA . MET A 1 526 ? 14.057 -21.636 -46.316 1.00 80.31 526 MET A CA 1
ATOM 4065 C C . MET A 1 526 ? 12.552 -21.682 -46.612 1.00 80.31 526 MET A C 1
ATOM 4067 O O . MET A 1 526 ? 11.755 -21.890 -45.697 1.00 80.31 526 MET A O 1
ATOM 4071 N N . ASN A 1 527 ? 12.158 -21.566 -47.886 1.00 81.31 527 ASN A N 1
ATOM 4072 C CA . ASN A 1 527 ? 10.764 -21.700 -48.311 1.00 81.31 527 ASN A CA 1
ATOM 4073 C C . ASN A 1 527 ? 10.241 -23.135 -48.141 1.00 81.31 527 ASN A C 1
ATOM 4075 O O . ASN A 1 527 ? 9.131 -23.315 -47.642 1.00 81.31 527 ASN A O 1
ATOM 4079 N N . ALA A 1 528 ? 11.035 -24.155 -48.484 1.00 80.06 528 ALA A N 1
ATOM 4080 C CA . ALA A 1 528 ? 10.669 -25.560 -48.284 1.00 80.06 528 ALA A CA 1
ATOM 4081 C C . ALA A 1 528 ? 10.454 -25.899 -46.798 1.00 80.06 528 ALA A C 1
ATOM 4083 O O . ALA A 1 528 ? 9.544 -26.652 -46.452 1.00 80.06 528 ALA A O 1
ATOM 4084 N N . LEU A 1 529 ? 11.246 -25.291 -45.911 1.00 77.62 529 LEU A N 1
ATOM 4085 C CA . LEU A 1 529 ? 11.115 -25.421 -44.458 1.00 77.62 529 LEU A CA 1
ATOM 4086 C C . LEU A 1 529 ? 10.060 -24.481 -43.848 1.00 77.62 529 LEU A C 1
ATOM 4088 O O . LEU A 1 529 ? 9.853 -24.513 -42.635 1.00 77.62 529 LEU A O 1
ATOM 4092 N N . SER A 1 530 ? 9.383 -23.658 -44.660 1.00 74.25 530 SER A N 1
ATOM 4093 C CA . SER A 1 530 ? 8.414 -22.645 -44.208 1.00 74.25 530 SER A CA 1
ATOM 4094 C C . SER A 1 530 ? 8.986 -21.687 -43.151 1.00 74.25 530 SER A C 1
ATOM 4096 O O . SER A 1 530 ? 8.275 -21.227 -42.256 1.00 74.25 530 SER A O 1
ATOM 4098 N N . LEU A 1 531 ? 10.286 -21.389 -43.240 1.00 75.56 531 LEU A N 1
ATOM 4099 C CA . LEU A 1 531 ? 10.975 -20.498 -42.314 1.00 75.56 531 LEU A CA 1
ATOM 4100 C C . LEU A 1 531 ? 10.853 -19.044 -42.786 1.00 75.56 531 LEU A C 1
ATOM 4102 O O . LEU A 1 531 ? 11.207 -18.740 -43.925 1.00 75.56 531 LEU A O 1
ATOM 4106 N N . PRO A 1 532 ? 10.394 -18.115 -41.931 1.00 69.50 532 PRO A N 1
ATOM 4107 C CA . PRO A 1 532 ? 10.296 -16.712 -42.293 1.00 69.50 532 PRO A CA 1
ATOM 4108 C C . PRO A 1 532 ? 11.697 -16.096 -42.381 1.00 69.50 532 PRO A C 1
ATOM 4110 O O . PRO A 1 532 ? 12.473 -16.138 -41.421 1.00 69.50 532 PRO A O 1
ATOM 4113 N N . TYR A 1 533 ? 12.003 -15.470 -43.518 1.00 74.81 533 TYR A N 1
ATOM 4114 C CA . TYR A 1 533 ? 13.270 -14.774 -43.735 1.00 74.81 533 TYR A CA 1
ATOM 4115 C C . TYR A 1 533 ? 13.097 -13.405 -44.406 1.00 74.81 533 TYR A C 1
ATOM 4117 O O . TYR A 1 533 ? 12.050 -13.075 -44.959 1.00 74.81 533 TYR A O 1
ATOM 4125 N N . THR A 1 534 ? 14.137 -12.576 -44.348 1.00 72.50 534 THR A N 1
ATOM 4126 C CA . THR A 1 534 ? 14.248 -11.320 -45.102 1.00 72.50 534 THR A CA 1
ATOM 4127 C C . THR A 1 534 ? 15.652 -11.208 -45.675 1.00 72.50 534 THR A C 1
ATOM 4129 O O . THR A 1 534 ? 16.629 -11.409 -44.959 1.00 72.50 534 THR A O 1
ATOM 4132 N N . ILE A 1 535 ? 15.766 -10.868 -46.956 1.00 69.62 535 ILE A N 1
ATOM 4133 C CA . ILE A 1 535 ? 17.063 -10.648 -47.603 1.00 69.62 535 ILE A CA 1
ATOM 4134 C C . ILE A 1 535 ? 17.472 -9.191 -47.394 1.00 69.62 535 ILE A C 1
ATOM 4136 O O . ILE A 1 535 ? 16.678 -8.279 -47.631 1.00 69.62 535 ILE A O 1
ATOM 4140 N N . VAL A 1 536 ? 18.708 -8.974 -46.953 1.00 66.25 536 VAL A N 1
ATOM 4141 C CA . VAL A 1 536 ? 19.283 -7.649 -46.715 1.00 66.25 536 VAL A CA 1
ATOM 4142 C C . VAL A 1 536 ? 20.528 -7.486 -47.583 1.00 66.25 536 VAL A C 1
ATOM 4144 O O . VAL A 1 536 ? 21.462 -8.280 -47.504 1.00 66.25 536 VAL A O 1
ATOM 4147 N N . ASN A 1 537 ? 20.555 -6.438 -48.408 1.00 62.38 537 ASN A N 1
ATOM 4148 C CA . ASN A 1 537 ? 21.716 -6.112 -49.237 1.00 62.38 537 ASN A CA 1
ATOM 4149 C C . ASN A 1 537 ? 22.748 -5.305 -48.436 1.00 62.38 537 ASN A C 1
ATOM 4151 O O . ASN A 1 537 ? 22.408 -4.275 -47.850 1.00 62.38 537 ASN A O 1
ATOM 4155 N N . GLY A 1 538 ? 24.022 -5.713 -48.480 1.00 55.97 538 GLY A N 1
ATOM 4156 C CA . GLY A 1 538 ? 25.134 -5.097 -47.738 1.00 55.97 538 GLY A CA 1
ATOM 4157 C C . GLY A 1 538 ? 25.509 -3.649 -48.105 1.00 55.97 538 GLY A C 1
ATOM 4158 O O . GLY A 1 538 ? 26.520 -3.151 -47.619 1.00 55.97 538 GLY A O 1
ATOM 4159 N N . ILE A 1 539 ? 24.727 -2.958 -48.946 1.00 45.59 539 ILE A N 1
ATOM 4160 C CA . ILE A 1 539 ? 24.915 -1.532 -49.286 1.00 45.59 539 ILE A CA 1
ATOM 4161 C C . ILE A 1 539 ? 24.253 -0.615 -48.238 1.00 45.59 539 ILE A C 1
ATOM 4163 O O . ILE A 1 539 ? 24.605 0.561 -48.127 1.00 45.59 539 ILE A O 1
ATOM 4167 N N . ASP A 1 540 ? 23.310 -1.123 -47.438 1.00 47.12 540 ASP A N 1
ATOM 4168 C CA . ASP A 1 540 ? 22.555 -0.276 -46.518 1.00 47.12 540 ASP A CA 1
ATOM 4169 C C . ASP A 1 540 ? 23.289 -0.088 -45.177 1.00 47.12 540 ASP A C 1
ATOM 4171 O O . ASP A 1 540 ? 23.153 -0.885 -44.248 1.00 47.12 540 ASP A O 1
ATOM 4175 N N . GLN A 1 541 ? 24.040 1.014 -45.045 1.00 42.97 541 GLN A N 1
ATOM 4176 C CA . GLN A 1 541 ? 24.647 1.462 -43.775 1.00 42.97 541 GLN A CA 1
ATOM 4177 C C . GLN A 1 541 ? 23.627 1.576 -42.623 1.00 42.97 541 GLN A C 1
ATOM 4179 O O . GLN A 1 541 ? 24.013 1.622 -41.453 1.00 42.97 541 GLN A O 1
ATOM 4184 N N . ARG A 1 542 ? 22.319 1.604 -42.923 1.00 42.97 542 ARG A N 1
ATOM 4185 C CA . ARG A 1 542 ? 21.248 1.588 -41.919 1.00 42.97 542 ARG A CA 1
ATOM 4186 C C . ARG A 1 542 ? 21.148 0.258 -41.169 1.00 42.97 542 ARG A C 1
ATOM 4188 O O . ARG A 1 542 ? 20.744 0.289 -40.011 1.00 42.97 542 ARG A O 1
ATOM 4195 N N . PHE A 1 543 ? 21.541 -0.868 -41.771 1.00 49.31 543 PHE A N 1
ATOM 4196 C CA . PHE A 1 543 ? 21.481 -2.193 -41.137 1.00 49.31 543 PHE A CA 1
ATOM 4197 C C . PHE A 1 543 ? 22.485 -2.319 -39.986 1.00 49.31 543 PHE A C 1
ATOM 4199 O O . PHE A 1 543 ? 22.142 -2.728 -38.878 1.00 49.31 543 PHE A O 1
ATOM 4206 N N . THR A 1 544 ? 23.711 -1.859 -40.223 1.00 48.78 544 THR A N 1
ATOM 4207 C CA . THR A 1 544 ? 24.802 -1.863 -39.246 1.00 48.78 544 THR A CA 1
ATOM 4208 C C . THR A 1 544 ? 24.472 -1.033 -38.002 1.00 48.78 544 THR A C 1
ATOM 4210 O O . THR A 1 544 ? 24.821 -1.402 -36.883 1.00 48.78 544 THR A O 1
ATOM 4213 N N . ILE A 1 545 ? 23.745 0.074 -38.198 1.00 43.44 545 ILE A N 1
ATOM 4214 C CA . ILE A 1 545 ? 23.355 1.021 -37.145 1.00 43.44 545 ILE A CA 1
ATOM 4215 C C . ILE A 1 545 ? 22.066 0.579 -36.429 1.00 43.44 545 ILE A C 1
ATOM 4217 O O . ILE A 1 545 ? 21.924 0.841 -35.235 1.00 43.44 545 ILE A O 1
ATOM 4221 N N . SER A 1 546 ? 21.129 -0.094 -37.113 1.00 42.94 546 SER A N 1
ATOM 4222 C CA . SER A 1 546 ? 19.883 -0.570 -36.490 1.00 42.94 546 SER A CA 1
ATOM 4223 C C . SER A 1 546 ? 20.067 -1.811 -35.614 1.00 42.94 546 SER A C 1
ATOM 4225 O O . SER A 1 546 ? 19.271 -2.012 -34.703 1.00 42.94 546 SER A O 1
ATOM 4227 N N . GLU A 1 547 ? 21.090 -2.626 -35.884 1.00 47.06 547 GLU A N 1
ATOM 4228 C CA . GLU A 1 547 ? 21.323 -3.917 -35.208 1.00 47.06 547 GLU A CA 1
ATOM 4229 C C . GLU A 1 547 ? 22.503 -3.895 -34.214 1.00 47.06 547 GLU A C 1
ATOM 4231 O O . GLU A 1 547 ? 22.744 -4.883 -33.530 1.00 47.06 547 GLU A O 1
ATOM 4236 N N . GLY A 1 548 ? 23.232 -2.777 -34.083 1.00 43.81 548 GLY A N 1
ATOM 4237 C CA . GLY A 1 548 ? 24.300 -2.636 -33.080 1.00 43.81 548 GLY A CA 1
ATOM 4238 C C . GLY A 1 548 ? 25.588 -3.418 -33.380 1.00 43.81 548 GLY A C 1
ATOM 4239 O O . GLY A 1 548 ? 26.318 -3.765 -32.456 1.00 43.81 548 GLY A O 1
ATOM 4240 N N . ILE A 1 549 ? 25.879 -3.691 -34.656 1.00 54.12 549 ILE A N 1
ATOM 4241 C CA . ILE A 1 549 ? 27.072 -4.438 -35.087 1.00 54.12 549 ILE A CA 1
ATOM 4242 C C . ILE A 1 549 ? 28.311 -3.530 -34.970 1.00 54.12 549 ILE A C 1
ATOM 4244 O O . ILE A 1 549 ? 28.341 -2.441 -35.548 1.00 54.12 549 ILE A O 1
ATOM 4248 N N . THR A 1 550 ? 29.338 -3.956 -34.223 1.00 47.78 550 THR A N 1
ATOM 4249 C CA . THR A 1 550 ? 30.555 -3.155 -33.986 1.00 47.78 550 THR A CA 1
ATOM 4250 C C . THR A 1 550 ? 31.504 -3.158 -35.195 1.00 47.78 550 THR A C 1
ATOM 4252 O O . THR A 1 550 ? 31.456 -4.032 -36.063 1.00 47.78 550 THR A O 1
ATOM 4255 N N . ILE A 1 551 ? 32.399 -2.161 -35.259 1.00 43.81 551 ILE A N 1
ATOM 4256 C CA . ILE A 1 551 ? 33.394 -1.995 -36.340 1.00 43.81 551 ILE A CA 1
ATOM 4257 C C . ILE A 1 551 ? 34.355 -3.196 -36.428 1.00 43.81 551 ILE A C 1
ATOM 4259 O O . ILE A 1 551 ? 34.756 -3.577 -37.526 1.00 43.81 551 ILE A O 1
ATOM 4263 N N . GLU A 1 552 ? 34.674 -3.836 -35.302 1.00 45.66 552 GLU A N 1
ATOM 4264 C CA . GLU A 1 552 ? 35.496 -5.054 -35.263 1.00 45.66 552 GLU A CA 1
ATOM 4265 C C . GLU A 1 552 ? 34.770 -6.263 -35.871 1.00 45.66 552 GLU A C 1
ATOM 4267 O O . GLU A 1 552 ? 35.365 -6.995 -36.663 1.00 45.66 552 GLU A O 1
ATOM 4272 N N . THR A 1 553 ? 33.468 -6.434 -35.606 1.00 52.97 553 THR A N 1
ATOM 4273 C CA . THR A 1 553 ? 32.665 -7.496 -36.238 1.00 52.97 553 THR A CA 1
ATOM 4274 C C . THR A 1 553 ? 32.569 -7.291 -37.752 1.00 52.97 553 THR A C 1
ATOM 4276 O O . THR A 1 553 ? 32.657 -8.253 -38.507 1.00 52.97 553 THR A O 1
ATOM 4279 N N . LEU A 1 554 ? 32.477 -6.043 -38.226 1.00 51.62 554 LEU A N 1
ATOM 4280 C CA . LEU A 1 554 ? 32.502 -5.720 -39.663 1.00 51.62 554 LEU A CA 1
ATOM 4281 C C . LEU A 1 554 ? 33.831 -6.059 -40.345 1.00 51.62 554 LEU A C 1
ATOM 4283 O O . LEU A 1 554 ? 33.829 -6.435 -41.518 1.00 51.62 554 LEU A O 1
ATOM 4287 N N . ALA A 1 555 ? 34.956 -5.921 -39.640 1.00 49.12 555 ALA A N 1
ATOM 4288 C CA . ALA A 1 555 ? 36.265 -6.293 -40.171 1.00 49.12 555 ALA A CA 1
ATOM 4289 C C . ALA A 1 555 ? 36.390 -7.817 -40.339 1.00 49.12 555 ALA A C 1
ATOM 4291 O O . ALA A 1 555 ? 36.922 -8.267 -41.353 1.00 49.12 555 ALA A O 1
ATOM 4292 N N . HIS A 1 556 ? 35.828 -8.589 -39.403 1.00 54.84 556 HIS A N 1
ATOM 4293 C CA . HIS A 1 556 ? 35.774 -10.053 -39.468 1.00 54.84 556 HIS A CA 1
ATOM 4294 C C . HIS A 1 556 ? 34.797 -10.555 -40.549 1.00 54.84 556 HIS A C 1
ATOM 4296 O O . HIS A 1 556 ? 35.133 -11.449 -41.321 1.00 54.84 556 HIS A O 1
ATOM 4302 N N . ILE A 1 557 ? 33.630 -9.910 -40.678 1.00 55.09 557 ILE A N 1
ATOM 4303 C CA . ILE A 1 557 ? 32.609 -10.178 -41.710 1.00 55.09 557 ILE A CA 1
ATOM 4304 C C . ILE A 1 557 ? 33.161 -9.993 -43.133 1.00 55.09 557 ILE A C 1
ATOM 4306 O O . ILE A 1 557 ? 32.718 -10.655 -44.068 1.00 55.09 557 ILE A O 1
ATOM 4310 N N . ARG A 1 558 ? 34.150 -9.110 -43.322 1.00 53.88 558 ARG A N 1
ATOM 4311 C CA . ARG A 1 558 ? 34.759 -8.844 -44.636 1.00 53.88 558 ARG A CA 1
ATOM 4312 C C . ARG A 1 558 ? 35.560 -10.024 -45.204 1.00 53.88 558 ARG A C 1
ATOM 4314 O O . ARG A 1 558 ? 35.907 -9.970 -46.380 1.00 53.88 558 ARG A O 1
ATOM 4321 N N . GLN A 1 559 ? 35.872 -11.030 -44.384 1.00 54.72 559 GLN A N 1
ATOM 4322 C CA . GLN A 1 559 ? 36.615 -12.240 -44.761 1.00 54.72 559 GLN A CA 1
ATOM 4323 C C . GLN A 1 559 ? 35.734 -13.503 -44.826 1.00 54.72 559 GLN A C 1
ATOM 4325 O O . GLN A 1 559 ? 36.239 -14.575 -45.141 1.00 54.72 559 GLN A O 1
ATOM 4330 N N . GLU A 1 560 ? 34.435 -13.395 -44.534 1.00 60.19 560 GLU A N 1
ATOM 4331 C CA . GLU A 1 560 ? 33.506 -14.531 -44.469 1.00 60.19 560 GLU A CA 1
ATOM 4332 C C . GLU A 1 560 ? 32.847 -14.832 -45.833 1.00 60.19 560 GLU A C 1
ATOM 4334 O O . GLU A 1 560 ? 32.628 -13.936 -46.654 1.00 60.19 560 GLU A O 1
ATOM 4339 N N . LEU A 1 561 ? 32.494 -16.102 -46.064 1.00 69.00 561 LEU A N 1
ATOM 4340 C CA . LEU A 1 561 ? 31.753 -16.559 -47.248 1.00 69.00 561 LEU A CA 1
ATOM 4341 C C . LEU A 1 561 ? 30.263 -16.194 -47.127 1.00 69.00 561 LEU A C 1
ATOM 4343 O O . LEU A 1 561 ? 29.609 -16.510 -46.138 1.00 69.00 561 LEU A O 1
ATOM 4347 N N . PHE A 1 562 ? 29.702 -15.541 -48.143 1.00 69.69 562 PHE A N 1
ATOM 4348 C CA . PHE A 1 562 ? 28.303 -15.094 -48.149 1.00 69.69 562 PHE A CA 1
ATOM 4349 C C . PHE A 1 562 ? 27.357 -16.132 -48.776 1.00 69.69 562 PHE A C 1
ATOM 4351 O O . PHE A 1 562 ? 27.793 -16.891 -49.640 1.00 69.69 562 PHE A O 1
ATOM 4358 N N . PRO A 1 563 ? 26.048 -16.121 -48.442 1.00 75.50 563 PRO A N 1
ATOM 4359 C CA . PRO A 1 563 ? 25.354 -15.218 -47.515 1.00 75.50 563 PRO A CA 1
ATOM 4360 C C . PRO A 1 563 ? 25.617 -15.498 -46.026 1.00 75.50 563 PRO A C 1
ATOM 4362 O O . PRO A 1 563 ? 25.938 -16.614 -45.629 1.00 75.50 563 PRO A O 1
ATOM 4365 N N . LEU A 1 564 ? 25.440 -14.461 -45.204 1.00 76.75 564 LEU A N 1
ATOM 4366 C CA . LEU A 1 564 ? 25.568 -14.521 -43.747 1.00 76.75 564 LEU A CA 1
ATOM 4367 C C . LEU A 1 564 ? 24.192 -14.508 -43.087 1.00 76.75 564 LEU A C 1
ATOM 4369 O O . LEU A 1 564 ? 23.302 -13.757 -43.496 1.00 76.75 564 LEU A O 1
ATOM 4373 N N . PHE A 1 565 ? 24.024 -15.302 -42.039 1.00 76.62 565 PHE A N 1
ATOM 4374 C CA . PHE A 1 565 ? 22.744 -15.475 -41.368 1.00 76.62 565 PHE A CA 1
ATOM 4375 C C . PHE A 1 565 ? 22.729 -14.727 -40.045 1.00 76.62 565 PHE A C 1
ATOM 4377 O O . PHE A 1 565 ? 23.614 -14.887 -39.205 1.00 76.62 565 PHE A O 1
ATOM 4384 N N . PHE A 1 566 ? 21.688 -13.926 -39.852 1.00 69.44 566 PHE A N 1
ATOM 4385 C CA . PHE A 1 566 ? 21.444 -13.196 -38.620 1.00 69.44 566 PHE A CA 1
ATOM 4386 C C . PHE A 1 566 ? 20.041 -13.482 -38.110 1.00 69.44 566 PHE A C 1
ATOM 4388 O O . PHE A 1 566 ? 19.086 -13.604 -38.879 1.00 69.44 566 PHE A O 1
ATOM 4395 N N . GLN A 1 567 ? 19.891 -13.517 -36.795 1.00 67.50 567 GLN A N 1
ATOM 4396 C CA . GLN A 1 567 ? 18.586 -13.587 -36.155 1.00 67.50 567 GLN A CA 1
ATOM 4397 C C . GLN A 1 567 ? 18.588 -12.668 -34.939 1.00 67.50 567 GLN A C 1
ATOM 4399 O O . GLN A 1 567 ? 19.426 -12.800 -34.054 1.00 67.50 567 GLN A O 1
ATOM 4404 N N . ASN A 1 568 ? 17.669 -11.697 -34.923 1.00 59.41 568 ASN A N 1
ATOM 4405 C CA . ASN A 1 568 ? 17.528 -10.705 -33.849 1.00 59.41 568 ASN A CA 1
ATOM 4406 C C . ASN A 1 568 ? 18.847 -9.984 -33.471 1.00 59.41 568 ASN A C 1
ATOM 4408 O O . ASN A 1 568 ? 19.121 -9.774 -32.291 1.00 59.41 568 ASN A O 1
ATOM 4412 N N . GLY A 1 569 ? 19.675 -9.647 -34.465 1.00 54.03 569 GLY A N 1
ATOM 4413 C CA . GLY A 1 569 ? 20.948 -8.935 -34.280 1.00 54.03 569 GLY A CA 1
ATOM 4414 C C . GLY A 1 569 ? 22.157 -9.817 -33.942 1.00 54.03 569 GLY A C 1
ATOM 4415 O O . GLY A 1 569 ? 23.281 -9.323 -33.957 1.00 54.03 569 GLY A O 1
ATOM 4416 N N . ALA A 1 570 ? 21.967 -11.119 -33.693 1.00 56.72 570 ALA A N 1
ATOM 4417 C CA . ALA A 1 570 ? 23.060 -12.071 -33.487 1.00 56.72 570 ALA A CA 1
ATOM 4418 C C . ALA A 1 570 ? 23.506 -12.707 -34.812 1.00 56.72 570 ALA A C 1
ATOM 4420 O O . ALA A 1 570 ? 22.665 -13.089 -35.629 1.00 56.72 570 ALA A O 1
ATOM 4421 N N . TYR A 1 571 ? 24.821 -12.836 -35.006 1.00 68.06 571 TYR A N 1
ATOM 4422 C CA . TYR A 1 571 ? 25.407 -13.619 -36.095 1.00 68.06 571 TYR A CA 1
ATOM 4423 C C . TYR A 1 571 ? 25.229 -15.112 -35.802 1.00 68.06 571 TYR A C 1
ATOM 4425 O O . TYR A 1 571 ? 25.650 -15.582 -34.746 1.00 68.06 571 TYR A O 1
ATOM 4433 N N . LEU A 1 572 ? 24.576 -15.835 -36.712 1.00 70.69 572 LEU A N 1
ATOM 4434 C CA . LEU A 1 572 ? 24.352 -17.279 -36.602 1.00 70.69 572 LEU A CA 1
ATOM 4435 C C . LEU A 1 572 ? 25.446 -18.084 -37.302 1.00 70.69 572 LEU A C 1
ATOM 4437 O O . LEU A 1 572 ? 25.804 -19.160 -36.836 1.00 70.69 572 LEU A O 1
ATOM 4441 N N . GLY A 1 573 ? 25.962 -17.567 -38.416 1.00 73.00 573 GLY A N 1
ATOM 4442 C CA . GLY A 1 573 ? 26.984 -18.241 -39.199 1.00 73.00 573 GLY A CA 1
ATOM 4443 C C . GLY A 1 573 ? 26.974 -17.856 -40.671 1.00 73.00 573 GLY A C 1
ATOM 4444 O O . GLY A 1 573 ? 26.140 -17.065 -41.130 1.00 73.00 573 GLY A O 1
ATOM 4445 N N . ASN A 1 574 ? 27.909 -18.440 -41.408 1.00 81.62 574 ASN A N 1
ATOM 4446 C CA . ASN A 1 574 ? 28.065 -18.262 -42.847 1.00 81.62 574 ASN A CA 1
ATOM 4447 C C . ASN A 1 574 ? 27.377 -19.375 -43.651 1.00 81.62 574 ASN A C 1
ATOM 4449 O O . ASN A 1 574 ? 26.757 -20.291 -43.103 1.00 81.62 574 ASN A O 1
ATOM 4453 N N . ILE A 1 575 ? 27.494 -19.294 -44.974 1.00 82.50 575 ILE A N 1
ATOM 4454 C CA . ILE A 1 575 ? 26.895 -20.253 -45.904 1.00 82.50 575 ILE A CA 1
ATOM 4455 C C . ILE A 1 575 ? 27.367 -21.700 -45.696 1.00 82.50 575 ILE A C 1
ATOM 4457 O O . ILE A 1 575 ? 26.552 -22.617 -45.787 1.00 82.50 575 ILE A O 1
ATOM 4461 N N . LEU A 1 576 ? 28.640 -21.922 -45.351 1.00 80.94 576 LEU A N 1
ATOM 4462 C CA . LEU A 1 576 ? 29.170 -23.268 -45.105 1.00 80.94 576 LEU A CA 1
ATOM 4463 C C . LEU A 1 576 ? 28.545 -23.883 -43.854 1.00 80.94 576 LEU A C 1
ATOM 4465 O O . LEU A 1 576 ? 28.107 -25.030 -43.876 1.00 80.94 576 LEU A O 1
ATOM 4469 N N . GLN A 1 577 ? 28.446 -23.102 -42.779 1.00 81.94 577 GLN A N 1
ATOM 4470 C CA . GLN A 1 577 ? 27.831 -23.548 -41.528 1.00 81.94 577 GLN A CA 1
ATOM 4471 C C . GLN A 1 577 ? 26.330 -23.814 -41.697 1.00 81.94 577 GLN A C 1
ATOM 4473 O O . GLN A 1 577 ? 25.805 -24.768 -41.123 1.00 81.94 577 GLN A O 1
ATOM 4478 N N . PHE A 1 578 ? 25.645 -23.018 -42.523 1.00 85.06 578 PHE A N 1
ATOM 4479 C CA . PHE A 1 578 ? 24.250 -23.266 -42.884 1.00 85.06 578 PHE A CA 1
ATOM 4480 C C . PHE A 1 578 ? 24.084 -24.584 -43.650 1.00 85.06 578 PHE A C 1
ATOM 4482 O O . PHE A 1 578 ? 23.211 -25.383 -43.304 1.00 85.06 578 PHE A O 1
ATOM 4489 N N . TYR A 1 579 ? 24.922 -24.844 -44.660 1.00 86.25 579 TYR A N 1
ATOM 4490 C CA . TYR A 1 579 ? 24.862 -26.104 -45.401 1.00 86.25 579 TYR A CA 1
ATOM 4491 C C . TYR A 1 579 ? 25.214 -27.301 -44.524 1.00 86.25 579 TYR A C 1
ATOM 4493 O O . TYR A 1 579 ? 24.477 -28.283 -44.556 1.00 86.25 579 TYR A O 1
ATOM 4501 N N . ALA A 1 580 ? 26.256 -27.212 -43.696 1.00 84.44 580 ALA A N 1
ATOM 4502 C CA . ALA A 1 580 ? 26.600 -28.265 -42.742 1.00 84.44 580 ALA A CA 1
ATOM 4503 C C . ALA A 1 580 ? 25.401 -28.600 -41.839 1.00 84.44 580 ALA A C 1
ATOM 4505 O O . ALA A 1 580 ? 24.976 -29.751 -41.763 1.00 84.44 580 ALA A O 1
ATOM 4506 N N . ALA A 1 581 ? 24.759 -27.581 -41.258 1.00 84.31 581 ALA A N 1
ATOM 4507 C CA . ALA A 1 581 ? 23.574 -27.782 -40.432 1.00 84.31 581 ALA A CA 1
ATOM 4508 C C . ALA A 1 581 ? 22.385 -28.374 -41.209 1.00 84.31 581 ALA A C 1
ATOM 4510 O O . ALA A 1 581 ? 21.621 -29.165 -40.654 1.00 84.31 581 ALA A O 1
ATOM 4511 N N . TYR A 1 582 ? 22.202 -28.006 -42.478 1.00 84.56 582 TYR A N 1
ATOM 4512 C CA . TYR A 1 582 ? 21.143 -28.557 -43.323 1.00 84.56 582 TYR A CA 1
ATOM 4513 C C . TYR A 1 582 ? 21.382 -30.039 -43.648 1.00 84.56 582 TYR A C 1
ATOM 4515 O O . TYR A 1 582 ? 20.485 -30.858 -43.445 1.00 84.56 582 TYR A O 1
ATOM 4523 N N . TRP A 1 583 ? 22.591 -30.393 -44.089 1.00 82.19 583 TRP A N 1
ATOM 4524 C CA . TRP A 1 583 ? 22.953 -31.755 -44.492 1.00 82.19 583 TRP A CA 1
ATOM 4525 C C . TRP A 1 583 ? 23.040 -32.729 -43.314 1.00 82.19 583 TRP A C 1
ATOM 4527 O O . TRP A 1 583 ? 22.649 -33.886 -43.449 1.00 82.19 583 TRP A O 1
ATOM 4537 N N . GLU A 1 584 ? 23.458 -32.261 -42.138 1.00 85.62 584 GLU A N 1
ATOM 4538 C CA . GLU A 1 584 ? 23.459 -33.056 -40.903 1.00 85.62 584 GLU A CA 1
ATOM 4539 C C . GLU A 1 584 ? 22.059 -33.220 -40.278 1.00 85.62 584 GLU A C 1
ATOM 4541 O O . GLU A 1 584 ? 21.908 -33.880 -39.250 1.00 85.62 584 GLU A O 1
ATOM 4546 N N . GLY A 1 585 ? 21.018 -32.602 -40.850 1.00 80.62 585 GLY A N 1
ATOM 4547 C CA . GLY A 1 585 ? 19.664 -32.601 -40.281 1.00 80.62 585 GLY A CA 1
ATOM 4548 C C . GLY A 1 585 ? 19.511 -31.729 -39.025 1.00 80.62 585 GLY A C 1
ATOM 4549 O O . GLY A 1 585 ? 18.463 -31.741 -38.374 1.00 80.62 585 GLY A O 1
ATOM 4550 N N . ASN A 1 586 ? 20.523 -30.923 -38.705 1.00 81.88 586 ASN A N 1
ATOM 4551 C CA . ASN A 1 586 ? 20.621 -30.066 -37.524 1.00 81.88 586 ASN A CA 1
ATOM 4552 C C . ASN A 1 586 ? 20.160 -28.619 -37.773 1.00 81.88 586 ASN A C 1
ATOM 4554 O O . ASN A 1 586 ? 20.403 -27.736 -36.951 1.00 81.88 586 ASN A O 1
ATOM 4558 N N . ILE A 1 587 ? 19.427 -28.351 -38.857 1.00 80.62 587 ILE A N 1
ATOM 4559 C CA . ILE A 1 587 ? 18.972 -26.998 -39.234 1.00 80.62 587 ILE A CA 1
ATOM 4560 C C . ILE A 1 587 ? 18.172 -26.288 -38.123 1.00 80.62 587 ILE A C 1
ATOM 4562 O O . ILE A 1 587 ? 18.134 -25.061 -38.044 1.00 80.62 587 ILE A O 1
ATOM 4566 N N . ARG A 1 588 ? 17.571 -27.060 -37.206 1.00 72.38 588 ARG A N 1
ATOM 4567 C CA . ARG A 1 588 ? 16.871 -26.541 -36.021 1.00 72.38 588 ARG A CA 1
ATOM 4568 C C . ARG A 1 588 ? 17.802 -25.924 -34.980 1.00 72.38 588 ARG A C 1
ATOM 4570 O O . ARG A 1 588 ? 17.412 -24.961 -34.327 1.00 72.38 588 ARG A O 1
ATOM 4577 N N . LEU A 1 589 ? 19.005 -26.474 -34.827 1.00 73.31 589 LEU A N 1
ATOM 4578 C CA . LEU A 1 589 ? 20.049 -25.946 -33.945 1.00 73.31 589 LEU A CA 1
ATOM 4579 C C . LEU A 1 589 ? 20.668 -24.674 -34.525 1.00 73.31 589 LEU A C 1
ATOM 4581 O O . LEU A 1 589 ? 21.049 -23.790 -33.765 1.00 73.31 589 LEU A O 1
ATOM 4585 N N . PHE A 1 590 ? 20.702 -24.561 -35.856 1.00 78.06 590 PHE A N 1
ATOM 4586 C CA . PHE A 1 590 ? 21.170 -23.363 -36.555 1.00 78.06 590 PHE A CA 1
ATOM 4587 C C . PHE A 1 590 ? 20.201 -22.175 -36.409 1.00 78.06 590 PHE A C 1
ATOM 4589 O O . PHE A 1 590 ? 20.635 -21.029 -36.331 1.00 78.06 590 PHE A O 1
ATOM 4596 N N . PHE A 1 591 ? 18.891 -22.435 -36.291 1.00 76.25 591 PHE A N 1
ATOM 4597 C CA . PHE A 1 591 ? 17.859 -21.414 -36.042 1.00 76.25 591 PHE A CA 1
ATOM 4598 C C . PHE A 1 591 ? 17.114 -21.630 -34.712 1.00 76.25 591 PHE A C 1
ATOM 4600 O O . PHE A 1 591 ? 15.897 -21.864 -34.702 1.00 76.25 591 PHE A O 1
ATOM 4607 N N . PRO A 1 592 ? 17.799 -21.525 -33.562 1.00 62.38 592 PRO A N 1
ATOM 4608 C CA . PRO A 1 592 ? 17.257 -21.961 -32.277 1.00 62.38 592 PRO A CA 1
ATOM 4609 C C . PRO A 1 592 ? 15.988 -21.192 -31.875 1.00 62.38 592 PRO A C 1
ATOM 4611 O O . PRO A 1 592 ? 15.065 -21.771 -31.301 1.00 62.38 592 PRO A O 1
ATOM 4614 N N . CYS A 1 593 ? 15.884 -19.906 -32.228 1.00 55.31 593 CYS A N 1
ATOM 4615 C CA . CYS A 1 593 ? 14.729 -19.077 -31.871 1.00 55.31 593 CYS A CA 1
ATOM 4616 C C . CYS A 1 593 ? 13.479 -19.355 -32.722 1.00 55.31 593 CYS A C 1
ATOM 4618 O O . CYS A 1 593 ? 12.371 -19.060 -32.278 1.00 55.31 593 CYS A O 1
ATOM 4620 N N . LEU A 1 594 ? 13.626 -19.922 -33.926 1.00 59.44 594 LEU A N 1
ATOM 4621 C CA . LEU A 1 594 ? 12.486 -20.245 -34.796 1.00 59.44 594 LEU A CA 1
ATOM 4622 C C . LEU A 1 594 ? 11.784 -21.535 -34.372 1.00 59.44 594 LEU A C 1
ATOM 4624 O O . LEU A 1 594 ? 10.559 -21.618 -34.412 1.00 59.44 594 LEU A O 1
ATOM 4628 N N . PHE A 1 595 ? 12.551 -22.520 -33.907 1.00 56.62 595 PHE A N 1
ATOM 4629 C CA . PHE A 1 595 ? 12.023 -23.838 -33.555 1.00 56.62 595 PHE A CA 1
ATOM 4630 C C . PHE A 1 595 ? 11.622 -23.981 -32.075 1.00 56.62 595 PHE A C 1
ATOM 4632 O O . PHE A 1 595 ? 10.935 -24.940 -31.725 1.00 56.62 595 PHE A O 1
ATOM 4639 N N . GLN A 1 596 ? 11.968 -23.018 -31.209 1.00 53.22 596 GLN A N 1
ATOM 4640 C CA . GLN A 1 596 ? 11.466 -22.955 -29.826 1.00 53.22 596 GLN A CA 1
ATOM 4641 C C . GLN A 1 596 ? 9.991 -22.524 -29.726 1.00 53.22 596 GLN A C 1
ATOM 4643 O O . GLN A 1 596 ? 9.307 -22.919 -28.783 1.00 53.22 596 GLN A O 1
ATOM 4648 N N . LEU A 1 597 ? 9.473 -21.751 -30.689 1.00 36.78 597 LEU A N 1
ATOM 4649 C CA . LEU A 1 597 ? 8.058 -21.356 -30.700 1.00 36.78 597 LEU A CA 1
ATOM 4650 C C . LEU A 1 597 ? 7.141 -22.543 -31.044 1.00 36.78 597 LEU A C 1
ATOM 4652 O O . LEU A 1 597 ? 6.075 -22.704 -30.456 1.00 36.78 597 LEU A O 1
ATOM 4656 N N . ASP A 1 598 ? 7.573 -23.394 -31.975 1.00 34.44 598 ASP A N 1
ATOM 4657 C CA . ASP A 1 598 ? 6.777 -24.512 -32.492 1.00 34.44 598 ASP A CA 1
ATOM 4658 C C . ASP A 1 598 ? 6.635 -25.652 -31.459 1.00 34.44 598 ASP A C 1
ATOM 4660 O O . ASP A 1 598 ? 5.585 -26.288 -31.351 1.00 34.44 598 ASP A O 1
ATOM 4664 N N . SER A 1 599 ? 7.644 -25.856 -30.601 1.00 37.91 599 SER A N 1
ATOM 4665 C CA . SER A 1 599 ? 7.553 -26.807 -29.483 1.00 37.91 599 SER A CA 1
ATOM 4666 C C . SER A 1 599 ? 6.634 -26.323 -28.352 1.00 37.91 599 SER A C 1
ATOM 4668 O O . SER A 1 599 ? 5.971 -27.150 -27.731 1.00 37.91 599 SER A O 1
ATOM 4670 N N . MET A 1 600 ? 6.523 -25.008 -28.114 1.00 30.72 600 MET A N 1
ATOM 4671 C CA . MET A 1 600 ? 5.565 -24.435 -27.151 1.00 30.72 600 MET A CA 1
ATOM 4672 C C . MET A 1 600 ? 4.121 -24.404 -27.673 1.00 30.72 600 MET A C 1
ATOM 4674 O O . MET A 1 600 ? 3.178 -24.519 -26.891 1.00 30.72 600 MET A O 1
ATOM 4678 N N . ILE A 1 601 ? 3.921 -24.255 -28.985 1.00 34.16 601 ILE A N 1
ATOM 4679 C CA . ILE A 1 601 ? 2.578 -24.264 -29.587 1.00 34.16 601 ILE A CA 1
ATOM 4680 C C . ILE A 1 601 ? 2.013 -25.693 -29.631 1.00 34.16 601 ILE A C 1
ATOM 4682 O O . ILE A 1 601 ? 0.835 -25.894 -29.325 1.00 34.16 601 ILE A O 1
ATOM 4686 N N . ARG A 1 602 ? 2.845 -26.704 -29.920 1.00 32.25 602 ARG A N 1
ATOM 4687 C CA . ARG A 1 602 ? 2.422 -28.120 -29.963 1.00 32.25 602 ARG A CA 1
ATOM 4688 C C . ARG A 1 602 ? 2.160 -28.740 -28.586 1.00 32.25 602 ARG A C 1
ATOM 4690 O O . ARG A 1 602 ? 1.311 -29.623 -28.468 1.00 32.25 602 ARG A O 1
ATOM 4697 N N . THR A 1 603 ? 2.817 -28.265 -27.527 1.00 31.78 603 THR A N 1
ATOM 4698 C CA . THR A 1 603 ? 2.520 -28.714 -26.151 1.00 31.78 603 THR A CA 1
ATOM 4699 C C . THR A 1 603 ? 1.221 -28.127 -25.596 1.00 31.78 603 THR A C 1
ATOM 4701 O O . THR A 1 603 ? 0.589 -28.761 -24.758 1.00 31.78 603 THR A O 1
ATOM 4704 N N . ASN A 1 604 ? 0.755 -26.984 -26.114 1.00 31.62 604 ASN A N 1
ATOM 4705 C CA . ASN A 1 604 ? -0.543 -26.396 -25.753 1.00 31.62 604 ASN A CA 1
ATOM 4706 C C . ASN A 1 604 ? -1.721 -26.868 -26.624 1.00 31.62 604 ASN A C 1
ATOM 4708 O O . ASN A 1 604 ? -2.865 -26.560 -26.307 1.00 31.62 604 ASN A O 1
ATOM 4712 N N . THR A 1 605 ? -1.469 -27.623 -27.696 1.00 30.36 605 THR A N 1
ATOM 4713 C CA . THR A 1 605 ? -2.510 -28.182 -28.586 1.00 30.36 605 THR A CA 1
ATOM 4714 C C . THR A 1 605 ? -2.691 -29.696 -28.442 1.00 30.36 605 THR A C 1
ATOM 4716 O O . THR A 1 605 ? -3.452 -30.293 -29.190 1.00 30.36 605 THR A O 1
ATOM 4719 N N . SER A 1 606 ? -2.042 -30.329 -27.458 1.00 29.80 606 SER A N 1
ATOM 4720 C CA . SER A 1 606 ? -2.164 -31.772 -27.178 1.00 29.80 606 SER A CA 1
ATOM 4721 C C . SER A 1 606 ? -2.806 -32.106 -25.820 1.00 29.80 606 SER A C 1
ATOM 4723 O O . SER A 1 606 ? -2.820 -33.268 -25.422 1.00 29.80 606 SER A O 1
ATOM 4725 N N . ALA A 1 607 ? -3.372 -31.115 -25.116 1.00 31.61 607 ALA A N 1
ATOM 4726 C CA . ALA A 1 607 ? -4.070 -31.323 -23.841 1.00 31.61 607 ALA A CA 1
ATOM 4727 C C . ALA A 1 607 ? -5.610 -31.358 -23.945 1.00 31.61 607 ALA A C 1
ATOM 4729 O O . ALA A 1 607 ? -6.251 -31.786 -22.991 1.00 31.61 607 ALA A O 1
ATOM 4730 N N . ASP A 1 608 ? -6.192 -30.994 -25.090 1.00 31.69 608 ASP A N 1
ATOM 4731 C CA . ASP A 1 608 ? -7.634 -31.079 -25.350 1.00 31.69 608 ASP A CA 1
ATOM 4732 C C . ASP A 1 608 ? -7.856 -31.777 -26.696 1.00 31.69 608 ASP A C 1
ATOM 4734 O O . ASP A 1 608 ? -7.923 -31.123 -27.725 1.00 31.69 608 ASP A O 1
ATOM 4738 N N . ASP A 1 609 ? -7.879 -33.111 -26.686 1.00 27.14 609 ASP A N 1
ATOM 4739 C CA . ASP A 1 609 ? -8.725 -33.924 -27.574 1.00 27.14 609 ASP A CA 1
ATOM 4740 C C . ASP A 1 609 ? -8.613 -35.401 -27.170 1.00 27.14 609 ASP A C 1
ATOM 4742 O O . ASP A 1 609 ? -7.803 -36.186 -27.664 1.00 27.14 609 ASP A O 1
ATOM 4746 N N . THR A 1 610 ? -9.457 -35.797 -26.217 1.00 27.64 610 THR A N 1
ATOM 4747 C CA . THR A 1 610 ? -9.821 -37.203 -26.020 1.00 27.64 610 THR A CA 1
ATOM 4748 C C . THR A 1 610 ? -11.226 -37.413 -26.567 1.00 27.64 610 THR A C 1
ATOM 4750 O O . THR A 1 610 ? -12.203 -37.037 -25.927 1.00 27.64 610 THR A O 1
ATOM 4753 N N . SER A 1 611 ? -11.350 -38.020 -27.750 1.00 25.39 611 SER A N 1
ATOM 4754 C CA . SER A 1 611 ? -12.216 -39.188 -28.003 1.00 25.39 611 SER A CA 1
ATOM 4755 C C . SER A 1 611 ? -12.437 -39.450 -29.502 1.00 25.39 611 SER A C 1
ATOM 4757 O O . SER A 1 611 ? -12.569 -38.534 -30.301 1.00 25.39 611 SER A O 1
ATOM 4759 N N . THR A 1 612 ? -12.561 -40.744 -29.823 1.00 25.56 612 THR A N 1
ATOM 4760 C CA . THR A 1 612 ? -13.102 -41.370 -31.053 1.00 25.56 612 THR A CA 1
ATOM 4761 C C . THR A 1 612 ? -12.152 -41.733 -32.220 1.00 25.56 612 THR A C 1
ATOM 4763 O O . THR A 1 612 ? -11.989 -41.007 -33.185 1.00 25.56 612 THR A O 1
ATOM 4766 N N . THR A 1 613 ? -11.591 -42.950 -32.087 1.00 25.09 613 THR A N 1
ATOM 4767 C CA . THR A 1 613 ? -11.687 -44.139 -32.986 1.00 25.09 613 THR A CA 1
ATOM 4768 C C . THR A 1 613 ? -11.238 -44.143 -34.464 1.00 25.09 613 THR A C 1
ATOM 4770 O O . THR A 1 613 ? -11.678 -43.329 -35.260 1.00 25.09 613 THR A O 1
ATOM 4773 N N . GLU A 1 614 ? -10.542 -45.258 -34.786 1.00 25.84 614 GLU A N 1
ATOM 4774 C CA . GLU A 1 614 ? -10.207 -45.886 -36.095 1.00 25.84 614 GLU A CA 1
ATOM 4775 C C . GLU A 1 614 ? -9.029 -45.259 -36.873 1.00 25.84 614 GLU A C 1
ATOM 4777 O O . GLU A 1 614 ? -9.006 -44.066 -37.113 1.00 25.84 614 GLU A O 1
ATOM 4782 N N . GLY A 1 615 ? -7.983 -45.957 -37.336 1.00 23.08 615 GLY A N 1
ATOM 4783 C CA . GLY A 1 615 ? -7.566 -47.363 -37.336 1.00 23.08 615 GLY A CA 1
ATOM 4784 C C . GLY A 1 615 ? -6.360 -47.519 -38.295 1.00 23.08 615 GLY A C 1
ATOM 4785 O O . GLY A 1 615 ? -6.340 -46.855 -39.323 1.00 23.08 615 GLY A O 1
ATOM 4786 N N . THR A 1 616 ? -5.399 -48.412 -37.975 1.00 23.02 616 THR A N 1
ATOM 4787 C CA . THR A 1 616 ? -4.360 -49.031 -38.866 1.00 23.02 616 THR A CA 1
ATOM 4788 C C . THR A 1 616 ? -3.361 -48.085 -39.590 1.00 23.02 616 THR A C 1
ATOM 4790 O O . THR A 1 616 ? -3.761 -47.134 -40.233 1.00 23.02 616 THR A O 1
ATOM 4793 N N . THR A 1 617 ? -2.027 -48.244 -39.615 1.00 24.56 617 THR A N 1
ATOM 4794 C CA . THR A 1 617 ? -1.137 -49.420 -39.531 1.00 24.56 617 THR A CA 1
ATOM 4795 C C . THR A 1 617 ? 0.320 -48.969 -39.249 1.00 24.56 617 THR A C 1
ATOM 4797 O O . THR A 1 617 ? 0.718 -47.874 -39.629 1.00 24.56 617 THR A O 1
ATOM 4800 N N . SER A 1 618 ? 1.088 -49.851 -38.598 1.00 22.12 618 SER A N 1
ATOM 4801 C CA . SER A 1 618 ? 2.537 -49.880 -38.263 1.00 22.12 618 SER A CA 1
ATOM 4802 C C . SER A 1 618 ? 3.509 -49.667 -39.456 1.00 22.12 618 SER A C 1
ATOM 4804 O O . SER A 1 618 ? 3.057 -49.777 -40.586 1.00 22.12 618 SER A O 1
ATOM 4806 N N . VAL A 1 619 ? 4.836 -49.434 -39.383 1.00 23.23 619 VAL A N 1
ATOM 4807 C CA . VAL A 1 619 ? 5.989 -49.994 -38.615 1.00 23.23 619 VAL A CA 1
ATOM 4808 C C . VAL A 1 619 ? 7.185 -49.026 -38.867 1.00 23.23 619 VAL A C 1
ATOM 4810 O O . VAL A 1 619 ? 7.341 -48.581 -39.998 1.00 23.23 619 VAL A O 1
ATOM 4813 N N . TYR A 1 620 ? 7.986 -48.565 -37.897 1.00 24.03 620 TYR A N 1
ATOM 4814 C CA . TYR A 1 620 ? 9.287 -49.127 -37.472 1.00 24.03 620 TYR A CA 1
ATOM 4815 C C . TYR A 1 620 ? 9.789 -48.339 -36.254 1.00 24.03 620 TYR A C 1
ATOM 4817 O O . TYR A 1 620 ? 9.712 -47.113 -36.236 1.00 24.03 620 TYR A O 1
ATOM 4825 N N . GLY A 1 621 ? 10.305 -49.044 -35.247 1.00 22.45 621 GLY A N 1
ATOM 4826 C CA . GLY A 1 621 ? 10.910 -48.449 -34.059 1.00 22.45 621 GLY A CA 1
ATOM 4827 C C . GLY A 1 621 ? 12.410 -48.703 -33.958 1.00 22.45 621 GLY A C 1
ATOM 4828 O O . GLY A 1 621 ? 12.932 -49.612 -34.598 1.00 22.45 621 GLY A O 1
ATOM 4829 N N . SER A 1 622 ? 13.063 -47.958 -33.067 1.00 24.08 622 SER A N 1
ATOM 4830 C CA . SER A 1 622 ? 14.167 -48.461 -32.245 1.00 24.08 622 SER A CA 1
ATOM 4831 C C . SER A 1 622 ? 14.399 -47.558 -31.027 1.00 24.08 622 SER A C 1
ATOM 4833 O O . SER A 1 622 ? 14.443 -46.338 -31.140 1.00 24.08 622 SER A O 1
ATOM 4835 N N . ASN A 1 623 ? 14.521 -48.221 -29.879 1.00 23.84 623 ASN A N 1
ATOM 4836 C CA . ASN A 1 623 ? 14.706 -47.738 -28.509 1.00 23.84 623 ASN A CA 1
ATOM 4837 C C . ASN A 1 623 ? 15.945 -46.855 -28.273 1.00 23.84 623 ASN A C 1
ATOM 4839 O O . ASN A 1 623 ? 16.960 -47.032 -28.940 1.00 23.84 623 ASN A O 1
ATOM 4843 N N . GLY A 1 624 ? 15.910 -46.049 -27.200 1.00 24.02 624 GLY A N 1
ATOM 4844 C CA . GLY A 1 624 ? 17.121 -45.473 -26.601 1.00 24.02 624 GLY A CA 1
ATOM 4845 C C . GLY A 1 624 ? 16.899 -44.416 -25.510 1.00 24.02 624 GLY A C 1
ATOM 4846 O O . GLY A 1 624 ? 17.071 -43.241 -25.778 1.00 24.02 624 GLY A O 1
ATOM 4847 N N . THR A 1 625 ? 16.505 -44.868 -24.313 1.00 23.98 625 THR A N 1
ATOM 4848 C CA . THR A 1 625 ? 16.857 -44.386 -22.950 1.00 23.98 625 THR A CA 1
ATOM 4849 C C . THR A 1 625 ? 17.089 -42.897 -22.619 1.00 23.98 625 THR A C 1
ATOM 4851 O O . THR A 1 625 ? 17.942 -42.225 -23.189 1.00 23.98 625 THR A O 1
ATOM 4854 N N . ASP A 1 626 ? 16.428 -42.489 -21.527 1.00 26.31 626 ASP A N 1
ATOM 4855 C CA . ASP A 1 626 ? 16.690 -41.348 -20.638 1.00 26.31 626 ASP A CA 1
ATOM 4856 C C . ASP A 1 626 ? 18.155 -40.884 -20.536 1.00 26.31 626 ASP A C 1
ATOM 4858 O O . ASP A 1 626 ? 19.050 -41.668 -20.221 1.00 26.31 626 ASP A O 1
ATOM 4862 N N . SER A 1 627 ? 18.372 -39.568 -20.623 1.00 24.09 627 SER A N 1
ATOM 4863 C CA . SER A 1 627 ? 19.308 -38.870 -19.733 1.00 24.09 627 SER A CA 1
ATOM 4864 C C . SER A 1 627 ? 19.053 -37.359 -19.709 1.00 24.09 627 SER A C 1
ATOM 4866 O O . SER A 1 627 ? 18.920 -36.679 -20.722 1.00 24.09 627 SER A O 1
ATOM 4868 N N . SER A 1 628 ? 18.972 -36.848 -18.486 1.00 27.59 628 SER A N 1
ATOM 4869 C CA . SER A 1 628 ? 19.093 -35.449 -18.094 1.00 27.59 628 SER A CA 1
ATOM 4870 C C . SER A 1 628 ? 20.298 -34.762 -18.748 1.00 27.59 628 SER A C 1
ATOM 4872 O O . SER A 1 628 ? 21.424 -35.209 -18.533 1.00 27.59 628 SER A O 1
ATOM 4874 N N . LEU A 1 629 ? 20.096 -33.633 -19.435 1.00 24.20 629 LEU A N 1
ATOM 4875 C CA . LEU A 1 629 ? 21.190 -32.733 -19.814 1.00 24.20 629 LEU A CA 1
ATOM 4876 C C . LEU A 1 629 ? 20.980 -31.336 -19.218 1.00 24.20 629 LEU A C 1
ATOM 4878 O O . LEU A 1 629 ? 20.268 -30.484 -19.744 1.00 24.20 629 LEU A O 1
ATOM 4882 N N . SER A 1 630 ? 21.647 -31.118 -18.090 1.00 24.81 630 SER A N 1
ATOM 4883 C CA . SER A 1 630 ? 22.171 -29.821 -17.679 1.00 24.81 630 SER A CA 1
ATOM 4884 C C . SER A 1 630 ? 23.262 -29.393 -18.665 1.00 24.81 630 SER A C 1
ATOM 4886 O O . SER A 1 630 ? 24.268 -30.093 -18.778 1.00 24.81 630 SER A O 1
ATOM 4888 N N . VAL A 1 631 ? 23.110 -28.253 -19.341 1.00 25.73 631 VAL A N 1
ATOM 4889 C CA . VAL A 1 631 ? 24.193 -27.666 -20.146 1.00 25.73 631 VAL A CA 1
ATOM 4890 C C . VAL A 1 631 ? 24.721 -26.423 -19.439 1.00 25.73 631 VAL A C 1
ATOM 4892 O O . VAL A 1 631 ? 24.114 -25.355 -19.450 1.00 25.73 631 VAL A O 1
ATOM 4895 N N . TYR A 1 632 ? 25.861 -26.620 -18.782 1.00 22.17 632 TYR A N 1
ATOM 4896 C CA . TYR A 1 632 ? 26.827 -25.588 -18.427 1.00 22.17 632 TYR A CA 1
ATOM 4897 C C . TYR A 1 632 ? 27.447 -25.047 -19.727 1.00 22.17 632 TYR A C 1
ATOM 4899 O O . TYR A 1 632 ? 28.090 -25.806 -20.446 1.00 22.17 632 TYR A O 1
ATOM 4907 N N . CYS A 1 633 ? 27.311 -23.752 -20.019 1.00 24.69 633 CYS A N 1
ATOM 4908 C CA . CYS A 1 633 ? 28.200 -23.082 -20.974 1.00 24.69 633 CYS A CA 1
ATOM 4909 C C . CYS A 1 633 ? 29.464 -22.646 -20.227 1.00 24.69 633 CYS A C 1
ATOM 4911 O O . CYS A 1 633 ? 29.491 -21.590 -19.595 1.00 24.69 633 CYS A O 1
ATOM 4913 N N . GLY A 1 634 ? 30.485 -23.500 -20.257 1.00 23.88 634 GLY A N 1
ATOM 4914 C CA . GLY A 1 634 ? 31.855 -23.142 -19.914 1.00 23.88 634 GLY A CA 1
ATOM 4915 C C . GLY A 1 634 ? 32.592 -22.675 -21.166 1.00 23.88 634 GLY A C 1
ATOM 4916 O O . GLY A 1 634 ? 32.583 -23.368 -22.178 1.00 23.88 634 GLY A O 1
ATOM 4917 N N . LEU A 1 635 ? 33.211 -21.500 -21.082 1.00 29.17 635 LEU A N 1
ATOM 4918 C CA . LEU A 1 635 ? 34.265 -21.057 -21.989 1.00 29.17 635 LEU A CA 1
ATOM 4919 C C . LEU A 1 635 ? 35.435 -22.049 -21.883 1.00 29.17 635 LEU A C 1
ATOM 4921 O O . LEU A 1 635 ? 35.976 -22.222 -20.790 1.00 29.17 635 LEU A O 1
ATOM 4925 N N . SER A 1 636 ? 35.837 -22.671 -22.988 1.00 24.86 636 SER A N 1
ATOM 4926 C CA . SER A 1 636 ? 37.177 -23.243 -23.121 1.00 24.86 636 SER A CA 1
ATOM 4927 C C . SER A 1 636 ? 37.794 -22.720 -24.411 1.00 24.86 636 SER A C 1
ATOM 4929 O O . SER A 1 636 ? 37.346 -23.058 -25.507 1.00 24.86 636 SER A O 1
ATOM 4931 N N . ASP A 1 637 ? 38.790 -21.853 -24.239 1.00 30.38 637 ASP A N 1
ATOM 4932 C CA . ASP A 1 637 ? 39.804 -21.545 -25.238 1.00 30.38 637 ASP A CA 1
ATOM 4933 C C . ASP A 1 637 ? 40.484 -22.847 -25.672 1.00 30.38 637 ASP A C 1
ATOM 4935 O O . ASP A 1 637 ? 41.079 -23.521 -24.840 1.00 30.38 637 ASP A O 1
ATOM 4939 N N . ASP A 1 638 ? 40.418 -23.176 -26.960 1.00 24.98 638 ASP A N 1
ATOM 4940 C CA . ASP A 1 638 ? 41.401 -24.041 -27.618 1.00 24.98 638 ASP A CA 1
ATOM 4941 C C . ASP A 1 638 ? 41.543 -23.611 -29.084 1.00 24.98 638 ASP A C 1
ATOM 4943 O O . ASP A 1 638 ? 41.018 -24.196 -30.032 1.00 24.98 638 ASP A O 1
ATOM 4947 N N . SER A 1 639 ? 42.274 -22.515 -29.262 1.00 29.70 639 SER A N 1
ATOM 4948 C CA . SER A 1 639 ? 42.851 -22.087 -30.529 1.00 29.70 639 SER A CA 1
ATOM 4949 C C . SER A 1 639 ? 44.166 -22.832 -30.781 1.00 29.70 639 SER A C 1
ATOM 4951 O O . SER A 1 639 ? 45.243 -22.282 -30.589 1.00 29.70 639 SER A O 1
ATOM 4953 N N . SER A 1 640 ? 44.116 -24.095 -31.210 1.00 29.20 640 SER A N 1
ATOM 4954 C CA . SER A 1 640 ? 45.206 -24.722 -31.987 1.00 29.20 640 SER A CA 1
ATOM 4955 C C . SER A 1 640 ? 44.855 -26.151 -32.401 1.00 29.20 640 SER A C 1
ATOM 4957 O O . SER A 1 640 ? 44.781 -27.031 -31.556 1.00 29.20 640 SER A O 1
ATOM 4959 N N . ASN A 1 641 ? 44.650 -26.360 -33.707 1.00 27.70 641 ASN A N 1
ATOM 4960 C CA . ASN A 1 641 ? 44.947 -27.579 -34.487 1.00 27.70 641 ASN A CA 1
ATOM 4961 C C . ASN A 1 641 ? 43.958 -27.752 -35.641 1.00 27.70 641 ASN A C 1
ATOM 4963 O O . ASN A 1 641 ? 43.129 -28.651 -35.626 1.00 27.70 641 ASN A O 1
ATOM 4967 N N . TRP A 1 642 ? 44.091 -26.916 -36.668 1.00 24.56 642 TRP A N 1
ATOM 4968 C CA . TRP A 1 642 ? 43.663 -27.271 -38.022 1.00 24.56 642 TRP A CA 1
ATOM 4969 C C . TRP A 1 642 ? 44.779 -26.856 -38.978 1.00 24.56 642 TRP A C 1
ATOM 4971 O O . TRP A 1 642 ? 44.754 -25.800 -39.603 1.00 24.56 642 TRP A O 1
ATOM 4981 N N . ALA A 1 643 ? 45.822 -27.680 -39.005 1.00 28.20 643 ALA A N 1
ATOM 4982 C CA . ALA A 1 643 ? 46.780 -27.748 -40.093 1.00 28.20 643 ALA A CA 1
ATOM 4983 C C . ALA A 1 643 ? 46.796 -29.201 -40.581 1.00 28.20 643 ALA A C 1
ATOM 4985 O O . ALA A 1 643 ? 46.782 -30.114 -39.759 1.00 28.20 643 ALA A O 1
ATOM 4986 N N . SER A 1 644 ? 46.837 -29.352 -41.907 1.00 27.95 644 SER A N 1
ATOM 4987 C CA . SER A 1 644 ? 46.922 -30.581 -42.712 1.00 27.95 644 SER A CA 1
ATOM 4988 C C . SER A 1 644 ? 45.721 -31.532 -42.676 1.00 27.95 644 SER A C 1
ATOM 4990 O O . SER A 1 644 ? 45.613 -32.340 -41.762 1.00 27.95 644 SER A O 1
ATOM 4992 N N . SER A 1 645 ? 44.902 -31.507 -43.732 1.00 27.11 645 SER A N 1
ATOM 4993 C CA . SER A 1 645 ? 44.930 -32.546 -44.781 1.00 27.11 645 SER A CA 1
ATOM 4994 C C . SER A 1 645 ? 43.809 -32.319 -45.806 1.00 27.11 645 SER A C 1
ATOM 4996 O O . SER A 1 645 ? 42.639 -32.316 -45.438 1.00 27.11 645 SER A O 1
ATOM 4998 N N . ASP A 1 646 ? 44.244 -32.163 -47.054 1.00 27.25 646 ASP A N 1
ATOM 4999 C CA . ASP A 1 646 ? 43.625 -32.583 -48.315 1.00 27.25 646 ASP A CA 1
ATOM 5000 C C . ASP A 1 646 ? 42.312 -31.932 -48.797 1.00 27.25 646 ASP A C 1
ATOM 5002 O O . ASP A 1 646 ? 41.210 -32.192 -48.322 1.00 27.25 646 ASP A O 1
ATOM 5006 N N . GLU A 1 647 ? 42.497 -31.105 -49.834 1.00 32.50 647 GLU A N 1
ATOM 5007 C CA . GLU A 1 647 ? 41.583 -30.926 -50.963 1.00 32.50 647 GLU A CA 1
ATOM 5008 C C . GLU A 1 647 ? 41.248 -32.292 -51.587 1.00 32.50 647 GLU A C 1
ATOM 5010 O O . GLU A 1 647 ? 42.163 -33.004 -51.988 1.00 32.50 647 GLU A O 1
ATOM 5015 N N . GLU A 1 648 ? 39.964 -32.640 -51.681 1.00 33.53 648 GLU A N 1
ATOM 5016 C CA . GLU A 1 648 ? 39.287 -33.207 -52.863 1.00 33.53 648 GLU A CA 1
ATOM 5017 C C . GLU A 1 648 ? 37.854 -33.636 -52.481 1.00 33.53 648 GLU A C 1
ATOM 5019 O O . GLU A 1 648 ? 37.630 -34.253 -51.442 1.00 33.53 648 GLU A O 1
ATOM 5024 N N . ASP A 1 649 ? 36.905 -33.287 -53.356 1.00 32.72 649 ASP A N 1
ATOM 5025 C CA . ASP A 1 649 ? 35.498 -33.712 -53.430 1.00 32.72 649 ASP A CA 1
ATOM 5026 C C . ASP A 1 649 ? 34.536 -33.353 -52.270 1.00 32.72 649 ASP A C 1
ATOM 5028 O O . ASP A 1 649 ? 34.416 -34.085 -51.289 1.00 32.72 649 ASP A O 1
ATOM 5032 N N . PHE A 1 650 ? 33.761 -32.265 -52.435 1.00 30.72 650 PHE A N 1
ATOM 5033 C CA . PHE A 1 650 ? 32.296 -32.282 -52.675 1.00 30.72 650 PHE A CA 1
ATOM 5034 C C . PHE A 1 650 ? 31.686 -30.875 -52.775 1.00 30.72 650 PHE A C 1
ATOM 5036 O O . PHE A 1 650 ? 32.009 -30.016 -51.923 1.00 30.72 650 PHE A O 1
#

Sequence (650 aa):
MDYIWIVVAGFLFAFFLSFSIGANDTANSFGTSVGSKVLTLRKAYILATIFETCGAILLGSKVTDTMRSGVIDAAVYNQSEKAFISGQLATLSGCGVWMMLATLFKLPVSTTHSMVGATLGYSIVLRHFQGVRWLNIGYIVASWFLSPILSGLITTVFYMTINASILKRDQAAMRGLNLLPYFYFFTFLINIFSVFYDGSAILKFNEIPFWAICLVSVVLSFMTAMAVRITVVPKLRRKLTSQVQLEMIAKKTSMEKQQERKDTLQHMNLIENRLANMDNPDNPLGNEIVYIANFGIENILLAVKAIRNTDKTETGIQKLKKYLSPVDQEDPQCVKLFSFLQILSACFSGFAHGGNDVSNSIAPLVTIWNMYEKGPAGIEDGVPIWLLAYGSAGMSIGLWMLGHRVIRTVGEGLTELNAISGFCVELAAAFTVLFASKLGLPISTTHCKIGSVVAVGYIRFARKVNLALFRNIILSWVVTLPATARETVVNLCGDKTMSIPVVKILVSVAMTEEGNEHIRTVTEIMNALSLPYTIVNGIDQRFTISEGITIETLAHIRQELFPLFFQNGAYLGNILQFYAAYWEGNIRLFFPCLFQLDSMIRTNTSADDTSTTEGTTSVYGSNGTDSSLSVYCGLSDDSSNWASSDEEDF

Secondary structure (DSSP, 8-state):
-TTHHHHHHHHHHHHHHHHHHHHHTTHHHHHHHHHTTSS-HHHHHHHHHHHHHHHHHHHHHHHHHHHHHHSB-GGGGTT-HHHHHHHHHHHHHHHHHHHHHHHHTT----HHHHHHHHHHHHHHHHHGGGGB-HHHHHHHHHHHHHHHHHHHHHHHHHHHHHIIIIITSTTHHHHHHHHHHHHHHHHHHHHHHHHHTTT-TTTTGGGS-HHHHHHHHHHHHHHHHHHIIIIIHHHHHHHHHHHHHHHHHHHHHHHHHHHHHHHHHHHHHHHHHHHHHTT--------SHHHHHSTTHHHHHHHHHHHTTS-----HHHHHHHHHSPPSS--HHHHHHHHHHHHHHHHHHHHHHHHHHHHHHHHHHHHHHHHHHHGGGGGGPPPPHHHHHHHHHHHHHHHHHHTHHHHHIIIIISS---HHHHHHHHHHHHHHHHHHHHTT----HHHHHHHHHHHHHHHHHSS-S-HHHHHHHHHHHHHHHHHHHHHHHHHHHTTS-----PEEEEE-SS--HHHHHHHHHHHHHHHHTT--EEEEETT-HHHHHHTT--HHHHHHHTTSPSSEEEETTEEEE-HHHHHHHHHTT-HHHHSHHHHHHHHHHHHHSSSS------------------------------------------

Radius of gyration: 37.42 Å; chains: 1; bounding box: 123×68×109 Å